Protein AF-A0A511KIH6-F1 (afdb_monomer)

Structure (mmCIF, N/CA/C/O backbone):
data_AF-A0A511KIH6-F1
#
_entry.id   AF-A0A511KIH6-F1
#
loop_
_atom_site.group_PDB
_atom_site.id
_atom_site.type_symbol
_atom_site.label_atom_id
_atom_site.label_alt_id
_atom_site.label_comp_id
_atom_site.label_asym_id
_atom_site.label_entity_id
_atom_site.label_seq_id
_atom_site.pdbx_PDB_ins_code
_atom_site.Cartn_x
_atom_site.Cartn_y
_atom_site.Cartn_z
_atom_site.occupancy
_atom_site.B_iso_or_equiv
_atom_site.auth_seq_id
_atom_site.auth_comp_id
_atom_site.auth_asym_id
_atom_site.auth_atom_id
_atom_site.pdbx_PDB_model_num
ATOM 1 N N . MET A 1 1 ? -6.161 -18.806 9.764 1.00 59.66 1 MET A N 1
ATOM 2 C CA . MET A 1 1 ? -6.441 -17.594 8.952 1.00 59.66 1 MET A CA 1
ATOM 3 C C . MET A 1 1 ? -6.937 -17.993 7.555 1.00 59.66 1 MET A C 1
ATOM 5 O O . MET A 1 1 ? -6.219 -18.725 6.877 1.00 59.66 1 MET A O 1
ATOM 9 N N . ARG A 1 2 ? -8.167 -17.608 7.161 1.00 80.62 2 ARG A N 1
ATOM 10 C CA . ARG A 1 2 ? -8.832 -18.012 5.890 1.00 80.62 2 ARG A CA 1
ATOM 11 C C . ARG A 1 2 ? -8.832 -16.934 4.793 1.00 80.62 2 ARG A C 1
ATOM 13 O O . ARG A 1 2 ? -9.201 -17.238 3.667 1.00 80.62 2 ARG A O 1
ATOM 20 N N . ASN A 1 3 ? -8.456 -15.697 5.120 1.00 89.25 3 ASN A N 1
ATOM 21 C CA . ASN A 1 3 ? -8.436 -14.594 4.161 1.00 89.25 3 ASN A CA 1
ATOM 22 C C . ASN A 1 3 ? -7.261 -14.780 3.170 1.00 89.25 3 ASN A C 1
ATOM 24 O O . ASN A 1 3 ? -6.114 -14.775 3.628 1.00 89.25 3 ASN A O 1
ATOM 28 N N . PRO A 1 4 ? -7.524 -14.970 1.860 1.00 90.50 4 PRO A N 1
ATOM 29 C CA . PRO A 1 4 ? -6.482 -15.208 0.864 1.00 90.50 4 PRO A CA 1
ATOM 30 C C . PRO A 1 4 ? -5.623 -13.968 0.606 1.00 90.50 4 PRO A C 1
ATOM 32 O O . PRO A 1 4 ? -4.408 -14.101 0.539 1.00 90.50 4 PRO A O 1
ATOM 35 N N . GLN A 1 5 ? -6.226 -12.773 0.571 1.00 91.50 5 GLN A N 1
ATOM 36 C CA . GLN A 1 5 ? -5.509 -11.513 0.362 1.00 91.50 5 GLN A CA 1
ATOM 37 C C . GLN A 1 5 ? -4.496 -11.272 1.482 1.00 91.50 5 GLN A C 1
ATOM 39 O O . GLN A 1 5 ? -3.323 -11.053 1.220 1.00 91.50 5 GLN A O 1
ATOM 44 N N . LEU A 1 6 ? -4.921 -11.422 2.741 1.00 90.69 6 LEU A N 1
ATOM 45 C CA . LEU A 1 6 ? -4.026 -11.235 3.886 1.00 90.69 6 LEU A CA 1
ATOM 46 C C . LEU A 1 6 ? -2.845 -12.218 3.862 1.00 90.69 6 LEU A C 1
ATOM 48 O O . LEU A 1 6 ? -1.726 -11.834 4.177 1.00 90.69 6 LEU A O 1
ATOM 52 N N . ARG A 1 7 ? -3.076 -13.486 3.491 1.00 91.31 7 ARG A N 1
ATOM 53 C CA . ARG A 1 7 ? -1.991 -14.475 3.369 1.00 91.31 7 ARG A CA 1
ATOM 54 C C . ARG A 1 7 ? -1.023 -14.135 2.242 1.00 91.31 7 ARG A C 1
ATOM 56 O O . ARG A 1 7 ? 0.179 -14.274 2.436 1.00 91.31 7 ARG A O 1
ATOM 63 N N . HIS A 1 8 ? -1.552 -13.695 1.109 1.00 91.19 8 HIS A N 1
ATOM 64 C CA . HIS A 1 8 ? -0.765 -13.258 -0.033 1.00 91.19 8 HIS A CA 1
ATOM 65 C C . HIS A 1 8 ? 0.076 -12.019 0.322 1.00 91.19 8 HIS A C 1
ATOM 67 O O . HIS A 1 8 ? 1.276 -11.989 0.082 1.00 91.19 8 HIS A O 1
ATOM 73 N N . ASP A 1 9 ? -0.492 -11.040 1.030 1.00 89.62 9 ASP A N 1
ATOM 74 C CA . ASP A 1 9 ? 0.225 -9.829 1.443 1.00 89.62 9 ASP A CA 1
ATOM 75 C C . ASP A 1 9 ? 1.350 -10.079 2.456 1.00 89.62 9 ASP A C 1
ATOM 77 O O . ASP A 1 9 ? 2.375 -9.397 2.413 1.00 89.62 9 ASP A O 1
ATOM 81 N N . VAL A 1 10 ? 1.202 -11.081 3.331 1.00 88.56 10 VAL A N 1
ATOM 82 C CA . VAL A 1 10 ? 2.242 -11.484 4.298 1.00 88.56 10 VAL A CA 1
ATOM 83 C C . VAL A 1 10 ? 3.542 -11.924 3.613 1.00 88.56 10 VAL A C 1
ATOM 85 O O . VAL A 1 10 ? 4.611 -11.785 4.205 1.00 88.56 10 VAL A O 1
ATOM 88 N N . VAL A 1 11 ? 3.469 -12.434 2.380 1.00 87.56 11 VAL A N 1
ATOM 89 C CA . VAL A 1 11 ? 4.638 -12.877 1.603 1.00 87.56 11 VAL A CA 1
ATOM 90 C C . VAL A 1 11 ? 5.531 -11.703 1.197 1.00 87.56 11 VAL A C 1
ATOM 92 O O . VAL A 1 11 ? 6.757 -11.816 1.200 1.00 87.56 11 VAL A O 1
ATOM 95 N N . PHE A 1 12 ? 4.926 -10.568 0.856 1.00 85.38 12 PHE A N 1
ATOM 96 C CA . PHE A 1 12 ? 5.624 -9.441 0.236 1.00 85.38 12 PHE A CA 1
ATOM 97 C C . PHE A 1 12 ? 5.907 -8.279 1.194 1.00 85.38 12 PHE A C 1
ATOM 99 O O . PHE A 1 12 ? 6.757 -7.438 0.886 1.00 85.38 12 PHE A O 1
ATOM 106 N N . ASP A 1 13 ? 5.204 -8.211 2.329 1.00 83.12 13 ASP A N 1
ATOM 107 C CA . ASP A 1 13 ? 5.375 -7.150 3.321 1.00 83.12 13 ASP A CA 1
ATOM 108 C C . ASP A 1 13 ? 5.843 -7.701 4.688 1.00 83.12 13 ASP A C 1
ATOM 110 O O . ASP A 1 13 ? 5.029 -8.179 5.492 1.00 83.12 13 ASP A O 1
ATOM 114 N N . PRO A 1 14 ? 7.151 -7.596 5.006 1.00 78.19 14 PRO A N 1
ATOM 115 C CA . PRO A 1 14 ? 7.689 -8.016 6.300 1.00 78.19 14 PRO A CA 1
ATOM 116 C C . PRO A 1 14 ? 7.154 -7.181 7.469 1.00 78.19 14 PRO A C 1
ATOM 118 O O . PRO A 1 14 ? 7.088 -7.656 8.607 1.00 78.19 14 PRO A O 1
ATOM 121 N N . ASN A 1 15 ? 6.732 -5.948 7.197 1.00 80.94 15 ASN A N 1
ATOM 122 C CA . ASN A 1 15 ? 6.262 -4.996 8.191 1.00 80.94 15 ASN A CA 1
ATOM 123 C C . ASN A 1 15 ? 4.735 -4.968 8.290 1.00 80.94 15 ASN A C 1
ATOM 125 O O . ASN A 1 15 ? 4.197 -4.130 9.019 1.00 80.94 15 ASN A O 1
ATOM 129 N N . LEU A 1 16 ? 4.044 -5.898 7.615 1.00 85.19 16 LEU A N 1
ATOM 130 C CA . LEU A 1 16 ? 2.592 -5.966 7.630 1.00 85.19 16 LEU A CA 1
ATOM 131 C C . LEU A 1 16 ? 2.086 -6.049 9.069 1.00 85.19 16 LEU A C 1
ATOM 133 O O . LEU A 1 16 ? 2.467 -6.936 9.840 1.00 85.19 16 LEU A O 1
ATOM 137 N N . MET A 1 17 ? 1.221 -5.108 9.414 1.00 86.44 17 MET A N 1
ATOM 138 C CA . MET A 1 17 ? 0.582 -5.013 10.713 1.00 86.44 17 MET A CA 1
ATOM 139 C C . MET A 1 17 ? -0.786 -4.370 10.548 1.00 86.44 17 MET A C 1
ATOM 141 O O . MET A 1 17 ? -0.974 -3.470 9.730 1.00 86.44 17 MET A O 1
ATOM 145 N N . PHE A 1 18 ? -1.739 -4.821 11.347 1.00 89.44 18 PHE A N 1
ATOM 146 C CA . PHE A 1 18 ? -3.010 -4.151 11.512 1.00 89.44 18 PHE A CA 1
ATOM 147 C C . PHE A 1 18 ? -2.776 -2.783 12.151 1.00 89.44 18 PHE A C 1
ATOM 149 O O . PHE A 1 18 ? -2.052 -2.655 13.143 1.00 89.44 18 PHE A O 1
ATOM 156 N N . ARG A 1 19 ? -3.403 -1.765 11.566 1.00 85.00 19 ARG A N 1
ATOM 157 C CA . ARG A 1 19 ? -3.385 -0.380 12.035 1.00 85.00 19 ARG A CA 1
ATOM 158 C C . ARG A 1 19 ? -4.817 0.133 12.170 1.00 85.00 19 ARG A C 1
ATOM 160 O O . ARG A 1 19 ? -5.712 -0.410 11.513 1.00 85.00 19 ARG A O 1
ATOM 167 N N . PRO A 1 20 ? -5.048 1.171 12.988 1.00 82.88 20 PRO A N 1
ATOM 168 C CA . PRO A 1 20 ? -6.346 1.821 13.034 1.00 82.88 20 PRO A CA 1
ATOM 169 C C . PRO A 1 20 ? -6.730 2.367 11.653 1.00 82.88 20 PRO A C 1
ATOM 171 O O . PRO A 1 20 ? -5.913 2.960 10.953 1.00 82.88 20 PRO A O 1
ATOM 174 N N . ASN A 1 21 ? -7.983 2.163 11.253 1.00 78.50 21 ASN A N 1
ATOM 175 C CA . ASN A 1 21 ? -8.466 2.540 9.924 1.00 78.50 21 ASN A CA 1
ATOM 176 C C . ASN A 1 21 ? -8.960 3.999 9.906 1.00 78.50 21 ASN A C 1
ATOM 178 O O . ASN A 1 21 ? -10.171 4.242 9.900 1.00 78.50 21 ASN A O 1
ATOM 182 N N . TYR A 1 22 ? -8.024 4.952 9.967 1.00 74.62 22 TYR A N 1
ATOM 183 C CA . TYR A 1 22 ? -8.305 6.399 9.941 1.00 74.62 22 TYR A CA 1
ATOM 184 C C . TYR A 1 22 ? -7.870 7.099 8.647 1.00 74.62 22 TYR A C 1
ATOM 186 O O . TYR A 1 22 ? -8.109 8.303 8.501 1.00 74.62 22 TYR A O 1
ATOM 194 N N . ASP A 1 23 ? -7.307 6.347 7.702 1.00 69.44 23 ASP A N 1
ATOM 195 C CA . ASP A 1 23 ? -6.769 6.881 6.455 1.00 69.44 23 ASP A CA 1
ATOM 196 C C . ASP A 1 23 ? -7.851 7.088 5.383 1.00 69.44 23 ASP A C 1
ATOM 198 O O . ASP A 1 23 ? -8.832 6.341 5.269 1.00 69.44 23 ASP A O 1
ATOM 202 N N . GLY A 1 24 ? -7.638 8.115 4.558 1.00 75.12 24 GLY A N 1
ATOM 203 C CA . GLY A 1 24 ? -8.476 8.445 3.408 1.00 75.12 24 GLY A CA 1
ATOM 204 C C . GLY A 1 24 ? -9.884 8.931 3.759 1.00 75.12 24 GLY A C 1
ATOM 205 O O . GLY A 1 24 ? -10.252 9.129 4.915 1.00 75.12 24 GLY A O 1
ATOM 206 N N . GLU A 1 25 ? -10.710 9.099 2.726 1.00 75.38 25 GLU A N 1
ATOM 207 C CA . GLU A 1 25 ? -12.059 9.664 2.856 1.00 75.38 25 GLU A CA 1
ATOM 208 C C . GLU A 1 25 ? -12.964 8.831 3.781 1.00 75.38 25 GLU A C 1
ATOM 210 O O . GLU A 1 25 ? -13.762 9.363 4.551 1.00 75.38 25 GLU A O 1
ATOM 215 N N . ARG A 1 26 ? -12.810 7.500 3.762 1.00 78.56 26 ARG A N 1
ATOM 216 C CA . ARG A 1 26 ? -13.533 6.606 4.676 1.00 78.56 26 ARG A CA 1
ATOM 217 C C . ARG A 1 26 ? -13.124 6.842 6.132 1.00 78.56 26 ARG A C 1
ATOM 219 O O . ARG A 1 26 ? -13.993 6.834 7.003 1.00 78.56 26 ARG A O 1
ATOM 226 N N . GLY A 1 27 ? -11.832 7.034 6.387 1.00 83.31 27 GLY A N 1
ATOM 227 C CA . GLY A 1 27 ? -11.301 7.348 7.707 1.00 83.31 27 GLY A CA 1
ATOM 228 C C . GLY A 1 27 ? -11.774 8.706 8.223 1.00 83.31 27 GLY A C 1
ATOM 229 O O . GLY A 1 27 ? -12.165 8.804 9.385 1.00 83.31 27 GLY A O 1
ATOM 230 N N . GLU A 1 28 ? -11.837 9.719 7.353 1.00 83.00 28 GLU A N 1
ATOM 231 C CA . GLU A 1 28 ? -12.414 11.034 7.678 1.00 83.00 28 GLU A CA 1
ATOM 232 C C . GLU A 1 28 ? -13.902 10.930 8.033 1.00 83.00 28 GLU A C 1
ATOM 234 O O . GLU A 1 28 ? -14.329 11.408 9.085 1.00 83.00 28 GLU A O 1
ATOM 239 N N . ARG A 1 29 ? -14.699 10.217 7.223 1.00 87.00 29 ARG A N 1
ATOM 240 C CA . ARG A 1 29 ? -16.118 9.970 7.535 1.00 87.00 29 ARG A CA 1
ATOM 241 C C . ARG A 1 29 ? -16.289 9.226 8.864 1.00 87.00 29 ARG A C 1
ATOM 243 O O . ARG A 1 29 ? -17.185 9.567 9.634 1.00 87.00 29 ARG A O 1
ATOM 250 N N . LYS A 1 30 ? -15.427 8.240 9.156 1.00 87.81 30 LYS A N 1
ATOM 251 C CA . LYS A 1 30 ? -15.421 7.526 10.445 1.00 87.81 30 LYS A CA 1
ATOM 252 C C . LYS A 1 30 ? -15.114 8.486 11.598 1.00 87.81 30 LYS A C 1
ATOM 254 O O . LYS A 1 30 ? -15.842 8.465 12.581 1.00 87.81 30 LYS A O 1
ATOM 259 N N . ARG A 1 31 ? -14.093 9.343 11.473 1.00 88.50 31 ARG A N 1
ATOM 260 C CA . ARG A 1 31 ? -13.737 10.345 12.495 1.00 88.50 31 ARG A CA 1
ATOM 261 C C . ARG A 1 31 ? -14.888 11.305 12.775 1.00 88.50 31 ARG A C 1
ATOM 263 O O . ARG A 1 31 ? -15.253 11.469 13.933 1.00 88.50 31 ARG A O 1
ATOM 270 N N . LEU A 1 32 ? -15.507 11.860 11.735 1.00 89.75 32 LEU A N 1
ATOM 271 C CA . LEU A 1 32 ? -16.661 12.752 11.883 1.00 89.75 32 LEU A CA 1
ATOM 272 C C . LEU A 1 32 ? -17.832 12.065 12.599 1.00 89.75 32 LEU A C 1
ATOM 274 O O . LEU A 1 32 ? -18.390 12.627 13.538 1.00 89.75 32 LEU A O 1
ATOM 278 N N . ALA A 1 33 ? -18.170 10.833 12.209 1.00 90.88 33 ALA A N 1
ATOM 279 C CA . ALA A 1 33 ? -19.217 10.063 12.878 1.00 90.88 33 ALA A CA 1
ATOM 280 C C . ALA A 1 33 ? -18.876 9.776 14.354 1.00 90.88 33 ALA A C 1
ATOM 282 O O . ALA A 1 33 ? -19.746 9.888 15.217 1.00 90.88 33 ALA A O 1
ATOM 283 N N . THR A 1 34 ? -17.613 9.456 14.655 1.00 91.81 34 THR A N 1
ATOM 284 C CA . THR A 1 34 ? -17.125 9.256 16.027 1.00 91.81 34 THR A CA 1
ATOM 285 C C . THR A 1 34 ? -17.240 10.534 16.863 1.00 91.81 34 THR A C 1
ATOM 287 O O . THR A 1 34 ? -17.722 10.467 17.992 1.00 91.81 34 THR A O 1
ATOM 290 N N . GLU A 1 35 ? -16.862 11.702 16.332 1.00 93.19 35 GLU A N 1
ATOM 291 C CA . GLU A 1 35 ? -17.005 12.979 17.052 1.00 93.19 35 GLU A CA 1
ATOM 292 C C . GLU A 1 35 ? -18.472 13.303 17.351 1.00 93.19 35 GLU A C 1
ATOM 294 O O . GLU A 1 35 ? -18.819 13.645 18.482 1.00 93.19 35 GLU A O 1
ATOM 299 N N . GLN A 1 36 ? -19.363 13.130 16.370 1.00 93.88 36 GLN A N 1
ATOM 300 C CA . GLN A 1 36 ? -20.801 13.325 16.575 1.00 93.88 36 GLN A CA 1
ATOM 301 C C . GLN A 1 36 ? -21.359 12.371 17.635 1.00 93.88 36 GLN A C 1
ATOM 303 O O . GLN A 1 36 ? -22.156 12.777 18.483 1.00 93.88 36 GLN A O 1
ATOM 308 N N . TYR A 1 37 ? -20.913 11.115 17.635 1.00 94.12 37 TYR A N 1
ATOM 309 C CA . TYR A 1 37 ? -21.310 10.149 18.651 1.00 94.12 37 TYR A CA 1
ATOM 310 C C . TYR A 1 37 ? -20.891 10.600 20.057 1.00 94.12 37 TYR A C 1
ATOM 312 O O . TYR A 1 37 ? -21.734 10.652 20.954 1.00 94.12 37 TYR A O 1
ATOM 320 N N . TRP A 1 38 ? -19.630 11.000 20.251 1.00 94.44 38 TRP A N 1
ATOM 321 C CA . TRP A 1 38 ? -19.148 11.464 21.555 1.00 94.44 38 TRP A CA 1
ATOM 322 C C . TRP A 1 38 ? -19.829 12.754 22.016 1.00 94.44 38 TRP A C 1
ATOM 324 O O . TRP A 1 38 ? -20.163 12.862 23.191 1.00 94.44 38 TRP A O 1
ATOM 334 N N . LEU A 1 39 ? -20.138 13.691 21.112 1.00 93.19 39 LEU A N 1
ATOM 335 C CA . LEU A 1 39 ? -20.935 14.880 21.443 1.00 93.19 39 LEU A CA 1
ATOM 336 C C . LEU A 1 39 ? -22.347 14.519 21.934 1.00 93.19 39 LEU A C 1
ATOM 338 O O . LEU A 1 39 ? -22.858 15.135 22.872 1.00 93.19 39 LEU A O 1
ATOM 342 N N . ALA A 1 40 ? -22.977 13.508 21.330 1.00 92.88 40 ALA A N 1
ATOM 343 C CA . ALA A 1 40 ? -24.274 13.010 21.779 1.00 92.88 40 ALA A CA 1
ATOM 344 C C . ALA A 1 40 ? -24.191 12.327 23.157 1.00 92.88 40 ALA A C 1
ATOM 346 O O . ALA A 1 40 ? -25.084 12.521 23.980 1.00 92.88 40 ALA A O 1
ATOM 347 N N . VAL A 1 41 ? -23.114 11.582 23.435 1.00 92.56 41 VAL A N 1
ATOM 348 C CA . VAL A 1 41 ? -22.849 10.994 24.762 1.00 92.56 41 VAL A CA 1
ATOM 349 C C . VAL A 1 41 ? -22.623 12.087 25.809 1.00 92.56 41 VAL A C 1
ATOM 351 O O . VAL A 1 41 ? -23.216 12.027 26.882 1.00 92.56 41 VAL A O 1
ATOM 354 N N . THR A 1 42 ? -21.848 13.128 25.489 1.00 91.12 42 THR A N 1
ATOM 355 C CA . THR A 1 42 ? -21.652 14.295 26.366 1.00 91.12 42 THR A CA 1
ATOM 356 C C . THR A 1 42 ? -22.973 14.949 26.738 1.00 91.12 42 THR A C 1
ATOM 358 O O . THR A 1 42 ? -23.201 15.255 27.906 1.00 91.12 42 THR A O 1
ATOM 361 N N . ARG A 1 43 ? -23.887 15.115 25.776 1.00 89.19 43 ARG A N 1
ATOM 362 C CA . ARG A 1 43 ? -25.235 15.613 26.064 1.00 89.19 43 ARG A CA 1
ATOM 363 C C . ARG A 1 43 ? -26.010 14.695 27.008 1.00 89.19 43 ARG A C 1
ATOM 365 O O . ARG A 1 43 ? -26.664 15.199 27.916 1.00 89.19 43 ARG A O 1
ATOM 372 N N . GLU A 1 44 ? -25.970 13.389 26.772 1.00 89.56 44 GLU A N 1
ATOM 373 C CA . GLU A 1 44 ? -26.690 12.413 27.593 1.00 89.56 44 GLU A CA 1
ATOM 374 C C . GLU A 1 44 ? -26.202 12.438 29.045 1.00 89.56 44 GLU A C 1
ATOM 376 O O . GLU A 1 44 ? -27.025 12.447 29.954 1.00 89.56 44 GLU A O 1
ATOM 381 N N . VAL A 1 45 ? -24.888 12.557 29.257 1.00 86.44 45 VAL A N 1
ATOM 382 C CA . VAL A 1 45 ? -24.284 12.667 30.593 1.00 86.44 45 VAL A CA 1
ATOM 383 C C . VAL A 1 45 ? -24.598 14.007 31.263 1.00 86.44 45 VAL A C 1
ATOM 385 O O . VAL A 1 45 ? -24.965 14.025 32.432 1.00 86.44 45 VAL A O 1
ATOM 388 N N . LEU A 1 46 ? -24.461 15.133 30.553 1.00 84.56 46 LEU A N 1
ATOM 389 C CA . LEU A 1 46 ? -24.595 16.464 31.162 1.00 84.56 46 LEU A CA 1
ATOM 390 C C . LEU A 1 46 ? -26.048 16.909 31.360 1.00 84.56 46 LEU A C 1
ATOM 392 O O . LEU A 1 46 ? -26.346 17.603 32.326 1.00 84.56 46 LEU A O 1
ATOM 396 N N . LEU A 1 47 ? -26.941 16.565 30.428 1.00 84.69 47 LEU A N 1
ATOM 397 C CA . LEU A 1 47 ? -28.336 17.023 30.439 1.00 84.69 47 LEU A CA 1
ATOM 398 C C . LEU A 1 47 ? -29.330 15.918 30.812 1.00 84.69 47 LEU A C 1
ATOM 400 O O . LEU A 1 47 ? -30.524 16.197 30.901 1.00 84.69 47 LEU A O 1
ATOM 404 N N . GLY A 1 48 ? -28.897 14.657 30.911 1.00 82.94 48 GLY A N 1
ATOM 405 C CA . GLY A 1 48 ? -29.808 13.514 31.036 1.00 82.94 48 GLY A CA 1
ATOM 406 C C . GLY A 1 48 ? -30.715 13.301 29.810 1.00 82.94 48 GLY A C 1
ATOM 407 O O . GLY A 1 48 ? -31.626 12.472 29.852 1.00 82.94 48 GLY A O 1
ATOM 408 N N . CYS A 1 49 ? -30.504 14.038 28.705 1.00 85.62 49 CYS A N 1
ATOM 409 C CA . CYS A 1 49 ? -31.293 13.891 27.478 1.00 85.62 49 CYS A CA 1
ATOM 410 C C . CYS A 1 49 ? -30.606 12.971 26.476 1.00 85.62 49 CYS A C 1
ATOM 412 O O . CYS A 1 49 ? -29.481 13.223 26.052 1.00 85.62 49 CYS A O 1
ATOM 414 N N . ARG A 1 50 ? -31.343 11.982 25.972 1.00 88.75 50 ARG A N 1
ATOM 415 C CA . ARG A 1 50 ? -30.871 11.072 24.914 1.00 88.75 50 ARG A CA 1
ATOM 416 C C . ARG A 1 50 ? -31.042 11.654 23.504 1.00 88.75 50 ARG A C 1
ATOM 418 O O . ARG A 1 50 ? -30.577 11.077 22.517 1.00 88.75 50 ARG A O 1
ATOM 425 N N . CYS A 1 51 ? -31.698 12.807 23.399 1.00 88.25 51 CYS A N 1
ATOM 426 C CA . CYS A 1 51 ? -31.984 13.517 22.161 1.00 88.25 51 CYS A CA 1
ATOM 427 C C . CYS A 1 51 ? -30.727 14.160 21.546 1.00 88.25 51 CYS A C 1
ATOM 429 O O . CYS A 1 51 ? -30.167 15.118 22.077 1.00 88.25 51 CYS A O 1
ATOM 431 N N . ALA A 1 52 ? -30.299 13.702 20.372 1.00 90.38 52 ALA A N 1
ATOM 432 C CA . ALA A 1 52 ? -29.197 14.327 19.643 1.00 90.38 52 ALA A CA 1
ATOM 433 C C . ALA A 1 52 ? -29.530 14.414 18.155 1.00 90.38 52 ALA A C 1
ATOM 435 O O . ALA A 1 52 ? -29.926 13.424 17.545 1.00 90.38 52 ALA A O 1
ATOM 436 N N . ALA A 1 53 ? -29.371 15.609 17.592 1.00 90.44 53 ALA A N 1
ATOM 437 C CA . ALA A 1 53 ? -29.554 15.890 16.177 1.00 90.44 53 ALA A CA 1
ATOM 438 C C . ALA A 1 53 ? -28.448 16.841 15.717 1.00 90.44 53 ALA A C 1
ATOM 440 O O . ALA A 1 53 ? -27.989 17.680 16.494 1.00 90.44 53 ALA A O 1
ATOM 441 N N . PHE A 1 54 ? -28.031 16.715 14.461 1.00 92.62 54 PHE A N 1
ATOM 442 C CA . PHE A 1 54 ? -26.908 17.463 13.904 1.00 92.62 54 PHE A CA 1
ATOM 443 C C . PHE A 1 54 ? -27.319 18.165 12.612 1.00 92.62 54 PHE A C 1
ATOM 445 O O . PHE A 1 54 ? -28.072 17.615 11.808 1.00 92.62 54 PHE A O 1
ATOM 452 N N . ARG A 1 55 ? -26.794 19.374 12.396 1.00 91.69 55 ARG A N 1
ATOM 453 C CA . ARG A 1 55 ? -26.800 20.050 11.092 1.00 91.69 55 ARG A CA 1
ATOM 454 C C . ARG A 1 55 ? -25.347 20.218 10.659 1.00 91.69 55 ARG A C 1
ATOM 456 O O . ARG A 1 55 ? -24.608 21.003 11.249 1.00 91.69 55 ARG A O 1
ATOM 463 N N . GLY A 1 56 ? -24.922 19.447 9.660 1.00 87.56 56 GLY A N 1
ATOM 464 C CA . GLY A 1 56 ? -23.496 19.299 9.359 1.00 87.56 56 GLY A CA 1
ATOM 465 C C . GLY A 1 56 ? -22.774 18.652 10.545 1.00 87.56 56 GLY A C 1
ATOM 466 O O . GLY A 1 56 ? -23.173 17.575 10.977 1.00 87.56 56 GLY A O 1
ATOM 467 N N . ASN A 1 57 ? -21.756 19.322 11.093 1.00 86.31 57 ASN A N 1
ATOM 468 C CA . ASN A 1 57 ? -21.037 18.866 12.291 1.00 86.31 57 ASN A CA 1
ATOM 469 C C . ASN A 1 57 ? -21.481 19.567 13.591 1.00 86.31 57 ASN A C 1
ATOM 471 O O . ASN A 1 57 ? -20.928 19.311 14.657 1.00 86.31 57 ASN A O 1
ATOM 475 N N . ALA A 1 58 ? -22.465 20.469 13.516 1.00 90.06 58 ALA A N 1
ATOM 476 C CA . ALA A 1 58 ? -22.944 21.214 14.673 1.00 90.06 58 ALA A CA 1
ATOM 477 C C . ALA A 1 58 ? -24.087 20.464 15.366 1.00 90.06 58 ALA A C 1
ATOM 479 O O . ALA A 1 58 ? -25.104 20.139 14.742 1.00 90.06 58 ALA A O 1
ATOM 480 N N . LEU A 1 59 ? -23.925 20.216 16.666 1.00 91.31 59 LEU A N 1
ATOM 481 C CA . LEU A 1 59 ? -24.955 19.630 17.515 1.00 91.31 59 LEU A CA 1
ATOM 482 C C . LEU A 1 59 ? -26.086 20.651 17.730 1.00 91.31 59 LEU A C 1
ATOM 484 O O . LEU A 1 59 ? -25.876 21.713 18.313 1.00 91.31 59 LEU A O 1
ATOM 488 N N . LEU A 1 60 ? -27.296 20.322 17.277 1.00 90.56 60 LEU A N 1
ATOM 489 C CA . LEU A 1 60 ? -28.480 21.167 17.451 1.00 90.56 60 LEU A CA 1
ATOM 490 C C . LEU A 1 60 ? -28.937 21.164 18.912 1.00 90.56 60 LEU A C 1
ATOM 492 O O . LEU A 1 60 ? -28.792 20.124 19.560 1.00 90.56 60 LEU A O 1
ATOM 496 N N . PRO A 1 61 ? -29.520 22.258 19.437 1.00 87.44 61 PRO A N 1
ATOM 497 C CA . PRO A 1 61 ? -30.020 22.326 20.810 1.00 87.44 61 PRO A CA 1
ATOM 498 C C . PRO A 1 61 ? -30.949 21.166 21.189 1.00 87.44 61 PRO A C 1
ATOM 500 O O . PRO A 1 61 ? -31.591 20.541 20.343 1.00 87.44 61 PRO A O 1
ATOM 503 N N . CYS A 1 62 ? -31.001 20.864 22.484 1.00 85.81 62 CYS A N 1
ATOM 504 C CA . CYS A 1 62 ? -31.922 19.873 23.027 1.00 85.81 62 CYS A CA 1
ATOM 505 C C . CYS A 1 62 ? -33.373 20.319 22.785 1.00 85.81 62 CYS A C 1
ATOM 507 O O . CYS A 1 62 ? -33.784 21.359 23.287 1.00 85.81 62 CYS A O 1
ATOM 509 N N . ILE A 1 63 ? -34.151 19.520 22.052 1.00 82.81 63 ILE A N 1
ATOM 510 C CA . ILE A 1 63 ? -35.579 19.791 21.806 1.00 82.81 63 ILE A CA 1
ATOM 511 C C . ILE A 1 63 ? -36.469 19.415 22.996 1.00 82.81 63 ILE A C 1
ATOM 513 O O . ILE A 1 63 ? -37.577 19.923 23.128 1.00 82.81 63 ILE A O 1
ATOM 517 N N . CYS A 1 64 ? -35.998 18.530 23.878 1.00 76.62 64 CYS A N 1
ATOM 518 C CA . CYS A 1 64 ? -36.797 18.046 25.002 1.00 76.62 64 CYS A CA 1
ATOM 519 C C . CYS A 1 64 ? -36.918 19.092 26.123 1.00 76.62 64 CYS A C 1
ATOM 521 O O . CYS A 1 64 ? -37.895 19.080 26.861 1.00 76.62 64 CYS A O 1
ATOM 523 N N . MET A 1 65 ? -35.967 20.028 26.221 1.00 65.94 65 MET A N 1
ATOM 524 C CA . MET A 1 65 ? -35.978 21.101 27.227 1.00 65.94 65 MET A CA 1
ATOM 525 C C . MET A 1 65 ? -36.823 22.321 26.828 1.00 65.94 65 MET A C 1
ATOM 527 O O . MET A 1 65 ? -36.961 23.240 27.623 1.00 65.94 65 MET A O 1
ATOM 531 N N . SER A 1 66 ? -37.399 22.339 25.622 1.00 61.03 66 SER A N 1
ATOM 532 C CA . SER A 1 66 ? -38.288 23.416 25.156 1.00 61.03 66 SER A CA 1
ATOM 533 C C . SER A 1 66 ? -39.737 23.268 25.635 1.00 61.03 66 SER A C 1
ATOM 535 O O . SER A 1 66 ? -40.559 24.135 25.358 1.00 61.03 66 SER A O 1
ATOM 537 N N . PHE A 1 67 ? -40.067 22.170 26.320 1.00 56.16 67 PHE A N 1
ATOM 538 C CA . PHE A 1 67 ? -41.380 21.958 26.918 1.00 56.16 67 PHE A CA 1
ATOM 539 C C . PHE A 1 67 ? -41.324 22.365 28.394 1.00 56.16 67 PHE A C 1
ATOM 541 O O . PHE A 1 67 ? -40.579 21.754 29.157 1.00 56.16 67 PHE A O 1
ATOM 548 N N . ASP A 1 68 ? -42.161 23.317 28.818 1.00 55.56 68 ASP A N 1
ATOM 549 C CA . ASP A 1 68 ? -42.280 23.812 30.209 1.00 55.56 68 ASP A CA 1
ATOM 550 C C . ASP A 1 68 ? -42.668 22.731 31.246 1.00 55.56 68 ASP A C 1
ATOM 552 O O . ASP A 1 68 ? -42.860 23.011 32.428 1.00 55.56 68 ASP A O 1
ATOM 556 N N . ASN A 1 69 ? -42.803 21.471 30.824 1.00 59.78 69 ASN A N 1
ATOM 557 C CA . ASN A 1 69 ? -43.273 20.365 31.639 1.00 59.78 69 ASN A CA 1
ATOM 558 C C . ASN A 1 69 ? -42.230 19.234 31.676 1.00 59.78 69 ASN A C 1
ATOM 560 O O . ASN A 1 69 ? -42.116 18.434 30.742 1.00 59.78 69 ASN A O 1
ATOM 564 N N . ALA A 1 70 ? -41.490 19.142 32.787 1.00 59.47 70 ALA A N 1
ATOM 565 C CA . ALA A 1 70 ? -40.402 18.180 33.001 1.00 59.47 70 ALA A CA 1
ATOM 566 C C . ALA A 1 70 ? -40.814 16.706 32.785 1.00 59.47 70 ALA A C 1
ATOM 568 O O . ALA A 1 70 ? -39.996 15.894 32.354 1.00 59.47 70 ALA A O 1
ATOM 569 N N . LYS A 1 71 ? -42.093 16.365 33.013 1.00 60.12 71 LYS A N 1
ATOM 570 C CA . LYS A 1 71 ? -42.636 15.014 32.773 1.00 60.12 71 LYS A CA 1
ATOM 571 C C . LYS A 1 71 ? -42.678 14.644 31.283 1.00 60.12 71 LYS A C 1
ATOM 573 O O . LYS A 1 71 ? -42.286 13.541 30.925 1.00 60.12 71 LYS A O 1
ATOM 578 N N . SER A 1 72 ? -43.060 15.581 30.410 1.00 59.59 72 SER A N 1
ATOM 579 C CA . SER A 1 72 ? -43.094 15.359 28.953 1.00 59.59 72 SER A CA 1
ATOM 580 C C . SER A 1 72 ? -41.682 15.159 28.382 1.00 59.59 72 SER A C 1
ATOM 582 O O . SER A 1 72 ? -41.440 14.262 27.577 1.00 59.59 72 SER A O 1
ATOM 584 N N . CYS A 1 73 ? -40.711 15.943 28.866 1.00 58.41 73 CYS A N 1
ATOM 585 C CA . CYS A 1 73 ? -39.298 15.830 28.490 1.00 58.41 73 CYS A CA 1
ATOM 586 C C . CYS A 1 73 ? -38.713 14.437 28.808 1.00 58.41 73 CYS A C 1
ATOM 588 O O . CYS A 1 73 ? -38.051 13.829 27.958 1.00 58.41 73 CYS A O 1
ATOM 590 N N . ALA A 1 74 ? -39.000 13.908 30.003 1.00 63.19 74 ALA A N 1
ATOM 591 C CA . ALA A 1 74 ? -38.569 12.575 30.419 1.00 63.19 74 ALA A CA 1
ATOM 592 C C . ALA A 1 74 ? -39.205 11.459 29.567 1.00 63.19 74 ALA A C 1
ATOM 594 O O . ALA A 1 74 ? -38.508 10.518 29.187 1.00 63.19 74 ALA A O 1
ATOM 595 N N . ASP A 1 75 ? -40.482 11.592 29.193 1.00 66.94 75 ASP A N 1
ATOM 596 C CA . ASP A 1 75 ? -41.205 10.613 28.367 1.00 66.94 75 ASP A CA 1
ATOM 597 C C . ASP A 1 75 ? -40.701 10.537 26.918 1.00 66.94 75 ASP A C 1
ATOM 599 O O . ASP A 1 75 ? -40.664 9.457 26.328 1.00 66.94 75 ASP A O 1
ATOM 603 N N . PHE A 1 76 ? -40.292 11.660 26.317 1.00 69.75 76 PHE A N 1
ATOM 604 C CA . PHE A 1 76 ? -39.684 11.649 24.980 1.00 69.75 76 PHE A CA 1
ATOM 605 C C . PHE A 1 76 ? -38.246 11.125 25.005 1.00 69.75 76 PHE A C 1
ATOM 607 O O . PHE A 1 76 ? -37.853 10.353 24.129 1.00 69.75 76 PHE A O 1
ATOM 614 N N . SER A 1 77 ? -37.462 11.526 26.009 1.00 73.19 77 SER A N 1
ATOM 615 C CA . SER A 1 77 ? -36.077 11.073 26.169 1.00 73.19 77 SER A CA 1
ATOM 616 C C . SER A 1 77 ? -36.006 9.570 26.460 1.00 73.19 77 SER A C 1
ATOM 618 O O . SER A 1 77 ? -35.172 8.879 25.882 1.00 73.19 77 SER A O 1
ATOM 620 N N . SER A 1 78 ? -36.904 9.031 27.291 1.00 73.00 78 SER A N 1
ATOM 621 C CA . SER A 1 78 ? -36.905 7.615 27.691 1.00 73.00 78 SER A CA 1
ATOM 622 C C . SER A 1 78 ? -37.199 6.642 26.543 1.00 73.00 78 SER A C 1
ATOM 624 O O . SER A 1 78 ? -36.698 5.518 26.568 1.00 73.00 78 SER A O 1
ATOM 626 N N . ARG A 1 79 ? -37.939 7.080 25.512 1.00 80.25 79 ARG A N 1
ATOM 627 C CA . ARG A 1 79 ? -38.217 6.300 24.289 1.00 80.25 79 ARG A CA 1
ATOM 628 C C . ARG A 1 79 ? -37.004 6.148 23.374 1.00 80.25 79 ARG A C 1
ATOM 630 O O . ARG A 1 79 ? -37.001 5.277 22.508 1.00 80.25 79 ARG A O 1
ATOM 637 N N . LEU A 1 80 ? -35.995 7.002 23.530 1.00 84.19 80 LEU A N 1
ATOM 638 C CA . LEU A 1 80 ? -34.745 6.897 22.788 1.00 84.19 80 LEU A CA 1
ATOM 639 C C . LEU A 1 80 ? -33.788 5.938 23.519 1.00 84.19 80 LEU A C 1
ATOM 641 O O . LEU A 1 80 ? -33.715 5.968 24.754 1.00 84.19 80 LEU A O 1
ATOM 645 N N . PRO A 1 81 ? -33.028 5.104 22.787 1.00 85.31 81 PRO A N 1
ATOM 646 C CA . PRO A 1 81 ? -32.052 4.205 23.393 1.00 85.31 81 PRO A CA 1
ATOM 647 C C . PRO A 1 81 ? -30.936 5.000 24.087 1.00 85.31 81 PRO A C 1
ATOM 649 O O . PRO A 1 81 ? -30.490 6.033 23.580 1.00 85.31 81 PRO A O 1
ATOM 652 N N . SER A 1 82 ? -30.489 4.524 25.252 1.00 87.56 82 SER A N 1
ATOM 653 C CA . SER A 1 82 ? -29.350 5.111 25.972 1.00 87.56 82 SER A CA 1
ATOM 654 C C . SER A 1 82 ? -28.038 4.711 25.308 1.00 87.56 82 SER A C 1
ATOM 656 O O . SER A 1 82 ? -27.790 3.529 25.069 1.00 87.56 82 SER A O 1
ATOM 658 N N . ARG A 1 83 ? -27.170 5.693 25.045 1.00 92.25 83 ARG A N 1
ATOM 659 C CA . ARG A 1 83 ? -25.813 5.432 24.543 1.00 92.25 83 ARG A CA 1
ATOM 660 C C . ARG A 1 83 ? -24.887 4.981 25.662 1.00 92.25 83 ARG A C 1
ATOM 662 O O . ARG A 1 83 ? -24.004 4.169 25.415 1.00 92.25 83 ARG A O 1
ATOM 669 N N . ILE A 1 84 ? -25.093 5.488 26.879 1.00 90.00 84 ILE A N 1
ATOM 670 C CA . ILE A 1 84 ? -24.287 5.129 28.054 1.00 90.00 84 ILE A CA 1
ATOM 671 C C . ILE A 1 84 ? -24.466 3.645 28.376 1.00 90.00 84 ILE A C 1
ATOM 673 O O . ILE A 1 84 ? -23.474 2.940 28.522 1.00 90.00 84 ILE A O 1
ATOM 677 N N . PHE A 1 85 ? -25.712 3.160 28.405 1.00 91.38 85 PHE A N 1
ATOM 678 C CA . PHE A 1 85 ? -25.995 1.742 28.633 1.00 91.38 85 PHE A CA 1
ATOM 679 C C . PHE A 1 85 ? -25.275 0.856 27.609 1.00 91.38 85 PHE A C 1
ATOM 681 O O . PHE A 1 85 ? -24.549 -0.060 27.989 1.00 91.38 85 PHE A O 1
ATOM 688 N N . GLN A 1 86 ? -25.390 1.181 26.314 1.00 92.69 86 GLN A N 1
ATOM 689 C CA . GLN A 1 86 ? -24.709 0.414 25.269 1.00 92.69 86 GLN A CA 1
ATOM 690 C C . GLN A 1 86 ? -23.185 0.474 25.415 1.00 92.69 86 GLN A C 1
ATOM 692 O O . GLN A 1 86 ? -22.522 -0.538 25.228 1.00 92.69 86 GLN A O 1
ATOM 697 N N . LEU A 1 87 ? -22.613 1.624 25.785 1.00 93.12 87 LEU A N 1
ATOM 698 C CA . LEU A 1 87 ? -21.173 1.731 26.028 1.00 93.12 87 LEU A CA 1
ATOM 699 C C . LEU A 1 87 ? -20.712 0.827 27.173 1.00 93.12 87 LEU A C 1
ATOM 701 O O . LEU A 1 87 ? -19.646 0.235 27.057 1.00 93.12 87 LEU A O 1
ATOM 705 N N . ILE A 1 88 ? -21.493 0.690 28.246 1.00 92.12 88 ILE A N 1
ATOM 706 C CA . ILE A 1 88 ? -21.147 -0.199 29.363 1.00 92.12 88 ILE A CA 1
ATOM 707 C C . ILE A 1 88 ? -21.213 -1.665 28.921 1.00 92.12 88 ILE A C 1
ATOM 709 O O . ILE A 1 88 ? -20.279 -2.419 29.195 1.00 92.12 88 ILE A O 1
ATOM 713 N N . VAL A 1 89 ? -22.261 -2.047 28.178 1.00 93.44 89 VAL A N 1
ATOM 714 C CA . VAL A 1 89 ? -22.388 -3.391 27.585 1.00 93.44 89 VAL A CA 1
ATOM 715 C C . VAL A 1 89 ? -21.168 -3.713 26.721 1.00 93.44 89 VAL A C 1
ATOM 717 O O . VAL A 1 89 ? -20.482 -4.704 26.964 1.00 93.44 89 VAL A O 1
ATOM 720 N N . GLU A 1 90 ? -20.845 -2.844 25.761 1.00 93.81 90 GLU A N 1
ATOM 721 C CA . GLU A 1 90 ? -19.706 -3.043 24.860 1.00 93.81 90 GLU A CA 1
ATOM 722 C C . GLU A 1 90 ? -18.374 -3.064 25.619 1.00 93.81 90 GLU A C 1
ATOM 724 O O . GLU A 1 90 ? -17.502 -3.879 25.321 1.00 93.81 90 GLU A O 1
ATOM 729 N N . LEU A 1 91 ? -18.199 -2.193 26.618 1.00 93.19 91 LEU A N 1
ATOM 7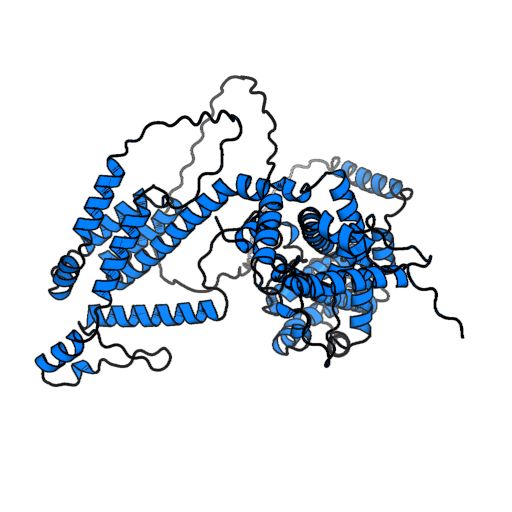30 C CA . LEU A 1 91 ? -16.987 -2.150 27.431 1.00 93.19 91 LEU A CA 1
ATOM 731 C C . LEU A 1 91 ? -16.778 -3.478 28.169 1.00 93.19 91 LEU A C 1
ATOM 733 O O . LEU A 1 91 ? -15.700 -4.071 28.070 1.00 93.19 91 LEU A O 1
ATOM 737 N N . ARG A 1 92 ? -17.820 -3.979 28.843 1.00 92.56 92 ARG A N 1
ATOM 738 C CA . ARG A 1 92 ? -17.798 -5.263 29.554 1.00 92.56 92 ARG A CA 1
ATOM 739 C C . ARG A 1 92 ? -17.484 -6.421 28.613 1.00 92.56 92 ARG A C 1
ATOM 741 O O . ARG A 1 92 ? -16.622 -7.249 28.924 1.00 92.56 92 ARG A O 1
ATOM 748 N N . ASP A 1 93 ? -18.156 -6.479 27.469 1.00 91.50 93 ASP A N 1
ATOM 749 C CA . ASP A 1 93 ? -18.025 -7.579 26.513 1.00 91.50 93 ASP A CA 1
ATOM 750 C C . ASP A 1 93 ? -16.627 -7.599 25.880 1.00 91.50 93 ASP A C 1
ATOM 752 O O . ASP A 1 93 ? -15.988 -8.655 25.772 1.00 91.50 93 ASP A O 1
ATOM 756 N N . ILE A 1 94 ? -16.103 -6.423 25.517 1.00 91.19 94 ILE A N 1
ATOM 757 C CA . ILE A 1 94 ? -14.752 -6.285 24.971 1.00 91.19 94 ILE A CA 1
ATOM 758 C C . ILE A 1 94 ? -13.713 -6.687 26.013 1.00 91.19 94 ILE A C 1
ATOM 760 O O . ILE A 1 94 ? -12.845 -7.501 25.698 1.00 91.19 94 ILE A O 1
ATOM 764 N N . MET A 1 95 ? -13.792 -6.158 27.236 1.00 89.88 95 MET A N 1
ATOM 765 C CA . MET A 1 95 ? -12.833 -6.498 28.286 1.00 89.88 95 MET A CA 1
ATOM 766 C C . MET A 1 95 ? -12.882 -7.994 28.607 1.00 89.88 95 MET A C 1
ATOM 768 O O . MET A 1 95 ? -11.849 -8.652 28.579 1.00 89.88 95 MET A O 1
ATOM 772 N N . SER A 1 96 ? -14.068 -8.580 28.764 1.00 88.56 96 SER A N 1
ATOM 773 C CA . SER A 1 96 ? -14.222 -10.024 29.004 1.00 88.56 96 SER A CA 1
ATOM 774 C C . SER A 1 96 ? -13.600 -10.885 27.897 1.00 88.56 96 SER A C 1
ATOM 776 O O . SER A 1 96 ? -12.992 -11.927 28.168 1.00 88.56 96 SER A O 1
ATOM 778 N N . THR A 1 97 ? -13.725 -10.442 26.642 1.00 88.00 97 THR A N 1
ATOM 779 C CA . THR A 1 97 ? -13.133 -11.120 25.481 1.00 88.00 97 THR A CA 1
ATOM 780 C C . THR A 1 97 ? -11.611 -10.999 25.473 1.00 88.00 97 THR A C 1
ATOM 782 O O . THR A 1 97 ? -10.925 -11.981 25.208 1.00 88.00 97 THR A O 1
ATOM 785 N N . LEU A 1 98 ? -11.072 -9.815 25.772 1.00 85.19 98 LEU A N 1
ATOM 786 C CA . LEU A 1 98 ? -9.628 -9.557 25.769 1.00 85.19 98 LEU A CA 1
ATOM 787 C C . LEU A 1 98 ? -8.893 -10.242 26.929 1.00 85.19 98 LEU A C 1
ATOM 789 O O . LEU A 1 98 ? -7.740 -10.632 26.769 1.00 85.19 98 LEU A O 1
ATOM 793 N N . LEU A 1 99 ? -9.562 -10.413 28.070 1.00 79.56 99 LEU A N 1
ATOM 794 C CA . LEU A 1 99 ? -9.015 -11.068 29.263 1.00 79.56 99 LEU A CA 1
ATOM 795 C C . LEU A 1 99 ? -9.005 -12.600 29.155 1.00 79.56 99 LEU A C 1
ATOM 797 O O . LEU A 1 99 ? -8.241 -13.275 29.844 1.00 79.56 99 LEU A O 1
ATOM 801 N N . SER A 1 100 ? -9.818 -13.165 28.261 1.00 66.69 100 SER A N 1
ATOM 802 C CA . SER A 1 100 ? -9.837 -14.601 27.993 1.00 66.69 100 SER A CA 1
ATOM 803 C C . SER A 1 100 ? -8.689 -14.955 27.043 1.00 66.69 100 SER A C 1
ATOM 805 O O . SER A 1 100 ? -8.836 -14.889 25.827 1.00 66.69 100 SER A O 1
ATOM 807 N N . GLY A 1 101 ? -7.534 -15.354 27.579 1.00 56.78 101 GLY A N 1
ATOM 808 C CA . GLY A 1 101 ? -6.335 -15.726 26.808 1.00 56.78 101 GLY A CA 1
ATOM 809 C C . GLY A 1 101 ? -6.457 -16.960 25.890 1.00 56.78 101 GLY A C 1
ATOM 810 O O . GLY A 1 101 ? -5.436 -17.504 25.475 1.00 56.78 101 GLY A O 1
ATOM 811 N N . ALA A 1 102 ? -7.664 -17.430 25.561 1.00 37.41 102 ALA A N 1
ATOM 812 C CA . ALA A 1 102 ? -7.882 -18.581 24.689 1.00 37.41 102 ALA A CA 1
ATOM 813 C C . ALA A 1 102 ? -8.326 -18.136 23.281 1.00 37.41 102 ALA A C 1
ATOM 815 O O . ALA A 1 102 ? -9.264 -17.347 23.149 1.00 37.41 102 ALA A O 1
ATOM 816 N N . PRO A 1 103 ? -7.707 -18.652 22.202 1.00 37.34 103 PRO A N 1
ATOM 817 C CA . PRO A 1 103 ? -8.191 -18.398 20.853 1.00 37.34 103 PRO A CA 1
ATOM 818 C C . PRO A 1 103 ? -9.592 -19.015 20.666 1.00 37.34 103 PRO A C 1
ATOM 820 O O . PRO A 1 103 ? -9.893 -20.049 21.268 1.00 37.34 103 PRO A O 1
ATOM 823 N N . PRO A 1 104 ? -10.455 -18.443 19.805 1.00 36.50 104 PRO A N 1
ATOM 824 C CA . PRO A 1 104 ? -11.740 -19.054 19.482 1.00 36.50 104 PRO A CA 1
ATOM 825 C C . PRO A 1 104 ? -11.520 -20.443 18.860 1.00 36.50 104 PRO A C 1
ATOM 827 O O . PRO A 1 104 ? -10.862 -20.564 17.825 1.00 36.50 104 PRO A O 1
ATOM 830 N N . GLN A 1 105 ? -12.097 -21.487 19.465 1.00 34.38 105 GLN A N 1
ATOM 831 C CA . GLN A 1 105 ? -11.934 -22.910 19.109 1.00 34.38 105 GLN A CA 1
ATOM 832 C C . GLN A 1 105 ? -12.524 -23.335 17.741 1.00 34.38 105 GLN A C 1
ATOM 834 O O . GLN A 1 105 ? -12.759 -24.512 17.500 1.00 34.38 105 GLN A O 1
ATOM 839 N N . ASN A 1 106 ? -12.722 -22.416 16.792 1.00 34.78 106 ASN A N 1
ATOM 840 C CA . ASN A 1 106 ? -13.317 -22.707 15.481 1.00 34.78 106 ASN A CA 1
ATOM 841 C C . ASN A 1 106 ? -12.312 -22.591 14.319 1.00 34.78 106 ASN A C 1
ATOM 843 O O . ASN A 1 106 ? -12.617 -22.036 13.258 1.00 34.78 106 ASN A O 1
ATOM 847 N N . SER A 1 107 ? -11.105 -23.139 14.483 1.00 30.36 107 SER A N 1
ATOM 848 C CA . SER A 1 107 ? -10.168 -23.355 13.374 1.00 30.36 107 SER A CA 1
ATOM 849 C C . SER A 1 107 ? -9.819 -24.838 13.238 1.00 30.36 107 SER A C 1
ATOM 851 O O . SER A 1 107 ? -9.411 -25.427 14.234 1.00 30.36 107 SER A O 1
ATOM 853 N N . PRO A 1 108 ? -9.933 -25.444 12.039 1.00 36.34 108 PRO A N 1
ATOM 854 C CA . PRO A 1 108 ? -9.533 -26.830 11.837 1.00 36.34 108 PRO A CA 1
ATOM 855 C C . PRO A 1 108 ? -8.032 -26.975 12.102 1.00 36.34 108 PRO A C 1
ATOM 857 O O . PRO A 1 108 ? -7.217 -26.247 11.527 1.00 36.34 108 PRO A O 1
ATOM 860 N N . THR A 1 109 ? -7.707 -27.899 12.998 1.00 32.72 109 THR A N 1
ATOM 861 C CA . THR A 1 109 ? -6.363 -28.343 13.362 1.00 32.72 109 THR A CA 1
ATOM 862 C C . THR A 1 109 ? -5.605 -28.778 12.100 1.00 32.72 109 THR A C 1
ATOM 864 O O . THR A 1 109 ? -6.146 -29.571 11.325 1.00 32.72 109 THR A O 1
ATOM 867 N N . PRO A 1 110 ? -4.385 -28.279 11.828 1.00 36.59 110 PRO A N 1
ATOM 868 C CA . PRO A 1 110 ? -3.545 -28.868 10.789 1.00 36.59 110 PRO A CA 1
ATOM 869 C C . PRO A 1 110 ? -3.088 -30.276 11.229 1.00 36.59 110 PRO A C 1
ATOM 871 O O . PRO A 1 110 ? -2.977 -30.521 12.433 1.00 36.59 110 PRO A O 1
ATOM 874 N N . PRO A 1 111 ? -2.841 -31.215 10.295 1.00 36.56 111 PRO A N 1
ATOM 875 C CA . PRO A 1 111 ? -2.349 -32.546 10.643 1.00 36.56 111 PRO A CA 1
ATOM 876 C C . PRO A 1 111 ? -0.924 -32.462 11.222 1.00 36.56 111 PRO A C 1
ATOM 878 O O . PRO A 1 111 ? -0.187 -31.527 10.890 1.00 36.56 111 PRO A O 1
ATOM 881 N N . PRO A 1 112 ? -0.515 -33.421 12.073 1.00 39.03 112 PRO A N 1
ATOM 882 C CA . PRO A 1 112 ? 0.789 -33.391 12.712 1.00 39.03 112 PRO A CA 1
ATOM 883 C C . PRO A 1 112 ? 1.854 -33.822 11.701 1.00 39.03 112 PRO A C 1
ATOM 885 O O . PRO A 1 112 ? 1.784 -34.917 11.146 1.00 39.03 112 PRO A O 1
ATOM 888 N N . VAL A 1 113 ? 2.858 -32.978 11.469 1.00 35.22 113 VAL A N 1
ATOM 889 C CA . VAL A 1 113 ? 4.090 -33.379 10.784 1.00 35.22 113 VAL A CA 1
ATOM 890 C C . VAL A 1 113 ? 5.268 -33.032 11.688 1.00 35.22 113 VAL A C 1
ATOM 892 O O . VAL A 1 113 ? 5.507 -31.864 11.972 1.00 35.22 113 VAL A O 1
ATOM 895 N N . ALA A 1 114 ? 5.926 -34.099 12.145 1.00 35.62 114 ALA A N 1
ATOM 896 C CA . ALA A 1 114 ? 7.292 -34.228 12.650 1.00 35.62 114 ALA A CA 1
ATOM 897 C C . ALA A 1 114 ? 7.862 -33.097 13.534 1.00 35.62 114 ALA A C 1
ATOM 899 O O . ALA A 1 114 ? 8.321 -32.060 13.063 1.00 35.62 114 ALA A O 1
ATOM 900 N N . THR A 1 115 ? 7.887 -33.403 14.832 1.00 38.62 115 THR A N 1
ATOM 901 C CA . THR A 1 115 ? 8.976 -33.182 15.796 1.00 38.62 115 THR A CA 1
ATOM 902 C C . THR A 1 115 ? 9.958 -32.047 15.480 1.00 38.62 115 THR A C 1
ATOM 904 O O . THR A 1 115 ? 11.004 -32.252 14.870 1.00 38.62 115 THR A O 1
ATOM 907 N N . PHE A 1 116 ? 9.659 -30.858 16.001 1.00 31.83 116 PHE A N 1
ATOM 908 C CA . PHE A 1 116 ? 10.683 -29.897 16.395 1.00 31.83 116 PHE A CA 1
ATOM 909 C C . PHE A 1 116 ? 10.582 -29.711 17.906 1.00 31.83 116 PHE A C 1
ATOM 911 O O . PHE A 1 116 ? 9.574 -29.207 18.401 1.00 31.83 116 PHE A O 1
ATOM 918 N N . ASP A 1 117 ? 11.625 -30.136 18.621 1.00 32.50 117 ASP A N 1
ATOM 919 C CA . ASP A 1 117 ? 11.828 -29.829 20.034 1.00 32.50 117 ASP A CA 1
ATOM 920 C C . ASP A 1 117 ? 11.937 -28.311 20.204 1.00 32.50 117 ASP A C 1
ATOM 922 O O . ASP A 1 117 ? 12.971 -27.691 19.947 1.00 32.50 117 ASP A O 1
ATOM 926 N N . ALA A 1 118 ? 10.833 -27.702 20.626 1.00 31.30 118 ALA A N 1
ATOM 927 C CA . ALA A 1 118 ? 10.812 -26.372 21.201 1.00 31.30 118 ALA A CA 1
ATOM 928 C C . ALA A 1 118 ? 10.700 -26.535 22.717 1.00 31.30 118 ALA A C 1
ATOM 930 O O . ALA A 1 118 ? 9.610 -26.541 23.285 1.00 31.30 118 ALA A O 1
ATOM 931 N N . THR A 1 119 ? 11.847 -26.667 23.380 1.00 30.19 119 THR A N 1
ATOM 932 C CA . THR A 1 119 ? 11.950 -26.424 24.819 1.00 30.19 119 THR A CA 1
ATOM 933 C C . THR A 1 119 ? 11.743 -24.930 25.052 1.00 30.19 119 THR A C 1
ATOM 935 O O . THR A 1 119 ? 12.693 -24.153 25.120 1.00 30.19 119 THR A O 1
ATOM 938 N N . CYS A 1 120 ? 10.487 -24.499 25.148 1.00 33.38 120 CYS A N 1
ATOM 939 C CA . CYS A 1 120 ? 10.146 -23.270 25.846 1.00 33.38 120 CYS A CA 1
ATOM 940 C C . CYS A 1 120 ? 10.036 -23.646 27.322 1.00 33.38 120 CYS A C 1
ATOM 942 O O . CYS A 1 120 ? 9.143 -24.397 27.710 1.00 33.38 120 CYS A O 1
ATOM 944 N N . ALA A 1 121 ? 10.946 -23.129 28.143 1.00 28.44 121 ALA A N 1
ATOM 945 C CA . ALA A 1 121 ? 10.780 -23.123 29.585 1.00 28.44 121 ALA A CA 1
ATOM 946 C C . ALA A 1 121 ? 9.508 -22.329 29.924 1.00 28.44 121 ALA A C 1
ATOM 948 O O . ALA A 1 121 ? 9.508 -21.102 29.989 1.00 28.44 121 ALA A O 1
ATOM 949 N N . SER A 1 122 ? 8.401 -23.045 30.081 1.00 33.16 122 SER A N 1
ATOM 950 C CA . SER A 1 122 ? 7.188 -22.565 30.717 1.00 33.16 122 SER A CA 1
ATOM 951 C C . SER A 1 122 ? 7.442 -22.508 32.217 1.00 33.16 122 SER A C 1
ATOM 953 O O . SER A 1 122 ? 7.269 -23.498 32.929 1.00 33.16 122 SER A O 1
ATOM 955 N N . THR A 1 123 ? 7.866 -21.344 32.699 1.00 29.98 123 THR A N 1
ATOM 956 C CA . THR A 1 123 ? 7.699 -20.996 34.105 1.00 29.98 123 THR A CA 1
ATOM 957 C C . THR A 1 123 ? 6.204 -20.790 34.331 1.00 29.98 123 THR A C 1
ATOM 959 O O . THR A 1 123 ? 5.587 -19.876 33.790 1.00 29.98 123 THR A O 1
ATOM 962 N N . THR A 1 124 ? 5.627 -21.719 35.076 1.00 37.28 124 THR A N 1
ATOM 963 C CA . THR A 1 124 ? 4.262 -21.750 35.596 1.00 37.28 124 THR A CA 1
ATOM 964 C C . THR A 1 124 ? 3.780 -20.394 36.121 1.00 37.28 124 THR A C 1
ATOM 966 O O . THR A 1 124 ? 4.314 -19.890 37.109 1.00 37.28 124 THR A O 1
ATOM 969 N N . SER A 1 125 ? 2.699 -19.870 35.542 1.00 34.00 125 SER A N 1
ATOM 970 C CA . SER A 1 125 ? 1.727 -19.045 36.260 1.00 34.00 125 SER A CA 1
ATOM 971 C C . SER A 1 125 ? 0.319 -19.597 36.011 1.00 34.00 125 SER A C 1
ATOM 973 O O . SER A 1 125 ? -0.043 -20.005 34.910 1.00 34.00 125 SER A O 1
ATOM 975 N N . SER A 1 126 ? -0.417 -19.733 37.106 1.00 31.75 126 SER A N 1
ATOM 976 C CA . SER A 1 126 ? -1.649 -20.501 37.267 1.00 31.75 126 SER A CA 1
ATOM 977 C C . SER A 1 126 ? -2.826 -19.995 36.409 1.00 31.75 126 SER A C 1
ATOM 979 O O . SER A 1 126 ? -2.982 -18.786 36.262 1.00 31.75 126 SER A O 1
ATOM 981 N N . PRO A 1 127 ? -3.742 -20.870 35.945 1.00 41.78 127 PRO A N 1
ATOM 982 C CA . PRO A 1 127 ? -4.967 -20.464 35.239 1.00 41.78 127 PRO A CA 1
ATOM 983 C C . PRO A 1 127 ? -6.004 -19.717 36.110 1.00 41.78 127 PRO A C 1
ATOM 985 O O . PRO A 1 127 ? -6.991 -19.225 35.573 1.00 41.78 127 PRO A O 1
ATOM 988 N N . ALA A 1 128 ? -5.790 -19.593 37.427 1.00 37.59 128 ALA A N 1
ATOM 989 C CA . ALA A 1 128 ? -6.737 -18.978 38.365 1.00 37.59 128 ALA A CA 1
ATOM 990 C C . ALA A 1 128 ? -6.850 -17.440 38.238 1.00 37.59 128 ALA A C 1
ATOM 992 O O . ALA A 1 128 ? -7.952 -16.909 38.245 1.00 37.59 128 ALA A O 1
ATOM 993 N N . SER A 1 129 ? -5.748 -16.712 38.013 1.00 55.94 129 SER A N 1
ATOM 994 C CA . SER A 1 129 ? -5.749 -15.236 38.092 1.00 55.94 129 SER A CA 1
ATOM 995 C C . SER A 1 129 ? -6.507 -14.520 36.965 1.00 55.94 129 SER A C 1
ATOM 997 O O . SER A 1 129 ? -6.889 -13.362 37.113 1.00 55.94 129 SER A O 1
ATOM 999 N N . THR A 1 130 ? -6.726 -15.186 35.828 1.00 56.28 130 THR A N 1
ATOM 1000 C CA . THR A 1 130 ? -7.449 -14.601 34.681 1.00 56.28 130 THR A CA 1
ATOM 1001 C C . THR A 1 130 ? -8.963 -14.783 34.776 1.00 56.28 130 THR A C 1
ATOM 1003 O O . THR A 1 130 ? -9.709 -13.931 34.293 1.00 56.28 130 THR A O 1
ATOM 1006 N N . ALA A 1 131 ? -9.421 -15.859 35.426 1.00 61.28 131 ALA A N 1
ATOM 1007 C CA . ALA A 1 131 ? -10.836 -16.088 35.703 1.00 61.28 131 ALA A CA 1
ATOM 1008 C C . ALA A 1 131 ? -11.351 -15.075 36.738 1.00 61.28 131 ALA A C 1
ATOM 1010 O O . ALA A 1 131 ? -12.360 -14.418 36.485 1.00 61.28 131 ALA A O 1
ATOM 1011 N N . ASP A 1 132 ? -10.579 -14.857 37.807 1.00 70.19 132 ASP A N 1
ATOM 1012 C CA . ASP A 1 132 ? -10.897 -13.895 38.868 1.00 70.19 132 ASP A CA 1
ATOM 1013 C C . ASP A 1 132 ? -10.996 -12.455 38.328 1.00 70.19 132 ASP A C 1
ATOM 1015 O O . ASP A 1 132 ? -11.911 -11.706 38.666 1.00 70.19 132 ASP A O 1
ATOM 1019 N N . ALA A 1 133 ? -10.095 -12.064 37.416 1.00 73.19 133 ALA A N 1
ATOM 1020 C CA . ALA A 1 133 ? -10.130 -10.743 36.785 1.00 73.19 133 ALA A CA 1
ATOM 1021 C C . ALA A 1 133 ? -11.363 -10.549 35.885 1.00 73.19 133 ALA A C 1
ATOM 1023 O O . ALA A 1 133 ? -11.926 -9.457 35.822 1.00 73.19 133 ALA A O 1
ATOM 1024 N N . ARG A 1 134 ? -11.802 -11.602 35.185 1.00 80.19 134 ARG A N 1
ATOM 1025 C CA . ARG A 1 134 ? -12.987 -11.548 34.320 1.00 80.19 134 ARG A CA 1
ATOM 1026 C C . ARG A 1 134 ? -14.270 -11.409 35.133 1.00 80.19 134 ARG A C 1
ATOM 1028 O O . ARG A 1 134 ? -15.144 -10.642 34.738 1.00 80.19 134 ARG A O 1
ATOM 1035 N N . GLU A 1 135 ? -14.377 -12.140 36.235 1.00 84.00 135 GLU A N 1
ATOM 1036 C CA . GLU A 1 135 ? -15.522 -12.053 37.142 1.00 84.00 135 GLU A CA 1
ATOM 1037 C C . GLU A 1 135 ? -15.596 -10.668 37.799 1.00 84.00 135 GLU A C 1
ATOM 1039 O O . GLU A 1 135 ? -16.637 -10.021 37.727 1.00 84.00 135 GLU A O 1
ATOM 1044 N N . ALA A 1 136 ? -14.462 -10.138 38.273 1.00 85.75 136 ALA A N 1
ATOM 1045 C CA . ALA A 1 136 ? -14.380 -8.782 38.818 1.00 85.75 136 ALA A CA 1
ATOM 1046 C C . ALA A 1 136 ? -14.783 -7.695 37.801 1.00 85.75 136 ALA A C 1
ATOM 1048 O O . ALA A 1 136 ? -15.455 -6.722 38.144 1.00 85.75 136 ALA A O 1
ATOM 1049 N N . VAL A 1 137 ? -14.397 -7.850 36.528 1.00 87.62 137 VAL A N 1
ATOM 1050 C CA . VAL A 1 137 ? -14.824 -6.939 35.452 1.00 87.62 137 VAL A CA 1
ATOM 1051 C C . VAL A 1 137 ? -16.320 -7.068 35.169 1.00 87.62 137 VAL A C 1
ATOM 1053 O O . VAL A 1 137 ? -16.978 -6.052 34.949 1.00 87.62 137 VAL A O 1
ATOM 1056 N N . ALA A 1 138 ? -16.864 -8.286 35.166 1.00 87.25 138 ALA A N 1
ATOM 1057 C CA . ALA A 1 138 ? -18.283 -8.524 34.919 1.00 87.25 138 ALA A CA 1
ATOM 1058 C C . ALA A 1 138 ? -19.173 -7.937 36.024 1.00 87.25 138 ALA A C 1
ATOM 1060 O O . ALA A 1 138 ? -20.207 -7.356 35.704 1.00 87.25 138 ALA A O 1
ATOM 1061 N N . GLU A 1 139 ? -18.752 -8.052 37.285 1.00 88.19 139 GLU A N 1
ATOM 1062 C CA . GLU A 1 139 ? -19.454 -7.493 38.443 1.00 88.19 139 GLU A CA 1
ATOM 1063 C C . GLU A 1 139 ? -19.407 -5.959 38.446 1.00 88.19 139 GLU A C 1
ATOM 1065 O O . GLU A 1 139 ? -20.425 -5.293 38.631 1.00 88.19 139 GLU A O 1
ATOM 1070 N N . MET A 1 140 ? -18.236 -5.370 38.185 1.00 87.44 140 MET A N 1
ATOM 1071 C CA . MET A 1 140 ? -18.083 -3.914 38.247 1.00 87.44 140 MET A CA 1
ATOM 1072 C C . MET A 1 140 ? -18.703 -3.176 37.057 1.00 87.44 140 MET A C 1
ATOM 1074 O O . MET A 1 140 ? -19.146 -2.037 37.198 1.00 87.44 140 MET A O 1
ATOM 1078 N N . LEU A 1 141 ? -18.726 -3.807 35.881 1.00 91.06 141 LEU A N 1
ATOM 1079 C CA . LEU A 1 141 ? -19.332 -3.263 34.665 1.00 91.06 141 LEU A CA 1
ATOM 1080 C C . LEU A 1 141 ? -20.728 -3.842 34.401 1.00 91.06 141 LEU A C 1
ATOM 1082 O O . LEU A 1 141 ? -21.090 -4.049 33.242 1.00 91.06 141 LEU A O 1
ATOM 1086 N N . ASP A 1 142 ? -21.518 -4.104 35.444 1.00 92.75 142 ASP A N 1
ATOM 1087 C CA . ASP A 1 142 ? -22.936 -4.436 35.289 1.00 92.75 142 ASP A CA 1
ATOM 1088 C C . ASP A 1 142 ? -23.690 -3.243 34.644 1.00 92.75 142 ASP A C 1
ATOM 1090 O O . ASP A 1 142 ? -23.760 -2.165 35.246 1.00 92.75 142 ASP A O 1
ATOM 1094 N N . PRO A 1 143 ? -24.243 -3.393 33.421 1.00 91.25 143 PRO A N 1
ATOM 1095 C CA . PRO A 1 143 ? -24.896 -2.312 32.690 1.00 91.25 143 PRO A CA 1
ATOM 1096 C C . PRO A 1 143 ? -26.109 -1.732 33.402 1.00 91.25 143 PRO A C 1
ATOM 1098 O O . PRO A 1 143 ? -26.302 -0.518 33.351 1.00 91.25 143 PRO A O 1
ATOM 1101 N N . ASP A 1 144 ? -26.916 -2.571 34.050 1.00 91.06 144 ASP A N 1
ATOM 1102 C CA . ASP A 1 144 ? -28.145 -2.140 34.708 1.00 91.06 144 ASP A CA 1
ATOM 1103 C C . ASP A 1 144 ? -27.798 -1.352 35.971 1.00 91.06 144 ASP A C 1
ATOM 1105 O O . ASP A 1 144 ? -28.249 -0.216 36.152 1.00 91.06 144 ASP A O 1
ATOM 1109 N N . HIS A 1 145 ? -26.911 -1.910 36.799 1.00 90.06 145 HIS A N 1
ATOM 1110 C CA . HIS A 1 145 ? -26.491 -1.272 38.042 1.00 90.06 145 HIS A CA 1
ATOM 1111 C C . HIS A 1 145 ? -25.715 0.027 37.784 1.00 90.06 145 HIS A C 1
ATOM 1113 O O . HIS A 1 145 ? -26.022 1.065 38.375 1.00 90.06 145 HIS A O 1
ATOM 1119 N N . LEU A 1 146 ? -24.753 0.020 36.858 1.00 88.75 146 LEU A N 1
ATOM 1120 C CA . LEU A 1 146 ? -23.928 1.194 36.582 1.00 88.75 146 LEU A CA 1
ATOM 1121 C C . LEU A 1 146 ? -24.724 2.301 35.871 1.00 88.75 146 LEU A C 1
ATOM 1123 O O . LEU A 1 146 ? -24.583 3.473 36.224 1.00 88.75 146 LEU A O 1
ATOM 1127 N N . ALA A 1 147 ? -25.613 1.966 34.926 1.00 86.00 147 ALA A N 1
ATOM 1128 C CA . ALA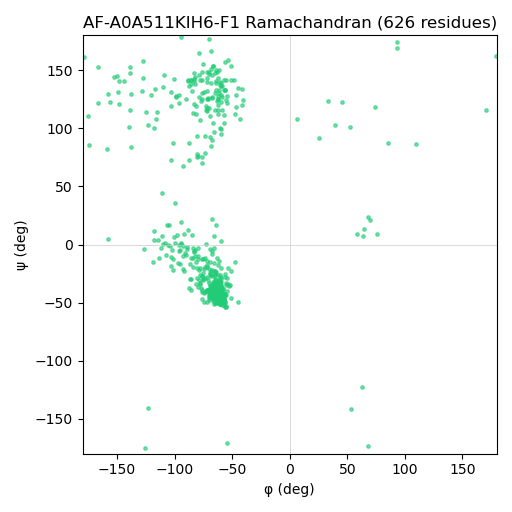 A 1 147 ? -26.490 2.964 34.308 1.00 86.00 147 ALA A CA 1
ATOM 1129 C C . ALA A 1 147 ? -27.453 3.585 35.332 1.00 86.00 147 ALA A C 1
ATOM 1131 O O . ALA A 1 147 ? -27.665 4.803 35.314 1.00 86.00 147 ALA A O 1
ATOM 1132 N N . GLN A 1 148 ? -27.988 2.781 36.258 1.00 86.75 148 GLN A N 1
ATOM 1133 C CA . GLN A 1 148 ? -28.826 3.272 37.349 1.00 86.75 148 GLN A CA 1
ATOM 1134 C C . GLN A 1 148 ? -28.047 4.236 38.253 1.00 86.75 148 GLN A C 1
ATOM 1136 O O . GLN A 1 148 ? -28.501 5.360 38.484 1.00 86.75 148 GLN A O 1
ATOM 1141 N N . GLN A 1 149 ? -26.856 3.847 38.712 1.00 88.81 149 GLN A N 1
ATOM 1142 C CA . GLN A 1 149 ? -26.014 4.694 39.558 1.00 88.81 149 GLN A CA 1
ATOM 1143 C C . GLN A 1 149 ? -25.639 6.019 38.880 1.00 88.81 149 GLN A C 1
ATOM 1145 O O . GLN A 1 149 ? -25.666 7.068 39.528 1.00 88.81 149 GLN A O 1
ATOM 1150 N N . ILE A 1 150 ? -25.336 5.993 37.577 1.00 84.38 150 ILE A N 1
ATOM 1151 C CA . ILE A 1 150 ? -25.055 7.201 36.788 1.00 84.38 150 ILE A CA 1
ATOM 1152 C C . ILE A 1 150 ? -26.299 8.094 36.720 1.00 84.38 150 ILE A C 1
ATOM 1154 O O . ILE A 1 150 ? -26.198 9.295 36.961 1.00 84.38 150 ILE A O 1
ATOM 1158 N N . SER A 1 151 ? -27.480 7.525 36.450 1.00 79.75 151 SER A N 1
ATOM 1159 C CA . SER A 1 151 ? -28.730 8.294 36.336 1.00 79.75 151 SER A CA 1
ATOM 1160 C C . SER A 1 151 ? -29.152 8.983 37.640 1.00 79.75 151 SER A C 1
ATOM 1162 O O . SER A 1 151 ? -29.751 10.056 37.605 1.00 79.75 151 SER A O 1
ATOM 1164 N N . HIS A 1 152 ? -28.805 8.392 38.787 1.00 83.62 152 HIS A N 1
ATOM 1165 C CA . HIS A 1 152 ? -29.071 8.949 40.113 1.00 83.62 152 HIS A CA 1
ATOM 1166 C C . HIS A 1 152 ? -27.913 9.792 40.669 1.00 83.62 152 HIS A C 1
ATOM 1168 O O . HIS A 1 152 ? -28.034 10.327 41.768 1.00 83.62 152 HIS A O 1
ATOM 1174 N N . GLY A 1 153 ? -26.800 9.923 39.937 1.00 81.44 153 GLY A N 1
ATOM 1175 C CA . GLY A 1 153 ? -25.641 10.718 40.354 1.00 81.44 153 GLY A CA 1
ATOM 1176 C C . GLY A 1 153 ? -24.857 10.138 41.537 1.00 81.44 153 GLY A C 1
ATOM 1177 O O . GLY A 1 153 ? -24.143 10.877 42.208 1.00 81.44 153 GLY A O 1
ATOM 1178 N N . VAL A 1 154 ? -24.989 8.835 41.806 1.00 88.50 154 VAL A N 1
ATOM 1179 C CA . VAL A 1 154 ? -24.348 8.138 42.941 1.00 88.50 154 VAL A CA 1
ATOM 1180 C C . VAL A 1 154 ? -23.172 7.246 42.527 1.00 88.50 154 VAL A C 1
ATOM 1182 O O . VAL A 1 154 ? -22.559 6.607 43.376 1.00 88.50 154 VAL A O 1
ATOM 1185 N N . ALA A 1 155 ? -22.852 7.176 41.232 1.00 85.56 155 ALA A N 1
ATOM 1186 C CA . ALA A 1 155 ? -21.758 6.349 40.725 1.00 85.56 155 ALA A CA 1
ATOM 1187 C C . ALA A 1 155 ? -20.378 6.860 41.186 1.00 85.56 155 ALA A C 1
ATOM 1189 O O . ALA A 1 155 ? -20.020 8.014 40.935 1.00 85.56 155 ALA A O 1
ATOM 1190 N N . ASP A 1 156 ? -19.565 5.983 41.783 1.00 89.06 156 ASP A N 1
ATOM 1191 C CA . ASP A 1 156 ? -18.167 6.275 42.137 1.00 89.06 156 ASP A CA 1
ATOM 1192 C C . ASP A 1 156 ? -17.251 6.132 40.909 1.00 89.06 156 ASP A C 1
ATOM 1194 O O . ASP A 1 156 ? -16.548 5.136 40.700 1.00 89.06 156 ASP A O 1
ATOM 1198 N N . ILE A 1 157 ? -17.292 7.161 40.061 1.00 89.44 157 ILE A N 1
ATOM 1199 C CA . ILE A 1 157 ? -16.516 7.237 38.821 1.00 89.44 157 ILE A CA 1
ATOM 1200 C C . ILE A 1 157 ? -14.996 7.152 39.063 1.00 89.44 157 ILE A C 1
ATOM 1202 O O . ILE A 1 157 ? -14.332 6.428 38.314 1.00 89.44 157 ILE A O 1
ATOM 1206 N N . PRO A 1 158 ? -14.405 7.810 40.084 1.00 91.12 158 PRO A N 1
ATOM 1207 C CA . PRO A 1 158 ? -12.980 7.667 40.370 1.00 91.12 158 PRO A CA 1
ATOM 1208 C C . PRO A 1 158 ? -12.545 6.234 40.697 1.00 91.12 158 PRO A C 1
ATOM 1210 O O . PRO A 1 158 ? -11.487 5.794 40.242 1.00 91.12 158 PRO A O 1
ATOM 1213 N N . THR A 1 159 ? -13.333 5.488 41.474 1.00 91.69 159 THR A N 1
ATOM 1214 C CA . THR A 1 159 ? -13.003 4.093 41.806 1.00 91.69 159 THR A CA 1
ATOM 1215 C C . THR A 1 159 ? -13.114 3.183 40.592 1.00 91.69 159 THR A C 1
ATOM 1217 O O . THR A 1 159 ? -12.179 2.421 40.332 1.00 91.69 159 THR A O 1
ATOM 1220 N N . LEU A 1 160 ? -14.163 3.350 39.780 1.00 90.81 160 LEU A N 1
ATOM 1221 C CA . LEU A 1 160 ? -14.292 2.653 38.501 1.00 90.81 160 LEU A CA 1
ATOM 1222 C C . LEU A 1 160 ? -13.091 2.933 37.581 1.00 90.81 160 LEU A C 1
ATOM 1224 O O . LEU A 1 160 ? -12.490 2.010 37.036 1.00 90.81 160 LEU A O 1
ATOM 1228 N N . ALA A 1 161 ? -12.687 4.199 37.444 1.00 92.56 161 ALA A N 1
ATOM 1229 C CA . ALA A 1 161 ? -11.563 4.588 36.597 1.00 92.56 161 ALA A CA 1
ATOM 1230 C C . ALA A 1 161 ? -10.239 3.960 37.054 1.00 92.56 161 ALA A C 1
ATOM 1232 O O . ALA A 1 161 ? -9.486 3.446 36.226 1.00 92.56 161 ALA A O 1
ATOM 1233 N N . ARG A 1 162 ? -9.958 3.961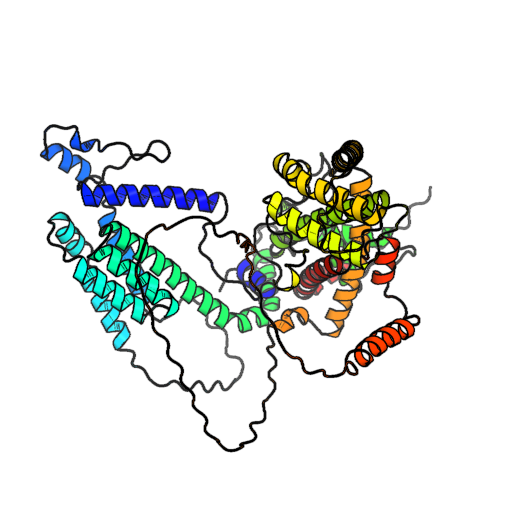 38.365 1.00 93.94 162 ARG A N 1
ATOM 1234 C CA . ARG A 1 162 ? -8.748 3.333 38.924 1.00 93.94 162 ARG A CA 1
ATOM 1235 C C . ARG A 1 162 ? -8.740 1.822 38.713 1.00 93.94 162 ARG A C 1
ATOM 1237 O O . ARG A 1 162 ? -7.695 1.282 38.357 1.00 93.94 162 ARG A O 1
ATOM 1244 N N . PHE A 1 163 ? -9.881 1.153 38.878 1.00 93.06 163 PHE A N 1
ATOM 1245 C CA . PHE A 1 163 ? -9.994 -0.276 38.593 1.00 93.06 163 PHE A CA 1
ATOM 1246 C C . PHE A 1 163 ? -9.751 -0.591 37.115 1.00 93.06 163 PHE A C 1
ATOM 1248 O O . PHE A 1 163 ? -8.948 -1.472 36.801 1.00 93.06 163 PHE A O 1
ATOM 1255 N N . LEU A 1 164 ? -10.402 0.144 36.206 1.00 92.94 164 LEU A N 1
ATOM 1256 C CA . LEU A 1 164 ? -10.200 -0.025 34.768 1.00 92.94 164 LEU A CA 1
ATOM 1257 C C . LEU A 1 164 ? -8.736 0.220 34.399 1.00 92.94 164 LEU A C 1
ATOM 1259 O O . LEU A 1 164 ? -8.153 -0.572 33.668 1.00 92.94 164 LEU A O 1
ATOM 1263 N N . GLY A 1 165 ? -8.113 1.263 34.952 1.00 93.44 165 GLY A N 1
ATOM 1264 C CA . GLY A 1 165 ? -6.698 1.556 34.738 1.00 93.44 165 GLY A CA 1
ATOM 1265 C C . GLY A 1 165 ? -5.769 0.440 35.222 1.00 93.44 165 GLY A C 1
ATOM 1266 O O . GLY A 1 165 ? -4.886 0.017 34.479 1.00 93.44 165 GLY A O 1
ATOM 1267 N N . ALA A 1 166 ? -5.990 -0.082 36.431 1.00 92.00 166 ALA A N 1
ATOM 1268 C CA . ALA A 1 166 ? -5.216 -1.201 36.966 1.00 92.00 166 ALA A CA 1
ATOM 1269 C C . ALA A 1 166 ? -5.383 -2.465 36.109 1.00 92.00 166 ALA A C 1
ATOM 1271 O O . ALA A 1 166 ? -4.394 -3.093 35.736 1.00 92.00 166 ALA A O 1
ATOM 1272 N N . THR A 1 167 ? -6.620 -2.788 35.727 1.00 90.94 167 THR A N 1
ATOM 1273 C CA . THR A 1 167 ? -6.927 -3.938 34.867 1.00 90.94 167 THR A CA 1
ATOM 1274 C C . THR A 1 167 ? -6.262 -3.789 33.499 1.00 90.94 167 THR A C 1
ATOM 1276 O O . THR A 1 167 ? -5.592 -4.705 33.034 1.00 90.94 167 THR A O 1
ATOM 1279 N N . LEU A 1 168 ? -6.363 -2.620 32.859 1.00 91.88 168 LEU A N 1
ATOM 1280 C CA . LEU A 1 168 ? -5.727 -2.371 31.564 1.00 91.88 168 LEU A CA 1
ATOM 1281 C C . LEU A 1 168 ? -4.203 -2.510 31.650 1.00 91.88 168 LEU A C 1
ATOM 1283 O O . LEU A 1 168 ? -3.630 -3.204 30.820 1.00 91.88 168 LEU A O 1
ATOM 1287 N N . LYS A 1 169 ? -3.538 -1.945 32.665 1.00 91.31 169 LYS A N 1
ATOM 1288 C CA . LYS A 1 169 ? -2.075 -2.070 32.834 1.00 91.31 169 LYS A CA 1
ATOM 1289 C C . LYS A 1 169 ? -1.596 -3.513 32.996 1.00 91.31 169 LYS A C 1
ATOM 1291 O O . LYS A 1 169 ? -0.520 -3.854 32.519 1.00 91.31 169 LYS A O 1
ATOM 1296 N N . MET A 1 170 ? -2.399 -4.375 33.619 1.00 88.50 170 MET A N 1
ATOM 1297 C CA . MET A 1 170 ? -2.061 -5.795 33.771 1.00 88.50 170 MET A CA 1
ATOM 1298 C C . MET A 1 170 ? -2.090 -6.577 32.450 1.00 88.50 170 MET A C 1
ATOM 1300 O O . MET A 1 170 ? -1.429 -7.609 32.342 1.00 88.50 170 MET A O 1
ATOM 1304 N N . HIS A 1 171 ? -2.848 -6.109 31.454 1.00 84.25 171 HIS A N 1
ATOM 1305 C CA . HIS A 1 171 ? -3.089 -6.841 30.204 1.00 84.25 171 HIS A CA 1
ATOM 1306 C C . HIS A 1 171 ? -2.584 -6.119 28.942 1.00 84.25 171 HIS A C 1
ATOM 1308 O O . HIS A 1 171 ? -2.469 -6.736 27.882 1.00 84.25 171 HIS A O 1
ATOM 1314 N N . CYS A 1 172 ? -2.274 -4.827 29.034 1.00 88.00 172 CYS A N 1
ATOM 1315 C CA . CYS A 1 172 ? -1.681 -4.023 27.971 1.00 88.00 172 CYS A CA 1
ATOM 1316 C C . CYS A 1 172 ? -0.170 -4.250 27.836 1.00 88.00 172 CYS A C 1
ATOM 1318 O O . CYS A 1 172 ? 0.509 -4.736 28.737 1.00 88.00 172 CYS A O 1
ATOM 1320 N N . ALA A 1 173 ? 0.387 -3.809 26.704 1.00 86.69 173 ALA A N 1
ATOM 1321 C CA . ALA A 1 173 ? 1.828 -3.621 26.590 1.00 86.69 173 ALA A CA 1
ATOM 1322 C C . ALA A 1 173 ? 2.286 -2.445 27.485 1.00 86.69 173 ALA A C 1
ATOM 1324 O O . ALA A 1 173 ? 1.647 -1.393 27.424 1.00 86.69 173 ALA A O 1
ATOM 1325 N N . PRO A 1 174 ? 3.429 -2.541 28.201 1.00 90.50 174 PRO A N 1
ATOM 1326 C CA . PRO A 1 174 ? 3.889 -1.499 29.136 1.00 90.50 174 PRO A CA 1
ATOM 1327 C C . PRO A 1 174 ? 4.040 -0.100 28.521 1.00 90.50 174 PRO A C 1
ATOM 1329 O O . PRO A 1 174 ? 3.871 0.918 29.180 1.00 90.50 174 PRO A O 1
ATOM 1332 N N . MET A 1 175 ? 4.312 -0.022 27.214 1.00 90.06 175 MET A N 1
ATOM 1333 C CA . MET A 1 175 ? 4.370 1.246 26.473 1.00 90.06 175 MET A CA 1
ATOM 1334 C C . MET A 1 175 ? 3.034 2.011 26.429 1.00 90.06 175 MET A C 1
ATOM 1336 O O . MET A 1 175 ? 2.998 3.152 25.977 1.00 90.06 175 MET A O 1
ATOM 1340 N N . ARG A 1 176 ? 1.923 1.381 26.828 1.00 93.50 176 ARG A N 1
ATOM 1341 C CA . ARG A 1 176 ? 0.589 1.989 26.893 1.00 93.50 176 ARG A CA 1
ATOM 1342 C C . ARG A 1 176 ? 0.241 2.496 28.292 1.00 93.50 176 ARG A C 1
ATOM 1344 O O . ARG A 1 176 ? -0.782 3.156 28.438 1.00 93.50 176 ARG A O 1
ATOM 1351 N N . ASP A 1 177 ? 1.075 2.255 29.297 1.00 94.62 177 ASP A N 1
ATOM 1352 C CA . ASP A 1 177 ? 0.770 2.641 30.677 1.00 94.62 177 ASP A CA 1
ATOM 1353 C C . ASP A 1 177 ? 0.568 4.155 30.820 1.00 94.62 177 ASP A C 1
ATOM 1355 O O . ASP A 1 177 ? -0.321 4.581 31.552 1.00 94.62 177 ASP A O 1
ATOM 1359 N N . GLU A 1 178 ? 1.304 4.963 30.048 1.00 95.94 178 GLU A N 1
ATOM 1360 C CA . GLU A 1 178 ? 1.168 6.425 30.037 1.00 95.94 178 GLU A CA 1
ATOM 1361 C C . GLU A 1 178 ? -0.221 6.887 29.559 1.00 95.94 178 GLU A C 1
ATOM 1363 O O . GLU A 1 178 ? -0.832 7.762 30.173 1.00 95.94 178 GLU A O 1
ATOM 1368 N N . ILE A 1 179 ? -0.765 6.277 28.497 1.00 94.38 179 ILE A N 1
ATOM 1369 C CA . ILE A 1 179 ? -2.111 6.622 28.009 1.00 94.38 179 ILE A CA 1
ATOM 1370 C C . ILE A 1 179 ? -3.205 6.087 28.942 1.00 94.38 179 ILE A C 1
ATOM 1372 O O . ILE A 1 179 ? -4.256 6.716 29.071 1.00 94.38 179 ILE A O 1
ATOM 1376 N N . VAL A 1 180 ? -2.952 4.975 29.641 1.00 95.94 180 VAL A N 1
ATOM 1377 C CA . VAL A 1 180 ? -3.846 4.467 30.691 1.00 95.94 180 VAL A CA 1
ATOM 1378 C C . VAL A 1 180 ? -3.858 5.421 31.889 1.00 95.94 180 VAL A C 1
ATOM 1380 O O . VAL A 1 180 ? -4.927 5.745 32.400 1.00 95.94 180 VAL A O 1
ATOM 1383 N N . ASP A 1 181 ? -2.706 5.946 32.303 1.00 95.25 181 ASP A N 1
ATOM 1384 C CA . ASP A 1 181 ? -2.633 6.964 33.357 1.00 95.25 181 ASP A CA 1
ATOM 1385 C C . ASP A 1 181 ? -3.334 8.262 32.949 1.00 95.25 181 ASP A C 1
ATOM 1387 O O . ASP A 1 181 ? -4.064 8.851 33.749 1.00 95.25 181 ASP A O 1
ATOM 1391 N N . ALA A 1 182 ? -3.187 8.680 31.688 1.00 94.12 182 ALA A N 1
ATOM 1392 C CA . ALA A 1 182 ? -3.919 9.819 31.145 1.00 94.12 182 ALA A CA 1
ATOM 1393 C C . ALA A 1 182 ? -5.442 9.593 31.170 1.00 94.12 182 ALA A C 1
ATOM 1395 O O . ALA A 1 182 ? -6.181 10.512 31.523 1.00 94.12 182 ALA A O 1
ATOM 1396 N N . MET A 1 183 ? -5.914 8.379 30.860 1.00 95.50 183 MET A N 1
ATOM 1397 C CA . MET A 1 183 ? -7.326 7.995 30.977 1.00 95.50 183 MET A CA 1
ATOM 1398 C C . MET A 1 183 ? -7.823 8.123 32.421 1.00 95.50 183 MET A C 1
ATOM 1400 O O . MET A 1 183 ? -8.839 8.780 32.660 1.00 95.50 183 MET A O 1
ATOM 1404 N N . VAL A 1 184 ? -7.109 7.541 33.392 1.00 95.06 184 VAL A N 1
ATOM 1405 C CA . VAL A 1 184 ? -7.488 7.620 34.815 1.00 95.06 184 VAL A CA 1
ATOM 1406 C C . VAL A 1 184 ? -7.515 9.076 35.277 1.00 95.06 184 VAL A C 1
ATOM 1408 O O . VAL A 1 184 ? -8.499 9.517 35.868 1.00 95.06 184 VAL A O 1
ATOM 1411 N N . LYS A 1 185 ? -6.482 9.854 34.942 1.00 93.56 185 LYS A N 1
ATOM 1412 C CA . LYS A 1 185 ? -6.392 11.272 35.301 1.00 93.56 185 LYS A CA 1
ATOM 1413 C C . LYS A 1 185 ? -7.519 12.103 34.686 1.00 93.56 185 LYS A C 1
ATOM 1415 O O . LYS A 1 185 ? -8.153 12.876 35.397 1.00 93.56 185 LYS A O 1
ATOM 1420 N N . ALA A 1 186 ? -7.801 11.939 33.392 1.00 90.75 186 ALA A N 1
ATOM 1421 C CA . ALA A 1 186 ? -8.875 12.665 32.711 1.00 90.75 186 ALA A CA 1
ATOM 1422 C C . ALA A 1 186 ? -10.252 12.370 33.326 1.00 90.75 186 ALA A C 1
ATOM 1424 O O . ALA A 1 186 ? -11.092 13.263 33.408 1.00 90.75 186 ALA A O 1
ATOM 1425 N N . THR A 1 187 ? -10.453 11.134 33.790 1.00 90.38 187 THR A N 1
ATOM 1426 C CA . THR A 1 187 ? -11.706 10.686 34.408 1.00 90.38 187 THR A CA 1
ATOM 1427 C C . THR A 1 187 ? -11.873 11.206 35.839 1.00 90.38 187 THR A C 1
ATOM 1429 O O . THR A 1 187 ? -12.973 11.600 36.216 1.00 90.38 187 THR A O 1
ATOM 1432 N N . CYS A 1 188 ? -10.796 11.211 36.633 1.00 87.44 188 CYS A N 1
ATOM 1433 C CA . CYS A 1 188 ? -10.827 11.565 38.057 1.00 87.44 188 CYS A CA 1
ATOM 1434 C C . CYS A 1 188 ? -10.663 13.067 38.334 1.00 87.44 188 CYS A C 1
ATOM 1436 O O . CYS A 1 188 ? -11.253 13.580 39.278 1.00 87.44 188 CYS A O 1
ATOM 1438 N N . GLU A 1 189 ? -9.824 13.755 37.557 1.00 78.25 189 GLU A N 1
ATOM 1439 C CA . GLU A 1 189 ? -9.342 15.118 37.847 1.00 78.25 189 GLU A CA 1
ATOM 1440 C C . GLU A 1 189 ? -9.579 16.101 36.683 1.00 78.25 189 GLU A C 1
ATOM 1442 O O . GLU A 1 189 ? -9.232 17.276 36.791 1.00 78.25 189 GLU A O 1
ATOM 1447 N N . GLY A 1 190 ? -10.100 15.623 35.546 1.00 65.00 190 GLY A N 1
ATOM 1448 C CA . GLY A 1 190 ? -10.097 16.346 34.270 1.00 65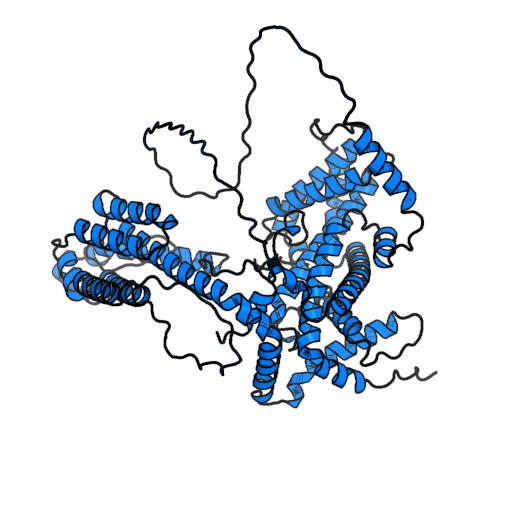.00 190 GLY A CA 1
ATOM 1449 C C . GLY A 1 190 ? -11.473 16.567 33.634 1.00 65.00 190 GLY A C 1
ATOM 1450 O O . GLY A 1 190 ? -12.454 16.870 34.304 1.00 65.00 190 GLY A O 1
ATOM 1451 N N . GLU A 1 191 ? -11.520 16.429 32.303 1.00 68.62 191 GLU A N 1
ATOM 1452 C CA . GLU A 1 191 ? -12.632 16.743 31.377 1.00 68.62 191 GLU A CA 1
ATOM 1453 C C . GLU A 1 191 ? -13.906 15.873 31.545 1.00 68.62 191 GLU A C 1
ATOM 1455 O O . GLU A 1 191 ? -14.833 15.957 30.737 1.00 68.62 191 GLU A O 1
ATOM 1460 N N . GLY A 1 192 ? -13.971 15.036 32.585 1.00 83.50 192 GLY A N 1
ATOM 1461 C CA . GLY A 1 192 ? -15.137 14.233 32.956 1.00 83.50 192 GLY A CA 1
ATOM 1462 C C . GLY A 1 192 ? -15.167 12.814 32.371 1.00 83.50 192 GLY A C 1
ATOM 1463 O O . GLY A 1 192 ? -14.341 12.416 31.545 1.00 83.50 192 GLY A O 1
ATOM 1464 N N . ILE A 1 193 ? -16.171 12.035 32.796 1.00 87.00 193 ILE A N 1
ATOM 1465 C CA . ILE A 1 193 ? -16.337 10.603 32.470 1.00 87.00 193 ILE A CA 1
ATOM 1466 C C . ILE A 1 193 ? -16.322 10.306 30.965 1.00 87.00 193 ILE A C 1
ATOM 1468 O O . ILE A 1 193 ? -15.805 9.276 30.543 1.00 87.00 193 ILE A O 1
ATOM 1472 N N . VAL A 1 194 ? -16.843 11.210 30.134 1.00 90.19 194 VAL A N 1
ATOM 1473 C CA . VAL A 1 194 ? -16.943 10.990 28.684 1.00 90.19 194 VAL A CA 1
ATOM 1474 C C . VAL A 1 194 ? -15.568 10.962 28.028 1.00 90.19 194 VAL A C 1
ATOM 1476 O O . VAL A 1 194 ? -15.303 10.094 27.198 1.00 90.19 194 VAL A O 1
ATOM 1479 N N . LYS A 1 195 ? -14.665 11.864 28.433 1.00 90.69 195 LYS A N 1
ATOM 1480 C CA . LYS A 1 195 ? -13.281 11.855 27.952 1.00 90.69 195 LYS A CA 1
ATOM 1481 C C . LYS A 1 195 ? -12.551 10.592 28.407 1.00 90.69 195 LYS A C 1
ATOM 1483 O O . LYS A 1 195 ? -11.837 9.985 27.612 1.00 90.69 195 LYS A O 1
ATOM 1488 N N . GLY A 1 196 ? -12.783 10.183 29.654 1.00 92.62 196 GLY A N 1
ATOM 1489 C CA . GLY A 1 196 ? -12.295 8.926 30.217 1.00 92.62 196 GLY A CA 1
ATOM 1490 C C . GLY A 1 196 ? -12.713 7.701 29.409 1.00 92.62 196 GLY A C 1
ATOM 1491 O O . GLY A 1 196 ? -11.868 6.936 28.955 1.00 92.62 196 GLY A O 1
ATOM 1492 N N . LEU A 1 197 ? -14.017 7.556 29.160 1.00 92.06 197 LEU A N 1
ATOM 1493 C CA . LEU A 1 197 ? -14.576 6.475 28.346 1.00 92.06 197 LEU A CA 1
ATOM 1494 C C . LEU A 1 197 ? -14.011 6.492 26.925 1.00 92.06 197 LEU A C 1
ATOM 1496 O O . LEU A 1 197 ? -13.637 5.443 26.407 1.00 92.06 197 LEU A O 1
ATOM 1500 N N . ARG A 1 198 ? -13.885 7.671 26.309 1.00 94.12 198 ARG A N 1
ATOM 1501 C CA . ARG A 1 198 ? -13.275 7.806 24.983 1.00 94.12 198 ARG A CA 1
ATOM 1502 C C . ARG A 1 198 ? -11.845 7.268 24.954 1.00 94.12 198 ARG A C 1
ATOM 1504 O O . ARG A 1 198 ? -11.544 6.429 24.109 1.00 94.12 198 ARG A O 1
ATOM 1511 N N . LEU A 1 199 ? -11.002 7.686 25.899 1.00 94.00 199 LEU A N 1
ATOM 1512 C CA . LEU A 1 199 ? -9.634 7.174 26.025 1.00 94.00 199 LEU A CA 1
ATOM 1513 C C . LEU A 1 199 ? -9.615 5.664 26.310 1.00 94.00 199 LEU A C 1
ATOM 1515 O O . LEU A 1 199 ? -8.794 4.949 25.746 1.00 94.00 199 LEU A O 1
ATOM 1519 N N . CYS A 1 200 ? -10.547 5.160 27.122 1.00 94.50 200 CYS A N 1
ATOM 1520 C CA . CYS A 1 200 ? -10.676 3.731 27.406 1.00 94.50 200 CYS A CA 1
ATOM 1521 C C . CYS A 1 200 ? -10.938 2.917 26.128 1.0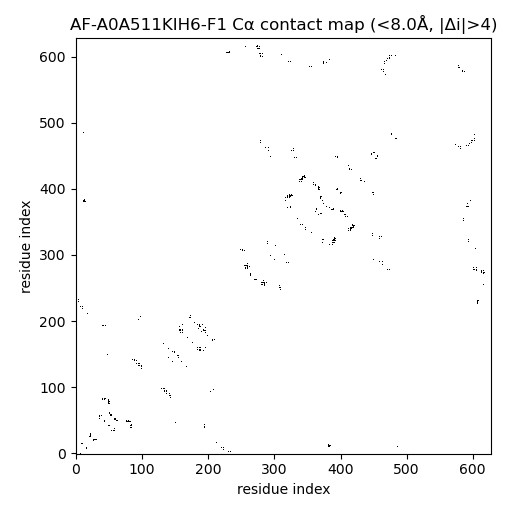0 94.50 200 CYS A C 1
ATOM 1523 O O . CYS A 1 200 ? -10.219 1.960 25.846 1.00 94.50 200 CYS A O 1
ATOM 1525 N N . PHE A 1 201 ? -11.905 3.327 25.299 1.00 94.12 201 PHE A N 1
ATOM 1526 C CA . PHE A 1 201 ? -12.182 2.663 24.020 1.00 94.12 201 PHE A CA 1
ATOM 1527 C C . PHE A 1 201 ? -11.023 2.783 23.020 1.00 94.12 201 PHE A C 1
ATOM 1529 O O . PHE A 1 201 ? -10.757 1.825 22.293 1.00 94.12 201 PHE A O 1
ATOM 1536 N N . GLU A 1 202 ? -10.305 3.911 23.004 1.00 92.69 202 GLU A N 1
ATOM 1537 C CA . GLU A 1 202 ? -9.082 4.073 22.206 1.00 92.69 202 GLU A CA 1
ATOM 1538 C C . GLU A 1 202 ? -7.994 3.074 22.654 1.00 92.69 202 GLU A C 1
ATOM 1540 O O . GLU A 1 202 ? -7.407 2.386 21.817 1.00 92.69 202 GLU A O 1
ATOM 1545 N N . ILE A 1 203 ? -7.780 2.906 23.965 1.00 94.25 203 ILE A N 1
ATOM 1546 C CA . ILE A 1 203 ? -6.848 1.909 24.518 1.00 94.25 203 ILE A CA 1
ATOM 1547 C C . ILE A 1 203 ? -7.281 0.486 24.140 1.00 94.25 203 ILE A C 1
ATOM 1549 O O . ILE A 1 203 ? -6.451 -0.302 23.691 1.00 94.25 203 ILE A O 1
ATOM 1553 N N . LEU A 1 204 ? -8.569 0.150 24.248 1.00 93.25 204 LEU A N 1
ATOM 1554 C CA . LEU A 1 204 ? -9.085 -1.178 23.887 1.00 93.25 204 LEU A CA 1
ATOM 1555 C C . LEU A 1 204 ? -8.946 -1.484 22.386 1.00 93.25 204 LEU A C 1
ATOM 1557 O O . LEU A 1 204 ? -8.678 -2.630 22.014 1.00 93.25 204 LEU A O 1
ATOM 1561 N N . GLU A 1 205 ? -9.099 -0.485 21.509 1.00 91.62 205 GLU A N 1
ATOM 1562 C CA . GLU A 1 205 ? -8.804 -0.630 20.075 1.00 91.62 205 GLU A CA 1
ATOM 1563 C C . GLU A 1 205 ? -7.313 -0.935 19.860 1.00 91.62 205 GLU A C 1
ATOM 1565 O O . GLU A 1 205 ? -6.977 -1.863 19.117 1.00 91.62 205 GLU A O 1
ATOM 1570 N N . LEU A 1 206 ? -6.420 -0.224 20.557 1.00 91.69 206 LEU A N 1
ATOM 1571 C CA . LEU A 1 206 ? -4.978 -0.476 20.503 1.00 91.69 206 LEU A CA 1
ATOM 1572 C C . LEU A 1 206 ? -4.620 -1.878 21.018 1.00 91.69 206 LEU A C 1
ATOM 1574 O O . LEU A 1 206 ? -3.882 -2.588 20.340 1.00 91.69 206 LEU A O 1
ATOM 1578 N N . MET A 1 207 ? -5.203 -2.329 22.132 1.00 91.75 207 MET A N 1
ATOM 1579 C CA . MET A 1 207 ? -4.996 -3.686 22.660 1.00 91.75 207 MET A CA 1
ATOM 1580 C C . MET A 1 207 ? -5.416 -4.770 21.663 1.00 91.75 207 MET A C 1
ATOM 1582 O O . MET A 1 207 ? -4.687 -5.740 21.448 1.00 91.75 207 MET A O 1
ATOM 1586 N N . LYS A 1 208 ? -6.579 -4.609 21.011 1.00 91.06 208 LYS A N 1
ATOM 1587 C CA . LYS A 1 208 ? -7.039 -5.534 19.960 1.00 91.06 208 LYS A CA 1
ATOM 1588 C C . LYS A 1 208 ? -6.027 -5.626 18.821 1.00 91.06 208 LYS A C 1
ATOM 1590 O O . LYS A 1 208 ? -5.742 -6.724 18.336 1.00 91.06 208 LYS A O 1
ATOM 1595 N N . LEU A 1 209 ? -5.481 -4.486 18.398 1.00 90.94 209 LEU A N 1
ATOM 1596 C CA . LEU A 1 209 ? -4.454 -4.432 17.361 1.00 90.94 209 LEU A CA 1
ATOM 1597 C C . LEU A 1 209 ? -3.141 -5.066 17.827 1.00 90.94 209 LEU A C 1
ATOM 1599 O O . LEU A 1 209 ? -2.524 -5.790 17.049 1.00 90.94 209 LEU A O 1
ATOM 1603 N N . ASP A 1 210 ? -2.732 -4.852 19.076 1.00 90.88 210 ASP A N 1
ATOM 1604 C CA . ASP A 1 210 ? -1.518 -5.436 19.649 1.00 90.88 210 ASP A CA 1
ATOM 1605 C C . ASP A 1 210 ? -1.595 -6.971 19.655 1.00 90.88 210 ASP A C 1
ATOM 1607 O O . ASP A 1 210 ? -0.676 -7.633 19.161 1.00 90.88 210 ASP A O 1
ATOM 1611 N N . ILE A 1 211 ? -2.724 -7.542 20.091 1.00 89.56 211 ILE A N 1
ATOM 1612 C CA . ILE A 1 211 ? -2.971 -8.993 20.063 1.00 89.56 211 ILE A CA 1
ATOM 1613 C C . ILE A 1 211 ? -2.970 -9.517 18.625 1.00 89.56 211 ILE A C 1
ATOM 1615 O O . ILE A 1 211 ? -2.276 -10.490 18.324 1.00 89.56 211 ILE A O 1
ATOM 1619 N N . ALA A 1 212 ? -3.705 -8.872 17.713 1.00 90.56 212 ALA A N 1
ATOM 1620 C CA . ALA A 1 212 ? -3.771 -9.298 16.316 1.00 90.56 212 ALA A CA 1
ATOM 1621 C C . ALA A 1 212 ? -2.393 -9.240 15.630 1.00 90.56 212 ALA A C 1
ATOM 1623 O O . ALA A 1 212 ? -2.030 -10.141 14.872 1.00 90.56 212 ALA A O 1
ATOM 1624 N N . ASN A 1 213 ? -1.596 -8.211 15.924 1.00 91.25 213 ASN A N 1
ATOM 1625 C CA . ASN A 1 213 ? -0.243 -8.047 15.401 1.00 91.25 213 ASN A CA 1
ATOM 1626 C C . ASN A 1 213 ? 0.740 -9.046 16.004 1.00 91.25 213 ASN A C 1
ATOM 1628 O O . ASN A 1 213 ? 1.594 -9.566 15.287 1.00 91.25 213 ASN A O 1
ATOM 1632 N N . HIS A 1 214 ? 0.627 -9.346 17.298 1.00 89.88 214 HIS A N 1
ATOM 1633 C CA . HIS A 1 214 ? 1.389 -10.421 17.920 1.00 89.88 214 HIS A CA 1
ATOM 1634 C C . HIS A 1 214 ? 1.055 -11.771 17.269 1.00 89.88 214 HIS A C 1
ATOM 1636 O O . HIS A 1 214 ? 1.961 -12.461 16.811 1.00 89.88 214 HIS A O 1
ATOM 1642 N N . GLN A 1 215 ? -0.232 -12.102 17.112 1.00 90.62 215 GLN A N 1
ATOM 1643 C CA . GLN A 1 215 ? -0.673 -13.322 16.425 1.00 90.62 215 GLN A CA 1
ATOM 1644 C C . GLN A 1 215 ? -0.160 -13.394 14.983 1.00 90.62 215 GLN A C 1
ATOM 1646 O O . GLN A 1 215 ? 0.312 -14.445 14.551 1.00 90.62 215 GLN A O 1
ATOM 1651 N N . LEU A 1 216 ? -0.218 -12.287 14.234 1.00 90.88 216 LEU A N 1
ATOM 1652 C CA . LEU A 1 216 ? 0.303 -12.228 12.871 1.00 90.88 216 LEU A CA 1
ATOM 1653 C C . LEU A 1 216 ? 1.811 -12.501 12.836 1.00 90.88 216 LEU A C 1
ATOM 1655 O O . LEU A 1 216 ? 2.249 -13.302 12.017 1.00 90.88 216 LEU A O 1
ATOM 1659 N N . ARG A 1 217 ? 2.595 -11.883 13.732 1.00 89.25 217 ARG A N 1
ATOM 1660 C CA . ARG A 1 217 ? 4.047 -12.111 13.838 1.00 89.25 217 ARG A CA 1
ATOM 1661 C C . ARG A 1 217 ? 4.367 -13.561 14.199 1.00 89.25 217 ARG A C 1
ATOM 1663 O O . ARG A 1 217 ? 5.206 -14.162 13.538 1.00 89.25 217 ARG A O 1
ATOM 1670 N N . SER A 1 218 ? 3.664 -14.134 15.175 1.00 90.31 218 SER A N 1
ATOM 1671 C CA . SER A 1 218 ? 3.861 -15.520 15.617 1.00 90.31 218 SER A CA 1
ATOM 1672 C C . SER A 1 218 ? 3.490 -16.540 14.534 1.00 90.31 218 SER A C 1
ATOM 1674 O O . SER A 1 218 ? 4.174 -17.545 14.370 1.00 90.31 218 SER A O 1
ATOM 1676 N N . LEU A 1 219 ? 2.436 -16.280 13.751 1.00 91.06 219 LEU A N 1
ATOM 1677 C CA . LEU A 1 219 ? 1.997 -17.167 12.666 1.00 91.06 219 LEU A CA 1
ATOM 1678 C C . LEU A 1 219 ? 2.759 -16.958 11.352 1.00 91.06 219 LEU A C 1
ATOM 1680 O O . LEU A 1 219 ? 2.726 -17.838 10.491 1.00 91.06 219 LEU A O 1
ATOM 1684 N N . ARG A 1 220 ? 3.428 -15.815 11.165 1.00 90.00 220 ARG A N 1
ATOM 1685 C CA . ARG A 1 220 ? 4.083 -15.439 9.904 1.00 90.00 220 ARG A CA 1
ATOM 1686 C C . ARG A 1 220 ? 5.009 -16.521 9.333 1.00 90.00 220 ARG A C 1
ATOM 1688 O O . ARG A 1 220 ? 4.840 -16.801 8.148 1.00 90.00 220 ARG A O 1
ATOM 1695 N N . PRO A 1 221 ? 5.904 -17.179 10.103 1.00 89.94 221 PRO A N 1
ATOM 1696 C CA . PRO A 1 221 ? 6.777 -18.219 9.551 1.00 89.94 221 PRO A CA 1
ATOM 1697 C C . PRO A 1 221 ? 5.994 -19.352 8.878 1.00 89.94 221 PRO A C 1
ATOM 1699 O O . PRO A 1 221 ? 6.327 -19.768 7.772 1.00 89.94 221 PRO A O 1
ATOM 1702 N N . TYR A 1 222 ? 4.901 -19.791 9.508 1.00 90.50 222 TYR A N 1
ATOM 1703 C CA . TYR A 1 222 ? 4.015 -20.820 8.965 1.00 90.50 222 TYR A CA 1
ATOM 1704 C C . TYR A 1 222 ? 3.199 -20.322 7.762 1.00 90.50 222 TYR A C 1
ATOM 1706 O O . TYR A 1 222 ? 2.993 -21.052 6.793 1.00 90.50 222 TYR A O 1
ATOM 1714 N N . LEU A 1 223 ? 2.713 -19.076 7.803 1.00 91.31 223 LEU A N 1
ATOM 1715 C CA . LEU A 1 223 ? 1.943 -18.495 6.698 1.00 91.31 223 LEU A CA 1
ATOM 1716 C C . LEU A 1 223 ? 2.790 -18.352 5.429 1.00 91.31 223 LEU A C 1
ATOM 1718 O O . LEU A 1 223 ? 2.296 -18.658 4.348 1.00 91.31 223 LEU A O 1
ATOM 1722 N N . VAL A 1 224 ? 4.049 -17.932 5.573 1.00 88.75 224 VAL A N 1
ATOM 1723 C CA . VAL A 1 224 ? 5.003 -17.789 4.466 1.00 88.75 224 VAL A CA 1
ATOM 1724 C C . VAL A 1 224 ? 5.415 -19.157 3.919 1.00 88.75 224 VAL A C 1
ATOM 1726 O O . VAL A 1 224 ? 5.334 -19.370 2.712 1.00 88.75 224 VAL A O 1
ATOM 1729 N N . SER A 1 225 ? 5.785 -20.113 4.782 1.00 88.06 225 SER A N 1
ATOM 1730 C CA . SER A 1 225 ? 6.235 -21.441 4.331 1.00 88.06 225 SER A CA 1
ATOM 1731 C C . SER A 1 225 ? 5.144 -22.243 3.616 1.00 88.06 225 SER A C 1
ATOM 1733 O O . SER A 1 225 ? 5.442 -23.072 2.761 1.00 88.06 225 SER A O 1
ATOM 1735 N N . THR A 1 226 ? 3.871 -21.976 3.925 1.00 91.31 226 THR A N 1
ATOM 1736 C CA . THR A 1 226 ? 2.714 -22.638 3.299 1.00 91.31 226 THR A CA 1
ATOM 1737 C C . THR A 1 226 ? 2.038 -21.807 2.204 1.00 91.31 226 THR A C 1
ATOM 1739 O O . THR A 1 226 ? 0.989 -22.213 1.700 1.00 91.31 226 THR A O 1
ATOM 1742 N N . ALA A 1 227 ? 2.604 -20.656 1.818 1.00 91.19 227 ALA A N 1
ATOM 1743 C CA . ALA A 1 227 ? 1.947 -19.694 0.931 1.00 91.19 227 ALA A CA 1
ATOM 1744 C C . ALA A 1 227 ? 1.617 -20.273 -0.456 1.00 91.19 227 ALA A C 1
ATOM 1746 O O . ALA A 1 227 ? 0.468 -20.181 -0.890 1.00 91.19 227 ALA A O 1
ATOM 1747 N N . LEU A 1 228 ? 2.585 -20.927 -1.111 1.00 91.25 228 LEU A N 1
ATOM 1748 C CA . LEU A 1 228 ? 2.404 -21.495 -2.456 1.00 91.25 228 LEU A CA 1
ATOM 1749 C C . LEU A 1 228 ? 1.296 -22.554 -2.490 1.00 91.25 228 LEU A C 1
ATOM 1751 O O . LEU A 1 228 ? 0.407 -22.516 -3.341 1.00 91.25 228 LEU A O 1
ATOM 1755 N N . GLU A 1 229 ? 1.332 -23.484 -1.534 1.00 91.75 229 GLU A N 1
ATOM 1756 C CA . GLU A 1 229 ? 0.356 -24.571 -1.438 1.00 91.75 229 GLU A CA 1
ATOM 1757 C C . GLU A 1 229 ? -1.041 -24.034 -1.111 1.00 91.75 229 GLU A C 1
ATOM 1759 O O . GLU A 1 229 ? -2.041 -24.470 -1.687 1.00 91.75 229 GLU A O 1
ATOM 1764 N N . PHE A 1 230 ? -1.122 -23.057 -0.204 1.00 93.44 230 PHE A N 1
ATOM 1765 C CA . PHE A 1 230 ? -2.382 -22.413 0.134 1.00 93.44 230 PHE A CA 1
ATOM 1766 C C . PHE A 1 230 ? -3.000 -21.719 -1.082 1.00 93.44 230 PHE A C 1
ATOM 1768 O O . PHE A 1 230 ? -4.185 -21.926 -1.351 1.00 93.44 230 PHE A O 1
ATOM 1775 N N . GLU A 1 231 ? -2.226 -20.913 -1.813 1.00 93.12 231 GLU A N 1
ATOM 1776 C CA . GLU A 1 231 ? -2.746 -20.152 -2.948 1.00 93.12 231 GLU A CA 1
ATOM 1777 C C . GLU A 1 231 ? -3.190 -21.072 -4.087 1.00 93.12 231 GLU A C 1
ATOM 1779 O O . GLU A 1 231 ? -4.298 -20.918 -4.605 1.00 93.12 231 GLU A O 1
ATOM 1784 N N . ARG A 1 232 ? -2.411 -22.119 -4.386 1.00 91.81 232 ARG A N 1
ATOM 1785 C CA . ARG A 1 232 ? -2.782 -23.143 -5.370 1.00 91.81 232 ARG A CA 1
ATOM 1786 C C . ARG A 1 232 ? -4.102 -23.831 -5.012 1.00 91.81 232 ARG A C 1
ATOM 1788 O O . ARG A 1 232 ? -5.008 -23.896 -5.845 1.00 91.81 232 ARG A O 1
ATOM 1795 N N . ARG A 1 233 ? -4.257 -24.298 -3.765 1.00 91.69 233 ARG A N 1
ATOM 1796 C CA . ARG A 1 233 ? -5.510 -24.921 -3.291 1.00 91.69 233 ARG A CA 1
ATOM 1797 C C . ARG A 1 233 ? -6.678 -23.944 -3.304 1.00 91.69 233 ARG A C 1
ATOM 1799 O O . ARG A 1 233 ? -7.801 -24.327 -3.642 1.00 91.69 233 ARG A O 1
ATOM 1806 N N . PHE A 1 234 ? -6.435 -22.690 -2.928 1.00 91.00 234 PHE A N 1
ATOM 1807 C CA . PHE A 1 234 ? -7.449 -21.644 -2.948 1.00 91.00 234 PHE A CA 1
ATOM 1808 C C . PHE A 1 234 ? -7.931 -21.369 -4.376 1.00 91.00 234 PHE A C 1
ATOM 1810 O O . PHE A 1 234 ? -9.142 -21.308 -4.602 1.00 91.00 234 PHE A O 1
ATOM 1817 N N . PHE A 1 235 ? -7.013 -21.268 -5.338 1.00 89.25 235 PHE A N 1
ATOM 1818 C CA . PHE A 1 235 ? -7.327 -21.077 -6.750 1.00 89.25 235 PHE A CA 1
ATOM 1819 C C . PHE A 1 235 ? -8.123 -22.262 -7.317 1.00 89.25 235 PHE A C 1
ATOM 1821 O O . PHE A 1 235 ? -9.189 -22.064 -7.903 1.00 89.25 235 PHE A O 1
ATOM 1828 N N . GLN A 1 236 ? -7.694 -23.500 -7.055 1.00 88.19 236 GLN A N 1
ATOM 1829 C CA . GLN A 1 236 ? -8.413 -24.720 -7.457 1.00 88.19 236 GLN A CA 1
ATOM 1830 C C . GLN A 1 236 ? -9.823 -24.797 -6.848 1.00 88.19 236 GLN A C 1
ATOM 1832 O O . GLN A 1 236 ? -10.808 -25.051 -7.537 1.00 88.19 236 GLN A O 1
ATOM 1837 N N . SER A 1 237 ? -9.956 -24.499 -5.555 1.00 88.19 237 SER A N 1
ATOM 1838 C CA . SER A 1 237 ? -11.260 -24.494 -4.876 1.00 88.19 237 SER A CA 1
ATOM 1839 C C . SER A 1 237 ? -12.174 -23.378 -5.389 1.00 88.19 237 SER A C 1
ATOM 1841 O O . SER A 1 237 ? -13.399 -23.501 -5.389 1.00 88.19 237 SER A O 1
ATOM 1843 N N . SER A 1 238 ? -11.602 -22.241 -5.781 1.00 83.69 238 SER A N 1
ATOM 1844 C CA . SER A 1 238 ? -12.355 -21.095 -6.297 1.00 83.69 238 SER A CA 1
ATOM 1845 C C . SER A 1 238 ? -12.804 -21.312 -7.737 1.00 83.69 238 SER A C 1
ATOM 1847 O O . SER A 1 238 ? -13.935 -20.964 -8.065 1.00 83.69 238 SER A O 1
ATOM 1849 N N . THR A 1 239 ? -11.979 -21.947 -8.570 1.00 80.38 239 THR A N 1
ATOM 1850 C CA . THR A 1 239 ? -12.343 -22.346 -9.938 1.00 80.38 239 THR A CA 1
ATOM 1851 C C . THR A 1 239 ? -13.410 -23.443 -9.939 1.00 80.38 239 THR A C 1
ATOM 1853 O O . THR A 1 239 ? -14.407 -23.295 -10.641 1.00 80.38 239 THR A O 1
ATOM 1856 N N . ALA A 1 240 ? -13.298 -24.461 -9.076 1.00 81.81 240 ALA A N 1
ATOM 1857 C CA . ALA A 1 240 ? -14.300 -25.528 -8.947 1.00 81.81 240 ALA A CA 1
ATOM 1858 C C . ALA A 1 240 ? -15.693 -25.024 -8.516 1.00 81.81 240 ALA A C 1
ATOM 1860 O O . ALA A 1 240 ? -16.713 -25.585 -8.908 1.00 81.81 240 ALA A O 1
ATOM 1861 N N . ARG A 1 241 ? -15.757 -23.945 -7.723 1.00 80.75 241 ARG A N 1
ATOM 1862 C CA . ARG A 1 241 ? -17.024 -23.338 -7.271 1.00 80.75 241 ARG A CA 1
ATOM 1863 C C . ARG A 1 241 ? -17.690 -22.433 -8.312 1.00 80.75 241 ARG A C 1
ATOM 1865 O O . ARG A 1 241 ? -18.843 -22.043 -8.118 1.00 80.75 241 ARG A O 1
ATOM 1872 N N . ARG A 1 242 ? -17.006 -22.053 -9.398 1.00 74.62 242 ARG A N 1
ATOM 1873 C CA . ARG A 1 242 ? -17.594 -21.182 -10.429 1.00 74.62 242 ARG A CA 1
ATOM 1874 C C . ARG A 1 242 ? -18.600 -21.966 -11.275 1.00 74.62 242 ARG A C 1
ATOM 1876 O O . ARG A 1 242 ? -18.284 -23.011 -11.827 1.00 74.62 242 ARG A O 1
ATOM 1883 N N . ARG A 1 243 ? -19.799 -21.395 -11.466 1.00 59.94 243 ARG A N 1
ATOM 1884 C CA . ARG A 1 243 ? -20.896 -21.986 -12.267 1.00 59.94 243 ARG A CA 1
ATOM 1885 C C . ARG A 1 243 ? -20.554 -22.215 -13.753 1.00 59.94 243 ARG A C 1
ATOM 1887 O O . ARG A 1 243 ? -21.308 -22.894 -14.438 1.00 59.94 243 ARG A O 1
ATOM 1894 N N . ARG A 1 244 ? -19.466 -21.625 -14.269 1.00 63.19 244 ARG A N 1
ATOM 1895 C CA . ARG A 1 244 ? 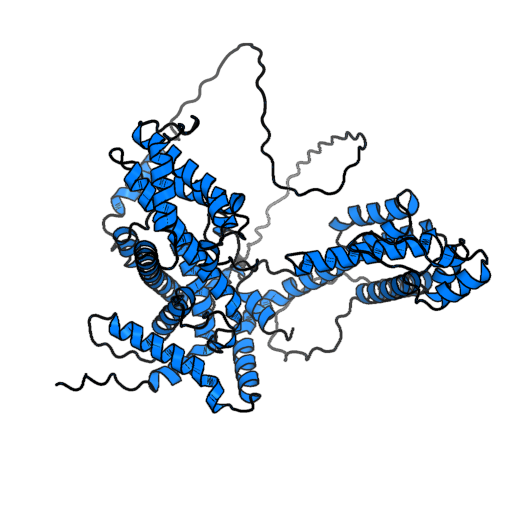-19.002 -21.751 -15.666 1.00 63.19 244 ARG A CA 1
ATOM 1896 C C . ARG A 1 244 ? -17.473 -21.928 -15.717 1.00 63.19 244 ARG A C 1
ATOM 1898 O O . ARG A 1 244 ? -16.772 -20.935 -15.898 1.00 63.19 244 ARG A O 1
ATOM 1905 N N . PRO A 1 245 ? -16.945 -23.153 -15.555 1.00 58.91 245 PRO A N 1
ATOM 1906 C CA . PRO A 1 245 ? -15.499 -23.400 -15.514 1.00 58.91 245 PRO A CA 1
ATOM 1907 C C . PRO A 1 245 ? -14.787 -23.090 -16.842 1.00 58.91 245 PRO A C 1
ATOM 1909 O O . PRO A 1 245 ? -13.650 -22.637 -16.820 1.00 58.91 245 PRO A O 1
ATOM 1912 N N . LEU A 1 246 ? -15.465 -23.236 -17.988 1.00 53.94 246 LEU A N 1
ATOM 1913 C CA . LEU A 1 246 ? -14.889 -22.958 -19.315 1.00 53.94 246 LEU A CA 1
ATOM 1914 C C . LEU A 1 246 ? -14.523 -21.478 -19.524 1.00 53.94 246 LEU A C 1
ATOM 1916 O O . LEU A 1 246 ? -13.519 -21.187 -20.158 1.00 53.94 246 LEU A O 1
ATOM 1920 N N . LYS A 1 247 ? -15.286 -20.549 -18.929 1.00 61.94 247 LYS A N 1
ATOM 1921 C CA . LYS A 1 247 ? -14.992 -19.106 -18.991 1.00 61.94 247 LYS A CA 1
ATOM 1922 C C . LYS A 1 247 ? -13.959 -18.644 -17.965 1.00 61.94 247 LYS A C 1
ATOM 1924 O O . LYS A 1 247 ? -13.535 -17.498 -17.991 1.00 61.94 247 LYS A O 1
ATOM 1929 N N . ALA A 1 248 ? -13.589 -19.507 -17.017 1.00 62.62 248 ALA A N 1
ATOM 1930 C CA . ALA A 1 248 ? -12.721 -19.132 -15.903 1.00 62.62 248 ALA A CA 1
ATOM 1931 C C . ALA A 1 248 ? -11.251 -18.943 -16.309 1.00 62.62 248 ALA A C 1
ATOM 1933 O O . ALA A 1 248 ? -10.478 -18.439 -15.503 1.00 62.62 248 ALA A O 1
ATOM 1934 N N . PHE A 1 249 ? -10.881 -19.363 -17.523 1.00 75.12 249 PHE A N 1
ATOM 1935 C CA . PHE A 1 249 ? -9.528 -19.249 -18.064 1.00 75.12 249 PHE A CA 1
ATOM 1936 C C . PHE A 1 249 ? -9.461 -18.363 -19.315 1.00 75.12 249 PHE A C 1
ATOM 1938 O O . PHE A 1 249 ? -8.385 -18.254 -19.895 1.00 75.12 249 PHE A O 1
ATOM 1945 N N . GLU A 1 250 ? -10.569 -17.739 -19.739 1.00 82.38 250 GLU A N 1
ATOM 1946 C CA . GLU A 1 250 ? -10.598 -16.884 -20.939 1.00 82.38 250 GLU A CA 1
ATOM 1947 C C . GLU A 1 250 ? -9.619 -15.709 -20.788 1.00 82.38 250 GLU A C 1
ATOM 1949 O O . GLU A 1 250 ? -8.790 -15.495 -21.668 1.00 82.38 250 GLU A O 1
ATOM 1954 N N . HIS A 1 251 ? -9.632 -15.009 -19.646 1.00 85.06 251 HIS A N 1
ATOM 1955 C CA . HIS A 1 251 ? -8.731 -13.873 -19.421 1.00 85.06 251 HIS A CA 1
ATOM 1956 C C . HIS A 1 251 ? -7.268 -14.297 -19.275 1.00 85.06 251 HIS A C 1
ATOM 1958 O O . HIS A 1 251 ? -6.398 -13.643 -19.840 1.00 85.06 251 HIS A O 1
ATOM 1964 N N . ILE A 1 252 ? -6.983 -15.390 -18.554 1.00 89.19 252 ILE A N 1
ATOM 1965 C CA . ILE A 1 252 ? -5.611 -15.913 -18.424 1.00 89.19 252 ILE A CA 1
ATOM 1966 C C . ILE A 1 252 ? -5.061 -16.341 -19.788 1.00 89.19 252 ILE A C 1
ATOM 1968 O O . ILE A 1 252 ? -3.923 -16.010 -20.106 1.00 89.19 252 ILE A O 1
ATOM 1972 N N . SER A 1 253 ? -5.859 -17.060 -20.584 1.00 88.50 253 SER A N 1
ATOM 1973 C CA . SER A 1 253 ? -5.423 -17.558 -21.895 1.00 88.50 253 SER A CA 1
ATOM 1974 C C . SER A 1 253 ? -5.193 -16.399 -22.857 1.00 88.50 253 SER A C 1
ATOM 1976 O O . SER A 1 253 ? -4.109 -16.299 -23.414 1.00 88.50 253 SER A O 1
ATOM 1978 N N . ALA A 1 254 ? -6.143 -15.460 -22.954 1.00 88.88 254 ALA A N 1
ATOM 1979 C CA . ALA A 1 254 ? -6.007 -14.277 -23.804 1.00 88.88 254 ALA A CA 1
ATOM 1980 C C . ALA A 1 254 ? -4.811 -13.397 -23.405 1.00 88.88 254 ALA A C 1
ATOM 1982 O O . ALA A 1 254 ? -4.103 -12.881 -24.267 1.00 88.88 254 ALA A O 1
ATOM 1983 N N . TRP A 1 255 ? -4.565 -13.236 -22.100 1.00 91.25 255 TRP A N 1
ATOM 1984 C CA . TRP A 1 255 ? -3.409 -12.494 -21.602 1.00 91.25 255 TRP A CA 1
ATOM 1985 C C . TRP A 1 255 ? -2.091 -13.182 -21.974 1.00 91.25 255 TRP A C 1
ATOM 1987 O O . TRP A 1 255 ? -1.237 -12.539 -22.575 1.00 91.25 255 TRP A O 1
ATOM 1997 N N . LEU A 1 256 ? -1.944 -14.485 -21.706 1.00 90.94 256 LEU A N 1
ATOM 1998 C CA . LEU A 1 256 ? -0.728 -15.231 -22.058 1.00 90.94 256 LEU A CA 1
ATOM 1999 C C . LEU A 1 256 ? -0.497 -15.309 -23.569 1.00 90.94 256 LEU A C 1
ATOM 2001 O O . LEU A 1 256 ? 0.640 -15.174 -24.009 1.00 90.94 256 LEU A O 1
ATOM 2005 N N . GLU A 1 257 ? -1.556 -15.499 -24.357 1.00 89.50 257 GLU A N 1
ATOM 2006 C CA . GLU A 1 257 ? -1.512 -15.464 -25.822 1.00 89.50 257 GLU A CA 1
ATOM 2007 C C . GLU A 1 257 ? -1.008 -14.109 -26.324 1.00 89.50 257 GLU A C 1
ATOM 2009 O O . GLU A 1 257 ? -0.082 -14.052 -27.134 1.00 89.50 257 GLU A O 1
ATOM 2014 N N . SER A 1 258 ? -1.569 -13.011 -25.808 1.00 89.56 258 SER A N 1
ATOM 2015 C CA . SER A 1 258 ? -1.135 -11.656 -26.156 1.00 89.56 258 SER A CA 1
ATOM 2016 C C . SER A 1 258 ? 0.334 -11.425 -25.802 1.00 89.56 258 SER A C 1
ATOM 2018 O O . SER A 1 258 ? 1.080 -10.890 -26.620 1.00 89.56 258 SER A O 1
ATOM 2020 N N . SER A 1 259 ? 0.766 -11.850 -24.614 1.00 91.25 259 SER A N 1
ATOM 2021 C CA . SER A 1 259 ? 2.149 -11.675 -24.161 1.00 91.25 259 SER A CA 1
ATOM 2022 C C . SER A 1 259 ? 3.140 -12.535 -24.949 1.00 91.25 259 SER A C 1
ATOM 2024 O O . SER A 1 259 ? 4.215 -12.062 -25.307 1.00 91.25 259 SER A O 1
ATOM 2026 N N . ALA A 1 260 ? 2.775 -13.775 -25.285 1.00 89.75 260 ALA A N 1
ATOM 2027 C CA . ALA A 1 260 ? 3.593 -14.646 -26.126 1.00 89.75 260 ALA A CA 1
ATOM 2028 C C . ALA A 1 260 ? 3.741 -14.087 -27.550 1.00 89.75 260 ALA A C 1
ATOM 2030 O O . ALA A 1 260 ? 4.841 -14.089 -28.102 1.00 89.75 260 ALA A O 1
ATOM 2031 N N . ASN A 1 261 ? 2.658 -13.563 -28.131 1.00 87.81 261 ASN A N 1
ATOM 2032 C CA . ASN A 1 261 ? 2.695 -12.926 -29.446 1.00 87.81 261 ASN A CA 1
ATOM 2033 C C . ASN A 1 261 ? 3.540 -11.641 -29.438 1.00 87.81 261 ASN A C 1
ATOM 2035 O O . ASN A 1 261 ? 4.293 -11.409 -30.381 1.00 87.81 261 ASN A O 1
ATOM 2039 N N . GLY A 1 262 ? 3.460 -10.835 -28.371 1.00 84.88 262 GLY A N 1
ATOM 2040 C CA . GLY A 1 262 ? 4.285 -9.633 -28.196 1.00 84.88 262 GLY A CA 1
ATOM 2041 C C . GLY A 1 262 ? 5.784 -9.937 -28.253 1.00 84.88 262 GLY A C 1
ATOM 2042 O O . GLY A 1 262 ? 6.514 -9.316 -29.026 1.00 84.88 262 GLY A O 1
ATOM 2043 N N . LEU A 1 263 ? 6.221 -10.978 -27.539 1.00 84.00 263 LEU A N 1
ATOM 2044 C CA . LEU A 1 263 ? 7.618 -11.424 -27.545 1.00 84.00 263 LEU A CA 1
ATOM 2045 C C . LEU A 1 263 ? 8.094 -11.919 -28.919 1.00 84.00 263 LEU A C 1
ATOM 2047 O O . LEU A 1 263 ? 9.245 -11.691 -29.292 1.00 84.00 263 LEU A O 1
ATOM 2051 N N . GLN A 1 264 ? 7.223 -12.571 -29.696 1.00 81.44 264 GLN A N 1
ATOM 2052 C CA . GLN A 1 264 ? 7.571 -13.019 -31.049 1.00 81.44 264 GLN A CA 1
ATOM 2053 C C . GLN A 1 264 ? 7.816 -11.841 -31.999 1.00 81.44 264 GLN A C 1
ATOM 2055 O O . GLN A 1 264 ? 8.738 -11.900 -32.810 1.00 81.44 264 GLN A O 1
ATOM 2060 N N . VAL A 1 265 ? 7.027 -10.767 -31.884 1.00 77.19 265 VAL A N 1
ATOM 2061 C CA . VAL A 1 265 ? 7.157 -9.565 -32.728 1.00 77.19 265 VAL A CA 1
ATOM 2062 C C . VAL A 1 265 ? 8.441 -8.787 -32.423 1.00 77.19 265 VAL A C 1
ATOM 2064 O O . VAL A 1 265 ? 9.040 -8.218 -33.334 1.00 77.19 265 VAL A O 1
ATOM 2067 N N . GLU A 1 266 ? 8.882 -8.760 -31.165 1.00 68.06 266 GLU A N 1
ATOM 2068 C CA . GLU A 1 266 ? 10.109 -8.058 -30.762 1.00 68.06 266 GLU A CA 1
ATOM 2069 C C . GLU A 1 266 ? 11.390 -8.859 -31.057 1.00 68.06 266 GLU A C 1
ATOM 2071 O O . GLU A 1 266 ? 12.475 -8.282 -31.180 1.00 68.06 266 GLU A O 1
ATOM 2076 N N . SER A 1 267 ? 11.282 -10.180 -31.223 1.00 64.81 267 SER A N 1
ATOM 2077 C CA . SER A 1 267 ? 12.419 -11.039 -31.554 1.00 64.81 267 SER A CA 1
ATOM 2078 C C . SER A 1 267 ? 12.836 -10.917 -33.029 1.00 64.81 267 SER A C 1
ATOM 2080 O O . SER A 1 267 ? 12.050 -11.139 -33.946 1.00 64.81 267 SER A O 1
ATOM 2082 N N . ALA A 1 268 ? 14.112 -10.599 -33.279 1.00 58.78 268 ALA A N 1
ATOM 2083 C CA . ALA A 1 268 ? 14.670 -10.492 -34.636 1.00 58.78 268 ALA A CA 1
ATOM 2084 C C . ALA A 1 268 ? 14.781 -11.847 -35.370 1.00 58.78 268 ALA A C 1
ATOM 2086 O O . ALA A 1 268 ? 14.980 -11.882 -36.584 1.00 58.78 268 ALA A O 1
ATOM 2087 N N . THR A 1 269 ? 14.671 -12.961 -34.642 1.00 57.81 269 THR A N 1
ATOM 2088 C CA . THR A 1 269 ? 14.639 -14.323 -35.182 1.00 57.81 269 THR A CA 1
ATOM 2089 C C . THR A 1 269 ? 13.295 -14.968 -34.847 1.00 57.81 269 THR A C 1
ATOM 2091 O O . THR A 1 269 ? 12.874 -14.883 -33.697 1.00 57.81 269 THR A O 1
ATOM 2094 N N . PRO A 1 270 ? 12.618 -15.642 -35.799 1.00 59.66 270 PRO A N 1
ATOM 2095 C CA . PRO A 1 270 ? 11.355 -16.320 -35.527 1.00 59.66 270 PRO A CA 1
ATOM 2096 C C . PRO A 1 270 ? 11.599 -17.513 -34.594 1.00 59.66 270 PRO A C 1
ATOM 2098 O O . PRO A 1 270 ? 11.886 -18.628 -35.031 1.00 59.66 270 PRO A O 1
ATOM 2101 N N . ARG A 1 271 ? 11.526 -17.265 -33.286 1.00 68.44 271 ARG A N 1
ATOM 2102 C CA . ARG A 1 271 ? 11.574 -18.285 -32.241 1.00 68.44 271 ARG A CA 1
ATOM 2103 C C . ARG A 1 271 ? 10.148 -18.586 -31.799 1.00 68.44 271 ARG A C 1
ATOM 2105 O O . ARG A 1 271 ? 9.396 -17.682 -31.449 1.00 68.44 271 ARG A O 1
ATOM 2112 N N . GLN A 1 272 ? 9.773 -19.864 -31.806 1.00 73.38 272 GLN A N 1
ATOM 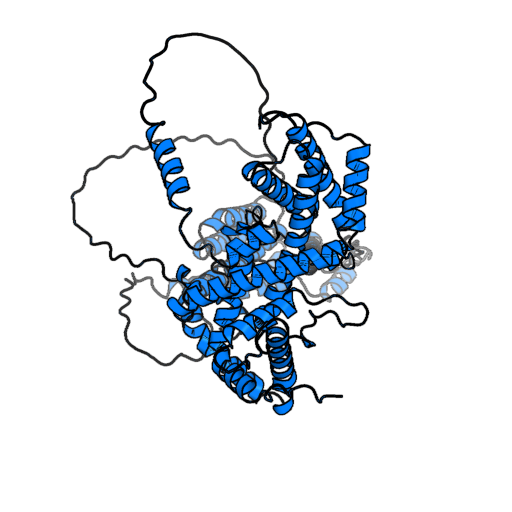2113 C CA . GLN A 1 272 ? 8.506 -20.286 -31.216 1.00 73.38 272 GLN A CA 1
ATOM 2114 C C . GLN A 1 272 ? 8.600 -20.184 -29.694 1.00 73.38 272 GLN A C 1
ATOM 2116 O O . GLN A 1 272 ? 9.510 -20.753 -29.090 1.00 73.38 272 GLN A O 1
ATOM 2121 N N . VAL A 1 273 ? 7.660 -19.448 -29.102 1.00 83.31 273 VAL A N 1
ATOM 2122 C CA . VAL A 1 273 ? 7.488 -19.363 -27.648 1.00 83.31 273 VAL A CA 1
ATOM 2123 C C . VAL A 1 273 ? 6.915 -20.687 -27.161 1.00 83.31 273 VAL A C 1
ATOM 2125 O O . VAL A 1 273 ? 5.889 -21.143 -27.664 1.00 83.31 273 VAL A O 1
ATOM 2128 N N . GLY A 1 274 ? 7.590 -21.313 -26.202 1.00 83.19 274 GLY A N 1
ATOM 2129 C CA . GLY A 1 274 ? 7.220 -22.617 -25.667 1.00 83.19 274 GLY A CA 1
ATOM 2130 C C . GLY A 1 274 ? 7.055 -22.629 -24.146 1.00 83.19 274 GLY A C 1
ATOM 2131 O O . GLY A 1 274 ? 7.196 -21.604 -23.479 1.00 83.19 274 GLY A O 1
ATOM 2132 N N . PRO A 1 275 ? 6.812 -23.811 -23.550 1.00 82.50 275 PRO A N 1
ATOM 2133 C CA . PRO A 1 275 ? 6.682 -23.965 -22.097 1.00 82.50 275 PRO A CA 1
ATOM 2134 C C . PRO A 1 275 ? 7.962 -23.603 -21.324 1.00 82.50 275 PRO A C 1
ATOM 2136 O O . PRO A 1 275 ? 7.904 -23.360 -20.124 1.00 82.50 275 PRO A O 1
ATOM 2139 N N . GLY A 1 276 ? 9.118 -23.548 -21.993 1.00 85.25 276 GLY A N 1
ATOM 2140 C CA . GLY A 1 276 ? 10.376 -23.096 -21.393 1.00 85.25 276 GLY A CA 1
ATOM 2141 C C . GLY A 1 276 ? 10.489 -21.579 -21.218 1.00 85.25 276 GLY A C 1
ATOM 2142 O O . GLY A 1 276 ? 11.390 -21.138 -20.511 1.00 85.25 276 GLY A O 1
ATOM 2143 N N . ASP A 1 277 ? 9.589 -20.802 -21.831 1.00 90.19 277 ASP A N 1
ATOM 2144 C CA . ASP A 1 277 ? 9.648 -19.336 -21.869 1.00 90.19 277 ASP A CA 1
ATOM 2145 C C . ASP A 1 277 ? 8.617 -18.676 -20.917 1.00 90.19 277 ASP A C 1
ATOM 2147 O O . ASP A 1 277 ? 8.291 -17.497 -21.050 1.00 90.19 277 ASP A O 1
ATOM 2151 N N . VAL A 1 278 ? 8.070 -19.431 -19.949 1.00 92.62 278 VAL A N 1
ATOM 2152 C CA . VAL A 1 278 ? 7.046 -18.946 -18.994 1.00 92.62 278 VAL A CA 1
ATOM 2153 C C . VAL A 1 278 ? 7.517 -17.699 -18.251 1.00 92.62 278 VAL A C 1
ATOM 2155 O O . VAL A 1 278 ? 6.748 -16.756 -18.082 1.00 92.62 278 VAL A O 1
ATOM 2158 N N . GLU A 1 279 ? 8.773 -17.691 -17.808 1.00 91.88 279 GLU A N 1
ATOM 2159 C CA . GLU A 1 279 ? 9.387 -16.564 -17.117 1.00 91.88 279 GLU A CA 1
ATOM 2160 C C . GLU A 1 279 ? 9.319 -15.273 -17.950 1.00 91.88 279 GLU A C 1
ATOM 2162 O O . GLU A 1 279 ? 8.855 -14.251 -17.440 1.00 91.88 279 GLU A O 1
ATOM 2167 N N . GLN A 1 280 ? 9.711 -15.329 -19.228 1.00 92.25 280 GLN A N 1
ATOM 2168 C CA . GLN A 1 280 ? 9.686 -14.185 -20.141 1.00 92.25 280 GLN A CA 1
ATOM 2169 C C . GLN A 1 280 ? 8.253 -13.754 -20.463 1.00 92.25 280 GLN A C 1
ATOM 2171 O O . GLN A 1 280 ? 7.933 -12.572 -20.367 1.00 92.25 280 GLN A O 1
ATOM 2176 N N . VAL A 1 281 ? 7.364 -14.704 -20.783 1.00 93.75 281 VAL A N 1
ATOM 2177 C CA . VAL A 1 281 ? 5.962 -14.408 -21.130 1.00 93.75 281 VAL A CA 1
ATOM 2178 C C . VAL A 1 281 ? 5.245 -13.717 -19.972 1.00 93.75 281 VAL A C 1
ATOM 2180 O O . VAL A 1 281 ? 4.558 -12.718 -20.177 1.00 93.75 281 VAL A O 1
ATOM 2183 N N . VAL A 1 282 ? 5.417 -14.215 -18.743 1.00 94.31 282 VAL A N 1
ATOM 2184 C CA . VAL A 1 282 ? 4.793 -13.613 -17.558 1.00 94.31 282 VAL A CA 1
ATOM 2185 C C . VAL A 1 282 ? 5.406 -12.249 -17.248 1.00 94.31 282 VAL A C 1
ATOM 2187 O O . VAL A 1 282 ? 4.663 -11.322 -16.930 1.00 94.31 282 VAL A O 1
ATOM 2190 N N . ALA A 1 283 ? 6.729 -12.089 -17.355 1.00 94.38 283 ALA A N 1
ATOM 2191 C CA . ALA A 1 283 ? 7.380 -10.795 -17.148 1.00 94.38 283 ALA A CA 1
ATOM 2192 C C . ALA A 1 283 ? 6.871 -9.736 -18.142 1.00 94.38 283 ALA A C 1
ATOM 2194 O O . ALA A 1 283 ? 6.445 -8.658 -17.718 1.00 94.38 283 ALA A O 1
ATOM 2195 N N . HIS A 1 284 ? 6.828 -10.073 -19.434 1.00 93.38 284 HIS A N 1
ATOM 2196 C CA . HIS A 1 284 ? 6.298 -9.214 -20.493 1.00 93.38 284 HIS A CA 1
ATOM 2197 C C . HIS A 1 284 ? 4.821 -8.878 -20.256 1.00 93.38 284 HIS A C 1
ATOM 2199 O O . HIS A 1 284 ? 4.427 -7.713 -20.267 1.00 93.38 284 HIS A O 1
ATOM 2205 N N . GLY A 1 285 ? 4.004 -9.884 -19.931 1.00 92.88 285 GLY A N 1
ATOM 2206 C CA . GLY A 1 285 ? 2.582 -9.695 -19.663 1.00 92.88 285 GLY A CA 1
ATOM 2207 C C . GLY A 1 285 ? 2.286 -8.848 -18.429 1.00 92.88 285 GLY A C 1
ATOM 2208 O O . GLY A 1 285 ? 1.316 -8.091 -18.427 1.00 92.88 285 GLY A O 1
ATOM 2209 N N . LEU A 1 286 ? 3.108 -8.928 -17.379 1.00 94.12 286 LEU A N 1
ATOM 2210 C CA . LEU A 1 286 ? 2.994 -8.035 -16.224 1.00 94.12 286 LEU A CA 1
ATOM 2211 C C . LEU A 1 286 ? 3.382 -6.601 -16.596 1.00 94.12 286 LEU A C 1
ATOM 2213 O O . LEU A 1 286 ? 2.716 -5.665 -16.155 1.00 94.12 286 LEU A O 1
ATOM 2217 N N . LEU A 1 287 ? 4.414 -6.415 -17.425 1.00 93.94 287 LEU A N 1
ATOM 2218 C CA . LEU A 1 287 ? 4.776 -5.096 -17.942 1.00 93.94 287 LEU A CA 1
ATOM 2219 C C . LEU A 1 287 ? 3.663 -4.500 -18.805 1.00 93.94 287 LEU A C 1
ATOM 2221 O O . LEU A 1 287 ? 3.377 -3.317 -18.655 1.00 93.94 287 LEU A O 1
ATOM 2225 N N . ASP A 1 288 ? 2.973 -5.292 -19.623 1.00 91.56 288 ASP A N 1
ATOM 2226 C CA . ASP A 1 288 ? 1.811 -4.815 -20.381 1.00 91.56 288 ASP A CA 1
ATOM 2227 C C . ASP A 1 288 ? 0.703 -4.310 -19.461 1.00 91.56 288 ASP A C 1
ATOM 2229 O O . ASP A 1 288 ? 0.151 -3.236 -19.692 1.00 91.56 288 ASP A O 1
ATOM 2233 N N . LEU A 1 289 ? 0.421 -5.018 -18.364 1.00 90.62 289 LEU A N 1
ATOM 2234 C CA . LEU A 1 289 ? -0.547 -4.565 -17.360 1.00 90.62 289 LEU A CA 1
ATOM 2235 C C . LEU A 1 289 ? -0.088 -3.282 -16.637 1.00 90.62 289 LEU A C 1
ATOM 2237 O O . LEU A 1 289 ? -0.919 -2.444 -16.294 1.00 90.62 289 LEU A O 1
ATOM 2241 N N . ILE A 1 290 ? 1.220 -3.106 -16.417 1.00 90.81 290 ILE A N 1
ATOM 2242 C CA . ILE A 1 290 ? 1.808 -1.932 -15.741 1.00 90.81 290 ILE A CA 1
ATOM 2243 C C . ILE A 1 290 ? 1.918 -0.715 -16.668 1.00 90.81 290 ILE A C 1
ATOM 2245 O O . ILE A 1 290 ? 1.861 0.414 -16.189 1.00 90.81 290 ILE A O 1
ATOM 2249 N N . PHE A 1 291 ? 2.105 -0.918 -17.971 1.00 89.44 291 PHE A N 1
ATOM 2250 C CA . PHE A 1 291 ? 2.345 0.132 -18.968 1.00 89.44 291 PHE A CA 1
ATOM 2251 C C . PHE A 1 291 ? 1.177 0.327 -19.946 1.00 89.44 291 PHE A C 1
ATOM 2253 O O . PHE A 1 291 ? 1.308 1.090 -20.903 1.00 89.44 291 PHE A O 1
ATOM 2260 N N . SER A 1 292 ? 0.043 -0.342 -19.708 1.00 75.31 292 SER A N 1
ATOM 2261 C CA . SER A 1 292 ? -1.126 -0.354 -20.593 1.00 75.31 292 SER A CA 1
ATOM 2262 C C . SER A 1 292 ? -1.511 1.051 -21.087 1.00 75.31 292 SER A C 1
ATOM 2264 O O . SER A 1 292 ? -1.699 1.964 -20.273 1.00 75.31 292 SER A O 1
ATOM 2266 N N . PRO A 1 293 ? -1.674 1.249 -22.409 1.00 58.00 293 PRO A N 1
ATOM 2267 C CA . PRO A 1 293 ? -1.978 2.556 -22.970 1.00 58.00 293 PRO A CA 1
ATOM 2268 C C . PRO A 1 293 ? -3.381 3.012 -22.559 1.00 58.00 293 PRO A C 1
ATOM 2270 O O . PRO A 1 293 ? -4.382 2.331 -22.792 1.00 58.00 293 PRO A O 1
ATOM 2273 N N . SER A 1 294 ? -3.464 4.207 -21.974 1.00 50.50 294 SER A N 1
ATOM 2274 C CA . SER A 1 294 ? -4.728 4.884 -21.665 1.00 50.50 294 SER A CA 1
ATOM 2275 C C . SER A 1 294 ? -5.327 5.485 -22.946 1.00 50.50 294 SER A C 1
ATOM 2277 O O . SER A 1 294 ? -5.215 6.681 -23.193 1.00 50.50 294 SER A O 1
ATOM 2279 N N . GLY A 1 295 ? -5.903 4.651 -23.814 1.00 48.19 295 GLY A N 1
ATOM 2280 C CA . GLY A 1 295 ? -6.661 5.119 -24.979 1.00 48.19 295 GLY A CA 1
ATOM 2281 C C . GLY A 1 295 ? -8.082 5.566 -24.591 1.00 48.19 295 GLY A C 1
ATOM 2282 O O . GLY A 1 295 ? -8.683 4.939 -23.721 1.00 48.19 295 GLY A O 1
ATOM 2283 N N . PRO A 1 296 ? -8.670 6.590 -25.241 1.00 43.53 296 PRO A N 1
ATOM 2284 C CA . PRO A 1 296 ? -10.030 7.068 -24.946 1.00 43.53 296 PRO A CA 1
ATOM 2285 C C . PRO A 1 296 ? -11.143 6.049 -25.269 1.00 43.53 296 PRO A C 1
ATOM 2287 O O . PRO A 1 296 ? -12.265 6.202 -24.797 1.00 43.53 296 PRO A O 1
ATOM 2290 N N . SER A 1 297 ? -10.845 5.005 -26.050 1.00 41.75 297 SER A N 1
ATOM 2291 C CA . SER A 1 297 ? -11.766 3.913 -26.409 1.00 41.75 297 SER A CA 1
ATOM 2292 C C . SER A 1 297 ? -11.501 2.602 -25.659 1.00 41.75 297 SER A C 1
ATOM 2294 O O . SER A 1 297 ? -12.209 1.620 -25.876 1.00 41.75 297 SER A O 1
ATOM 2296 N N . SER A 1 298 ? -10.481 2.563 -24.803 1.00 41.75 298 SER A N 1
ATOM 2297 C CA . SER A 1 298 ? -10.123 1.381 -24.025 1.00 41.75 298 SER A CA 1
ATOM 2298 C C . SER A 1 298 ? -10.703 1.548 -22.620 1.00 41.75 298 SER A C 1
ATOM 2300 O O . SER A 1 298 ? -10.441 2.579 -21.995 1.00 41.75 298 SER A O 1
ATOM 2302 N N . PRO A 1 299 ? -11.487 0.593 -22.078 1.00 42.25 299 PRO A N 1
ATOM 2303 C CA . PRO A 1 299 ? -11.873 0.669 -20.674 1.00 42.25 299 PRO A CA 1
ATOM 2304 C C . PRO A 1 299 ? -10.594 0.779 -19.829 1.00 42.25 299 PRO A C 1
ATOM 2306 O O . PRO A 1 299 ? -9.601 0.133 -20.172 1.00 42.25 299 PRO A O 1
ATOM 2309 N N . PRO A 1 300 ? -10.572 1.581 -18.749 1.00 49.00 300 PRO A N 1
ATOM 2310 C CA . PRO A 1 300 ? -9.382 1.712 -17.920 1.00 49.00 300 PRO A CA 1
ATOM 2311 C C . PRO A 1 300 ? -8.982 0.321 -17.418 1.00 49.00 300 PRO A C 1
ATOM 2313 O O . PRO A 1 300 ? -9.708 -0.295 -16.628 1.00 49.00 300 PRO A O 1
ATOM 2316 N N . ILE A 1 301 ? -7.845 -0.193 -17.902 1.00 53.03 301 ILE A N 1
ATOM 2317 C CA . ILE A 1 301 ? -7.305 -1.514 -17.547 1.00 53.03 301 ILE A CA 1
ATOM 2318 C C . ILE A 1 301 ? -6.686 -1.407 -16.153 1.00 53.03 301 ILE A C 1
ATOM 2320 O O . ILE A 1 301 ? -5.486 -1.344 -15.946 1.00 53.03 301 ILE A O 1
ATOM 2324 N N . THR A 1 302 ? -7.572 -1.257 -15.185 1.00 51.94 302 THR A N 1
ATOM 2325 C CA . THR A 1 302 ? -7.384 -1.345 -13.732 1.00 51.94 302 THR A CA 1
ATOM 2326 C C . THR A 1 302 ? -8.719 -1.653 -13.039 1.00 51.94 302 THR A C 1
ATOM 2328 O O . THR A 1 302 ? -8.787 -1.704 -11.802 1.00 51.94 302 THR A O 1
ATOM 2331 N N . SER A 1 303 ? -9.787 -1.886 -13.817 1.00 61.78 303 SER A N 1
ATOM 2332 C CA . SER A 1 303 ? -10.969 -2.591 -13.340 1.00 61.78 303 SER A CA 1
ATOM 2333 C C . SER A 1 303 ? -10.569 -4.025 -13.010 1.00 61.78 303 SER A C 1
ATOM 2335 O O . SER A 1 303 ? -9.958 -4.712 -13.823 1.00 61.78 303 SER A O 1
ATOM 2337 N N . LEU A 1 304 ? -10.944 -4.502 -11.823 1.00 63.91 304 LEU A N 1
ATOM 2338 C CA . LEU A 1 304 ? -10.731 -5.899 -11.422 1.00 63.91 304 LEU A CA 1
ATOM 2339 C C . LEU A 1 304 ? -11.309 -6.900 -12.439 1.00 63.91 304 LEU A C 1
ATOM 2341 O O . LEU A 1 304 ? -10.897 -8.051 -12.453 1.00 63.91 304 LEU A O 1
ATOM 2345 N N . ALA A 1 305 ? -12.250 -6.463 -13.282 1.00 65.06 305 ALA A N 1
ATOM 2346 C CA . ALA A 1 305 ? -12.877 -7.282 -14.310 1.00 65.06 305 ALA A CA 1
ATOM 2347 C C . ALA A 1 305 ? -11.977 -7.588 -15.522 1.00 65.06 305 ALA A C 1
ATOM 2349 O O . ALA A 1 305 ? -12.285 -8.528 -16.243 1.00 65.06 305 ALA A O 1
ATOM 2350 N N . SER A 1 306 ? -10.907 -6.818 -15.764 1.00 73.06 306 SER A N 1
ATOM 2351 C CA . SER A 1 306 ? -10.009 -7.011 -16.917 1.00 73.06 306 SER A CA 1
ATOM 2352 C C . SER A 1 306 ? -8.689 -7.697 -16.562 1.00 73.06 306 SER A C 1
ATOM 2354 O O . SER A 1 306 ? -7.877 -7.942 -17.448 1.00 73.06 306 SER A O 1
ATOM 2356 N N . LEU A 1 307 ? -8.433 -7.951 -15.275 1.00 84.81 307 LEU A N 1
ATOM 2357 C CA . LEU A 1 307 ? -7.200 -8.592 -14.825 1.00 84.81 307 LEU A CA 1
ATOM 2358 C C . LEU A 1 307 ? -7.305 -10.120 -14.947 1.00 84.81 307 LEU A C 1
ATOM 2360 O O . LEU A 1 307 ? -8.351 -10.676 -14.595 1.00 84.81 307 LEU A O 1
ATOM 2364 N N . PRO A 1 308 ? -6.224 -10.808 -15.361 1.00 89.12 308 PRO A N 1
ATOM 2365 C CA . PRO A 1 308 ? -6.167 -12.265 -15.325 1.00 89.12 308 PRO A CA 1
ATOM 2366 C C . PRO A 1 308 ? -6.414 -12.785 -13.909 1.00 89.12 308 PRO A C 1
ATOM 2368 O O . PRO A 1 308 ? -5.927 -12.209 -12.930 1.00 89.12 308 PRO A O 1
ATOM 2371 N N . GLU A 1 309 ? -7.133 -13.902 -13.779 1.00 88.81 309 GLU A N 1
ATOM 2372 C CA . GLU A 1 309 ? -7.526 -14.427 -12.470 1.00 88.81 309 GLU A CA 1
ATOM 2373 C C . GLU A 1 309 ? -6.326 -14.756 -11.568 1.00 88.81 309 GLU A C 1
ATOM 2375 O O . GLU A 1 309 ? -6.433 -14.636 -10.347 1.00 88.81 309 GLU A O 1
ATOM 2380 N N . THR A 1 310 ? -5.183 -15.126 -12.154 1.00 92.00 310 THR A N 1
ATOM 2381 C CA . THR A 1 310 ? -3.934 -15.425 -11.437 1.00 92.00 310 THR A CA 1
ATOM 2382 C C . THR A 1 310 ? -3.245 -14.192 -10.855 1.00 92.00 310 THR A C 1
ATOM 2384 O O . THR A 1 310 ? -2.368 -14.351 -10.016 1.00 92.00 310 THR A O 1
ATOM 2387 N N . VAL A 1 311 ? -3.628 -12.974 -11.255 1.00 92.00 311 VAL A N 1
ATOM 2388 C CA . VAL A 1 311 ? -2.983 -11.713 -10.832 1.00 92.00 311 VAL A CA 1
ATOM 2389 C C . VAL A 1 311 ? -3.926 -10.846 -9.978 1.00 92.00 311 VAL A C 1
ATOM 2391 O O . VAL A 1 311 ? -3.590 -9.741 -9.559 1.00 92.00 311 VAL A 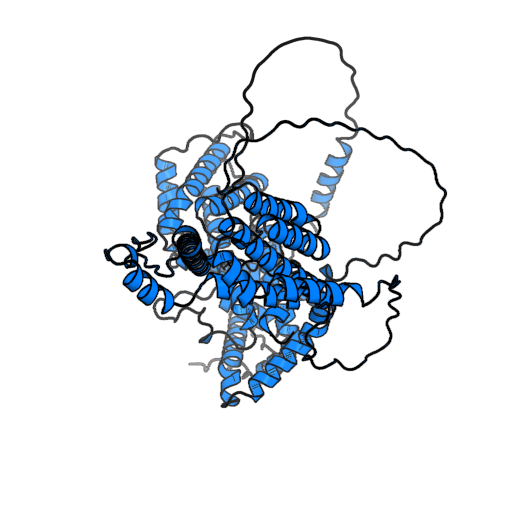O 1
ATOM 2394 N N . LEU A 1 312 ? -5.131 -11.336 -9.661 1.00 89.69 312 LEU A N 1
ATOM 2395 C CA . LEU A 1 312 ? -6.140 -10.568 -8.916 1.00 89.69 312 LEU A CA 1
ATOM 2396 C C . LEU A 1 312 ? -5.675 -10.138 -7.516 1.00 89.69 312 LEU A C 1
ATOM 2398 O O . LEU A 1 312 ? -5.961 -9.010 -7.101 1.00 89.69 312 LEU A O 1
ATOM 2402 N N . LEU A 1 313 ? -4.950 -11.009 -6.806 1.00 90.75 313 LEU A N 1
ATOM 2403 C CA . LEU A 1 313 ? -4.413 -10.715 -5.468 1.00 90.75 313 LEU A CA 1
ATOM 2404 C C . LEU A 1 313 ? -3.311 -9.638 -5.505 1.00 90.75 313 LEU A C 1
ATOM 2406 O O . LEU A 1 313 ? -3.123 -8.913 -4.527 1.00 90.75 313 LEU A O 1
ATOM 2410 N N . ASP A 1 314 ? -2.673 -9.468 -6.666 1.00 90.94 314 ASP A N 1
ATOM 2411 C CA . ASP A 1 314 ? -1.634 -8.477 -6.951 1.00 90.94 314 ASP A CA 1
ATOM 2412 C C . ASP A 1 314 ? -2.177 -7.186 -7.586 1.00 90.94 314 ASP A C 1
ATOM 2414 O O . ASP A 1 314 ? -1.412 -6.263 -7.871 1.00 90.94 314 ASP A O 1
ATOM 2418 N N . SER A 1 315 ? -3.494 -7.064 -7.789 1.00 87.81 315 SER A N 1
ATOM 2419 C CA . SER A 1 315 ? -4.120 -5.897 -8.443 1.00 87.81 315 SER A CA 1
ATOM 2420 C C . SER A 1 315 ? -3.708 -4.557 -7.822 1.00 87.81 315 SER A C 1
ATOM 2422 O O . SER A 1 315 ? -3.538 -3.552 -8.515 1.00 87.81 315 SER A O 1
ATOM 2424 N N . TYR A 1 316 ? -3.515 -4.549 -6.507 1.00 84.44 316 TYR A N 1
ATOM 2425 C CA . TYR A 1 316 ? -2.995 -3.415 -5.765 1.00 84.44 316 TYR A CA 1
ATOM 2426 C C . TYR A 1 316 ? -1.540 -3.085 -6.130 1.00 84.44 316 TYR A C 1
ATOM 2428 O O . TYR A 1 316 ? -1.209 -1.928 -6.397 1.00 84.44 316 TYR A O 1
ATOM 2436 N N . ARG A 1 317 ? -0.673 -4.104 -6.174 1.00 87.50 317 ARG A N 1
ATOM 2437 C CA . ARG A 1 317 ? 0.753 -3.956 -6.494 1.00 87.50 317 ARG A CA 1
ATOM 2438 C C . ARG A 1 317 ? 0.950 -3.482 -7.919 1.00 87.50 317 ARG A C 1
ATOM 2440 O O . ARG A 1 317 ? 1.753 -2.589 -8.138 1.00 87.50 317 ARG A O 1
ATOM 2447 N N . LEU A 1 318 ? 0.166 -4.000 -8.863 1.00 88.88 318 LEU A N 1
ATOM 2448 C CA . LEU A 1 318 ? 0.188 -3.536 -10.250 1.00 88.88 318 LEU A CA 1
ATOM 2449 C C . LEU A 1 318 ? -0.151 -2.047 -10.364 1.00 88.88 318 LEU A C 1
ATOM 2451 O O . LEU A 1 318 ? 0.543 -1.311 -11.059 1.00 88.88 318 LEU A O 1
ATOM 2455 N N . LYS A 1 319 ? -1.171 -1.577 -9.633 1.00 84.00 319 LYS A N 1
ATOM 2456 C CA . LYS A 1 319 ? -1.510 -0.145 -9.575 1.00 84.00 319 LYS A CA 1
ATOM 2457 C C . LYS A 1 319 ? -0.367 0.685 -9.000 1.00 84.00 319 LYS A C 1
ATOM 2459 O O . LYS A 1 319 ? -0.078 1.761 -9.516 1.00 84.00 319 LYS A O 1
ATOM 2464 N N . ALA A 1 320 ? 0.287 0.179 -7.958 1.00 83.75 320 ALA A N 1
ATOM 2465 C CA . ALA A 1 320 ? 1.449 0.825 -7.364 1.00 83.75 320 ALA A CA 1
ATOM 2466 C C . ALA A 1 320 ? 2.636 0.877 -8.345 1.00 83.75 320 ALA A C 1
ATOM 2468 O O . ALA A 1 320 ? 3.203 1.945 -8.544 1.00 83.75 320 ALA A O 1
ATOM 2469 N N . PHE A 1 321 ? 2.941 -0.218 -9.048 1.00 89.56 321 PHE A N 1
ATOM 2470 C CA . PHE A 1 321 ? 3.992 -0.261 -10.069 1.00 89.56 321 PHE A CA 1
ATOM 2471 C C . PHE A 1 321 ? 3.700 0.657 -11.259 1.00 89.56 321 PHE A C 1
ATOM 2473 O O . PHE A 1 321 ? 4.617 1.290 -11.771 1.00 89.56 321 PHE A O 1
ATOM 2480 N N . HIS A 1 322 ? 2.437 0.784 -11.673 1.00 89.19 322 HIS A N 1
ATOM 2481 C CA . HIS A 1 322 ? 2.020 1.755 -12.688 1.00 89.19 322 HIS A CA 1
ATOM 2482 C C . HIS A 1 322 ? 2.198 3.203 -12.195 1.00 89.19 322 HIS A C 1
ATOM 2484 O O . HIS A 1 322 ? 2.610 4.090 -12.947 1.00 89.19 322 HIS A O 1
ATOM 2490 N N . ALA A 1 323 ? 1.916 3.473 -10.918 1.00 85.62 323 ALA A N 1
ATOM 2491 C CA . ALA A 1 323 ? 2.180 4.783 -10.332 1.00 85.62 323 ALA A CA 1
ATOM 2492 C C . ALA A 1 323 ? 3.678 5.109 -10.295 1.00 85.62 323 ALA A C 1
ATOM 2494 O O . ALA A 1 323 ? 4.074 6.193 -10.728 1.00 85.62 323 ALA A O 1
ATOM 2495 N N . ASP A 1 324 ? 4.486 4.147 -9.859 1.00 87.38 324 ASP A N 1
ATOM 2496 C CA . ASP A 1 324 ? 5.939 4.240 -9.797 1.00 87.38 324 ASP A CA 1
ATOM 2497 C C . ASP A 1 324 ? 6.569 4.405 -11.190 1.00 87.38 324 ASP A C 1
ATOM 2499 O O . ASP A 1 324 ? 7.456 5.238 -11.374 1.00 87.38 324 ASP A O 1
ATOM 2503 N N . SER A 1 325 ? 6.092 3.670 -12.202 1.00 91.12 325 SER A N 1
ATOM 2504 C CA . SER A 1 325 ? 6.568 3.809 -13.585 1.00 91.12 325 SER A CA 1
ATOM 2505 C C . SER A 1 325 ? 6.215 5.176 -14.177 1.00 91.12 325 SER A C 1
ATOM 2507 O O . SER A 1 325 ? 7.025 5.777 -14.889 1.00 91.12 325 SER A O 1
ATOM 2509 N N . THR A 1 326 ? 5.040 5.714 -13.830 1.00 90.62 326 THR A N 1
ATOM 2510 C CA . THR A 1 326 ? 4.643 7.082 -14.188 1.00 90.62 326 THR A CA 1
ATOM 2511 C C . THR A 1 326 ? 5.585 8.103 -13.546 1.00 90.62 326 THR A C 1
ATOM 2513 O O . THR A 1 326 ? 6.082 8.987 -14.242 1.00 90.62 326 THR A O 1
ATOM 2516 N N . ASP A 1 327 ? 5.871 7.981 -12.244 1.00 89.50 327 ASP A N 1
ATOM 2517 C CA . ASP A 1 327 ? 6.809 8.876 -11.550 1.00 89.50 327 ASP A CA 1
ATOM 2518 C C . ASP A 1 327 ? 8.219 8.808 -12.134 1.00 89.50 327 ASP A C 1
ATOM 2520 O O . ASP A 1 327 ? 8.833 9.843 -12.395 1.00 89.50 327 ASP A O 1
ATOM 2524 N N . LEU A 1 328 ? 8.712 7.603 -12.423 1.00 91.69 328 LEU A N 1
ATOM 2525 C CA . LEU A 1 328 ? 10.006 7.423 -13.073 1.00 91.69 328 LEU A CA 1
ATOM 2526 C C . LEU A 1 328 ? 10.059 8.070 -14.453 1.00 91.69 328 LEU A C 1
ATOM 2528 O O . LEU A 1 328 ? 11.080 8.650 -14.810 1.00 91.69 328 LEU A O 1
ATOM 2532 N N . THR A 1 329 ? 8.970 8.006 -15.219 1.00 93.56 329 THR A N 1
ATOM 2533 C CA . THR A 1 329 ? 8.897 8.648 -16.539 1.00 93.56 329 THR A CA 1
ATOM 2534 C C . THR A 1 329 ? 8.956 10.172 -16.407 1.00 93.56 329 THR A C 1
ATOM 2536 O O . THR A 1 329 ? 9.673 10.825 -17.167 1.00 93.56 329 THR A O 1
ATOM 2539 N N . VAL A 1 330 ? 8.288 10.747 -15.398 1.00 92.81 330 VAL A N 1
ATOM 2540 C CA . VAL A 1 330 ? 8.394 12.183 -15.079 1.00 92.81 330 VAL A CA 1
ATOM 2541 C C . VAL A 1 330 ? 9.827 12.546 -14.679 1.00 92.81 330 VAL A C 1
ATOM 2543 O O . VAL A 1 330 ? 10.385 13.505 -15.211 1.00 92.81 330 VAL A O 1
ATOM 2546 N N . MET A 1 331 ? 10.461 11.763 -13.803 1.00 92.06 331 MET A N 1
ATOM 2547 C CA . MET A 1 331 ? 11.855 11.982 -13.398 1.00 92.06 331 MET A CA 1
ATOM 2548 C C . MET A 1 331 ? 12.833 11.862 -14.559 1.00 92.06 331 MET A C 1
ATOM 2550 O O . MET A 1 331 ? 13.770 12.655 -14.662 1.00 92.06 331 MET A O 1
ATOM 2554 N N . TYR A 1 332 ? 12.606 10.912 -15.460 1.00 94.31 332 TYR A N 1
ATOM 2555 C CA . TYR A 1 332 ? 13.415 10.729 -16.654 1.00 94.31 332 TYR A CA 1
ATOM 2556 C C . TYR A 1 332 ? 13.315 11.948 -17.582 1.00 94.31 332 TYR A C 1
ATOM 2558 O O . TYR A 1 332 ? 14.337 12.481 -18.016 1.00 94.31 332 TYR A O 1
ATOM 2566 N N . LEU A 1 333 ? 12.102 12.455 -17.805 1.00 95.06 333 LEU A N 1
ATOM 2567 C CA . LEU A 1 333 ? 11.850 13.655 -18.600 1.00 95.06 333 LEU A CA 1
ATOM 2568 C C . LEU A 1 333 ? 12.512 14.902 -17.992 1.00 95.06 333 LEU A C 1
ATOM 2570 O O . LEU A 1 333 ? 13.206 15.634 -18.698 1.00 95.06 333 LEU A O 1
ATOM 2574 N N . LEU A 1 334 ? 12.366 15.118 -16.682 1.00 93.88 334 LEU A N 1
ATOM 2575 C CA . LEU A 1 334 ? 13.007 16.241 -15.988 1.00 93.88 334 LEU A CA 1
ATOM 2576 C C . LEU A 1 334 ? 14.537 16.121 -16.004 1.00 93.88 334 LEU A C 1
ATOM 2578 O O . LEU A 1 334 ? 15.235 17.099 -16.256 1.00 93.88 334 LEU A O 1
ATOM 2582 N N . SER A 1 335 ? 15.073 14.914 -15.834 1.00 92.38 335 SER A N 1
ATOM 2583 C CA . SER A 1 335 ? 16.515 14.662 -15.928 1.00 92.38 335 SER A CA 1
ATOM 2584 C C . SER A 1 335 ? 17.070 14.973 -17.320 1.00 92.38 335 SER A C 1
ATOM 2586 O O . SER A 1 335 ? 18.189 15.475 -17.437 1.00 92.38 335 SER A O 1
ATOM 2588 N N . MET A 1 336 ? 16.306 14.697 -18.384 1.00 92.44 336 MET A N 1
ATOM 2589 C CA . MET A 1 336 ? 16.693 15.080 -19.744 1.00 92.44 336 MET A CA 1
ATOM 2590 C C . MET A 1 336 ? 16.675 16.597 -19.933 1.00 92.44 336 MET A C 1
ATOM 2592 O O . MET A 1 336 ? 17.649 17.143 -20.449 1.00 92.44 336 MET A O 1
ATOM 2596 N N . LEU A 1 337 ? 15.622 17.277 -19.470 1.00 93.94 337 LEU A N 1
ATOM 2597 C CA . LEU A 1 337 ? 15.530 18.736 -19.537 1.00 93.94 337 LEU A CA 1
ATOM 2598 C C . LEU A 1 337 ? 16.697 19.404 -18.801 1.00 93.94 337 LEU A C 1
ATOM 2600 O O . LEU A 1 337 ? 17.335 20.305 -19.333 1.00 93.94 337 LEU A O 1
ATOM 2604 N N . PHE A 1 338 ? 17.029 18.929 -17.603 1.00 92.81 338 PHE A N 1
ATOM 2605 C CA . PHE A 1 338 ? 18.152 19.455 -16.835 1.00 92.81 338 PHE A CA 1
ATOM 2606 C C . PHE A 1 338 ? 19.484 19.354 -17.588 1.00 92.81 338 PHE A C 1
ATOM 2608 O O . PHE A 1 338 ? 20.234 20.326 -17.648 1.00 92.81 338 PHE A O 1
ATOM 2615 N N . LYS A 1 339 ? 19.760 18.204 -18.219 1.00 90.69 339 LYS A N 1
ATOM 2616 C CA . LYS A 1 339 ? 20.963 18.030 -19.048 1.00 90.69 339 LYS A CA 1
ATOM 2617 C C . LYS A 1 339 ? 21.005 19.014 -20.216 1.00 90.69 339 LYS A C 1
ATOM 2619 O O . LYS A 1 339 ? 22.089 19.464 -20.564 1.00 90.69 339 LYS A O 1
ATOM 2624 N N . GLN A 1 340 ? 19.853 19.335 -20.806 1.00 91.19 340 GLN A N 1
ATOM 2625 C CA . GLN A 1 340 ? 19.748 20.309 -21.896 1.00 91.19 340 GLN A CA 1
ATOM 2626 C C . GLN A 1 340 ? 19.992 21.742 -21.407 1.00 91.19 340 GLN A C 1
ATOM 2628 O O . GLN A 1 340 ? 20.688 22.497 -22.077 1.00 91.19 340 GLN A O 1
ATOM 2633 N N . LEU A 1 341 ? 19.470 22.104 -20.233 1.00 90.94 341 LEU A N 1
ATOM 2634 C CA . LEU A 1 341 ? 19.643 23.439 -19.646 1.00 90.94 341 LEU A CA 1
ATOM 2635 C C . LEU A 1 341 ? 21.065 23.697 -19.133 1.00 90.94 341 LEU A C 1
ATOM 2637 O O . LEU A 1 341 ? 21.500 24.839 -19.095 1.00 90.94 341 LEU A O 1
ATOM 2641 N N . ALA A 1 342 ? 21.782 22.651 -18.724 1.00 88.12 342 ALA A N 1
ATOM 2642 C CA . ALA A 1 342 ? 23.137 22.754 -18.185 1.00 88.12 342 ALA A CA 1
ATOM 2643 C C . ALA A 1 342 ? 24.241 22.769 -19.268 1.00 88.12 342 ALA A C 1
ATOM 2645 O O . ALA A 1 342 ? 25.425 22.667 -18.944 1.00 88.12 342 ALA A O 1
ATOM 2646 N N . VAL A 1 343 ? 23.891 22.859 -20.556 1.00 87.12 343 VAL A N 1
ATOM 2647 C CA . VAL A 1 343 ? 24.864 23.029 -21.650 1.00 87.12 343 VAL A CA 1
ATOM 2648 C C . VAL A 1 343 ? 25.427 24.459 -21.608 1.00 87.12 343 VAL A C 1
ATOM 2650 O O . VAL A 1 343 ? 24.633 25.394 -21.523 1.00 87.12 343 VAL A O 1
ATOM 2653 N N . PRO A 1 344 ? 26.763 24.665 -21.689 1.00 82.81 344 PRO A N 1
ATOM 2654 C CA . PRO A 1 344 ? 27.816 23.711 -22.079 1.00 82.81 344 PRO A CA 1
ATOM 2655 C C . PRO A 1 344 ? 28.539 22.998 -20.922 1.00 82.81 344 PRO A C 1
ATOM 2657 O O . PRO A 1 344 ? 29.433 22.198 -21.175 1.00 82.81 344 PRO A O 1
ATOM 2660 N N . ALA A 1 345 ? 28.189 23.275 -19.666 1.00 82.06 345 ALA A N 1
ATOM 2661 C CA . ALA A 1 345 ? 28.925 22.784 -18.498 1.00 82.06 345 ALA A CA 1
ATOM 2662 C C . ALA A 1 345 ? 28.875 21.254 -18.313 1.00 82.06 345 ALA A C 1
ATOM 2664 O O . ALA A 1 345 ? 29.784 20.706 -17.702 1.00 82.06 345 ALA A O 1
ATOM 2665 N N . HIS A 1 346 ? 27.858 20.579 -18.869 1.00 84.50 346 HIS A N 1
ATOM 2666 C CA . HIS A 1 346 ? 27.629 19.126 -18.811 1.00 84.50 346 HIS A CA 1
ATOM 2667 C C . HIS A 1 346 ? 27.651 18.547 -17.376 1.00 84.50 346 HIS A C 1
ATOM 2669 O O . HIS A 1 346 ? 28.715 18.281 -16.822 1.00 84.50 346 HIS A O 1
ATOM 2675 N N . PRO A 1 347 ? 26.485 18.272 -16.763 1.00 86.25 347 PRO A N 1
ATOM 2676 C CA . PRO A 1 347 ? 26.429 17.841 -15.369 1.00 86.25 347 PRO A CA 1
ATOM 2677 C C . PRO A 1 347 ? 27.111 16.483 -15.167 1.00 86.25 347 PRO A C 1
ATOM 2679 O O . PRO A 1 347 ? 26.918 15.554 -15.960 1.00 86.25 347 PRO A O 1
ATOM 2682 N N . SER A 1 348 ? 27.867 16.349 -14.073 1.00 87.62 348 SER A N 1
ATOM 2683 C CA . SER A 1 348 ? 28.489 15.077 -13.701 1.00 87.62 348 SER A CA 1
ATOM 2684 C C . SER A 1 348 ? 27.437 14.043 -13.277 1.00 87.62 348 SER A C 1
ATOM 2686 O O . SER A 1 348 ? 26.279 14.365 -12.991 1.00 87.62 348 SER A O 1
ATOM 2688 N N . THR A 1 349 ? 27.829 12.770 -13.187 1.00 85.38 349 THR A N 1
ATOM 2689 C CA . THR A 1 349 ? 26.947 11.713 -12.663 1.00 85.38 349 THR A CA 1
ATOM 2690 C C . THR A 1 349 ? 26.503 11.994 -11.228 1.00 85.38 349 THR A C 1
ATOM 2692 O O . THR A 1 349 ? 25.359 11.717 -10.879 1.00 85.38 349 THR A O 1
ATOM 2695 N N . GLU A 1 350 ? 27.377 12.584 -10.409 1.00 85.12 350 GLU A N 1
ATOM 2696 C CA . GLU A 1 350 ? 27.066 12.956 -9.026 1.00 85.12 350 GLU A CA 1
ATOM 2697 C C . GLU A 1 350 ? 26.048 14.096 -8.955 1.00 85.12 350 GLU A C 1
ATOM 2699 O O . GLU A 1 350 ? 25.151 14.070 -8.110 1.00 85.12 350 GLU A O 1
ATOM 2704 N N . ASP A 1 351 ? 26.140 15.067 -9.866 1.00 87.25 351 ASP A N 1
ATOM 2705 C CA . ASP A 1 351 ? 25.181 16.169 -9.948 1.00 87.25 351 ASP A CA 1
ATOM 2706 C C . ASP A 1 351 ? 23.798 15.672 -10.353 1.00 87.25 351 ASP A C 1
ATOM 2708 O O . ASP A 1 351 ? 22.797 16.074 -9.759 1.00 87.25 351 ASP A O 1
ATOM 2712 N N . MET A 1 352 ? 23.745 14.735 -11.303 1.00 88.50 352 MET A N 1
ATOM 2713 C CA . MET A 1 352 ? 22.501 14.079 -11.695 1.00 88.50 352 MET A CA 1
ATOM 2714 C C . MET A 1 352 ? 21.889 13.282 -10.539 1.00 88.50 352 MET A C 1
ATOM 2716 O O . MET A 1 352 ? 20.690 13.405 -10.293 1.00 88.50 352 MET A O 1
ATOM 2720 N N . GLU A 1 353 ? 22.682 12.494 -9.803 1.00 85.56 353 GLU A N 1
ATOM 2721 C CA . GLU A 1 353 ? 22.186 11.758 -8.632 1.00 85.56 353 GLU A CA 1
ATOM 2722 C C . GLU A 1 353 ? 21.677 12.701 -7.533 1.00 85.56 353 GLU A C 1
ATOM 2724 O O . GLU A 1 353 ? 20.651 12.429 -6.904 1.00 85.56 353 GLU A O 1
ATOM 2729 N N . ARG A 1 354 ? 22.390 13.805 -7.277 1.00 86.69 354 ARG A N 1
ATOM 2730 C CA . ARG A 1 354 ? 21.998 14.811 -6.282 1.00 86.69 354 ARG A CA 1
ATOM 2731 C C . ARG A 1 354 ? 20.688 15.483 -6.677 1.00 86.69 354 ARG A C 1
ATOM 2733 O O . ARG A 1 354 ? 19.784 15.558 -5.848 1.00 86.69 354 ARG A O 1
ATOM 2740 N N . LEU A 1 355 ? 20.563 15.896 -7.938 1.00 89.19 355 LEU A N 1
ATOM 2741 C CA . LEU A 1 355 ? 19.335 16.471 -8.474 1.00 89.19 355 LEU A CA 1
ATOM 2742 C C . LEU A 1 355 ? 18.169 15.490 -8.344 1.00 89.19 355 LEU A C 1
ATOM 2744 O O . LEU A 1 355 ? 17.144 15.858 -7.784 1.00 89.19 355 LEU A O 1
ATOM 2748 N N . CYS A 1 356 ? 18.318 14.246 -8.810 1.00 87.69 356 CYS A N 1
ATOM 2749 C CA . CYS A 1 356 ? 17.237 13.258 -8.749 1.00 87.69 356 CYS A CA 1
ATOM 2750 C C . CYS A 1 356 ? 16.740 13.068 -7.309 1.00 87.69 356 CYS A C 1
ATOM 2752 O O . CYS A 1 356 ? 15.534 13.061 -7.078 1.00 87.69 356 CYS A O 1
ATOM 2754 N N . LYS A 1 357 ? 17.649 12.999 -6.325 1.00 85.38 357 LYS A N 1
ATOM 2755 C CA . LYS A 1 357 ? 17.285 12.928 -4.899 1.00 85.38 357 LYS A CA 1
ATOM 2756 C C . LYS A 1 357 ? 16.503 14.158 -4.430 1.00 85.38 357 LYS A C 1
ATOM 2758 O O . LYS A 1 357 ? 15.503 13.997 -3.737 1.00 85.38 357 LYS A O 1
ATOM 2763 N N . GLU A 1 358 ? 16.936 15.367 -4.793 1.00 87.44 358 GLU A N 1
ATOM 2764 C CA . GLU A 1 358 ? 16.234 16.610 -4.440 1.00 87.44 358 GLU A CA 1
ATOM 2765 C C . GLU A 1 358 ? 14.836 16.672 -5.066 1.00 87.44 358 GLU A C 1
ATOM 2767 O O . GLU A 1 358 ? 13.862 16.923 -4.356 1.00 87.44 358 GLU A O 1
ATOM 2772 N N . LEU A 1 359 ? 14.722 16.392 -6.368 1.00 88.88 359 LEU A N 1
ATOM 2773 C CA . LEU A 1 359 ? 13.443 16.422 -7.079 1.00 88.88 359 LEU A CA 1
ATOM 2774 C C . LEU A 1 359 ? 12.470 15.385 -6.515 1.00 88.88 359 LEU A C 1
ATOM 2776 O O . LEU A 1 359 ? 11.303 15.711 -6.317 1.00 88.88 359 LEU A O 1
ATOM 2780 N N . TRP A 1 360 ? 12.945 14.181 -6.183 1.00 84.94 360 TRP A N 1
ATOM 2781 C CA . TRP A 1 360 ? 12.131 13.164 -5.518 1.00 84.94 360 TRP A CA 1
ATOM 2782 C C . TRP A 1 360 ? 11.552 13.659 -4.194 1.00 84.94 360 TRP A C 1
ATOM 2784 O O . TRP A 1 360 ? 10.358 13.494 -3.949 1.00 84.94 360 TRP A O 1
ATOM 2794 N N . ILE A 1 361 ? 12.379 14.288 -3.354 1.00 81.94 361 ILE A N 1
ATOM 2795 C CA . ILE A 1 361 ? 11.934 14.825 -2.064 1.00 81.94 361 ILE A CA 1
ATOM 2796 C C . ILE A 1 361 ? 10.847 15.881 -2.289 1.00 81.94 361 ILE A C 1
ATOM 2798 O O . ILE A 1 361 ? 9.763 15.756 -1.721 1.00 81.94 361 ILE A O 1
ATOM 2802 N N . ILE A 1 362 ? 11.092 16.859 -3.166 1.00 83.19 362 ILE A N 1
ATOM 2803 C CA . ILE A 1 362 ? 10.140 17.949 -3.437 1.00 83.19 362 ILE A CA 1
ATOM 2804 C C . ILE A 1 362 ? 8.837 17.402 -4.031 1.00 83.19 362 ILE A C 1
ATOM 2806 O O . ILE A 1 362 ? 7.752 17.775 -3.589 1.00 83.19 362 ILE A O 1
ATOM 2810 N N . MET A 1 363 ? 8.920 16.462 -4.977 1.00 81.50 363 MET A N 1
ATOM 2811 C CA . MET A 1 363 ? 7.740 15.807 -5.543 1.00 81.50 363 MET A CA 1
ATOM 2812 C C . MET A 1 363 ? 6.898 15.124 -4.468 1.00 81.50 363 MET A C 1
ATOM 2814 O O . MET A 1 363 ? 5.676 15.256 -4.485 1.00 81.50 363 MET A O 1
ATOM 2818 N N . THR A 1 364 ? 7.521 14.431 -3.512 1.00 74.62 364 THR A N 1
ATOM 2819 C CA . THR A 1 364 ? 6.781 13.775 -2.425 1.00 74.62 364 THR A CA 1
ATOM 2820 C C . THR A 1 364 ? 6.171 14.756 -1.422 1.00 74.62 364 THR A C 1
ATOM 2822 O O . THR A 1 364 ? 5.095 14.481 -0.901 1.00 74.62 364 THR A O 1
ATOM 2825 N N . THR A 1 365 ? 6.804 15.904 -1.159 1.00 72.25 365 THR A N 1
ATOM 2826 C CA . THR A 1 365 ? 6.315 16.871 -0.162 1.00 72.25 365 THR A CA 1
ATOM 2827 C C . THR A 1 365 ? 5.283 17.848 -0.715 1.00 72.25 365 THR A C 1
ATOM 2829 O O . THR A 1 365 ? 4.322 18.166 -0.021 1.00 72.25 365 THR A O 1
ATOM 2832 N N . CYS A 1 366 ? 5.462 18.328 -1.949 1.00 65.12 366 CYS A N 1
ATOM 2833 C CA . CYS A 1 366 ? 4.676 19.439 -2.497 1.00 65.12 366 CYS A CA 1
ATOM 2834 C C . CYS A 1 366 ? 3.430 18.989 -3.267 1.00 65.12 366 CYS A C 1
ATOM 2836 O O . CYS A 1 366 ? 2.498 19.769 -3.434 1.00 65.12 366 CYS A O 1
ATOM 2838 N N . THR A 1 367 ? 3.377 17.737 -3.735 1.00 59.44 367 THR A N 1
ATOM 2839 C CA . THR A 1 367 ? 2.258 17.277 -4.578 1.00 59.44 367 THR A CA 1
ATOM 2840 C C . THR A 1 367 ? 1.138 16.574 -3.810 1.00 59.44 367 THR A C 1
ATOM 2842 O O . THR A 1 367 ? 0.133 16.203 -4.415 1.00 59.44 367 THR A O 1
ATOM 2845 N N . GLY A 1 368 ? 1.301 16.343 -2.499 1.00 55.78 368 GLY A N 1
ATOM 2846 C CA . GLY A 1 368 ? 0.339 15.590 -1.679 1.00 55.78 368 GLY A CA 1
ATOM 2847 C C . GLY A 1 368 ? 0.086 14.153 -2.163 1.00 55.78 368 GLY A C 1
ATOM 2848 O O . GLY A 1 368 ? -0.834 13.490 -1.684 1.00 55.78 368 GLY A O 1
ATOM 2849 N N . SER A 1 369 ? 0.871 13.667 -3.132 1.00 53.69 369 SER A N 1
ATOM 2850 C CA . SER A 1 369 ? 0.764 12.312 -3.662 1.00 53.69 369 SER A CA 1
ATOM 2851 C C . SER A 1 369 ? 1.274 11.322 -2.611 1.00 53.69 369 SER A C 1
ATOM 2853 O O . SER A 1 369 ? 2.292 11.604 -1.971 1.00 53.69 369 SER A O 1
ATOM 2855 N N . PRO A 1 370 ? 0.625 10.154 -2.427 1.00 53.25 370 PRO A N 1
ATOM 2856 C CA . PRO A 1 370 ? 1.189 9.093 -1.598 1.00 53.25 370 PRO A CA 1
ATOM 2857 C C . PRO A 1 370 ? 2.629 8.802 -2.044 1.00 53.25 370 PRO A C 1
ATOM 2859 O O . PRO A 1 370 ? 2.931 8.883 -3.239 1.00 53.25 370 PRO A O 1
ATOM 2862 N N . LEU A 1 371 ? 3.508 8.531 -1.070 1.00 53.56 371 LEU A N 1
ATOM 2863 C CA . LEU A 1 371 ? 4.943 8.325 -1.284 1.00 53.56 371 LEU A CA 1
ATOM 2864 C C . LEU A 1 371 ? 5.176 7.376 -2.464 1.00 53.56 371 LEU A C 1
ATOM 2866 O O . LEU A 1 371 ? 4.777 6.214 -2.409 1.00 53.56 371 LEU A O 1
ATOM 2870 N N . SER A 1 372 ? 5.839 7.875 -3.508 1.00 52.69 372 SER A N 1
ATOM 2871 C CA . SER A 1 372 ? 6.312 7.028 -4.599 1.00 52.69 372 SER A CA 1
ATOM 2872 C C . SER A 1 372 ? 7.305 6.016 -4.045 1.00 52.69 372 SER A C 1
ATOM 2874 O O . SER A 1 372 ? 8.210 6.350 -3.272 1.00 52.69 372 SER A O 1
ATOM 2876 N N . LEU A 1 373 ? 7.128 4.757 -4.426 1.00 54.59 373 LEU A N 1
ATOM 2877 C CA . LEU A 1 373 ? 7.815 3.637 -3.806 1.00 54.59 373 LEU A CA 1
ATOM 2878 C C . LEU A 1 373 ? 9.156 3.369 -4.491 1.00 54.59 373 LEU A C 1
ATOM 2880 O O . LEU A 1 373 ? 9.757 2.322 -4.271 1.00 54.59 373 LEU A O 1
ATOM 2884 N N . VAL A 1 374 ? 9.628 4.286 -5.325 1.00 51.56 374 VAL A N 1
ATOM 2885 C CA . VAL A 1 374 ? 10.893 4.154 -6.040 1.00 51.56 374 VAL A CA 1
ATOM 2886 C C . VAL A 1 374 ? 11.931 5.187 -5.581 1.00 51.56 374 VAL A C 1
ATOM 2888 O O . VAL A 1 374 ? 13.112 5.013 -5.850 1.00 51.56 374 VAL A O 1
ATOM 2891 N N . GLY A 1 375 ? 11.543 6.200 -4.798 1.00 52.62 375 GLY A N 1
ATOM 2892 C CA . GLY A 1 375 ? 12.467 7.218 -4.287 1.00 52.62 375 GLY A CA 1
ATOM 2893 C C . GLY A 1 375 ? 13.460 6.723 -3.211 1.00 52.62 375 GLY A C 1
ATOM 2894 O O . GLY A 1 375 ? 13.368 5.592 -2.729 1.00 52.62 375 GLY A O 1
ATOM 2895 N N . PRO A 1 376 ? 14.385 7.588 -2.745 1.00 43.56 376 PRO A N 1
ATOM 2896 C CA . PRO A 1 376 ? 15.453 7.230 -1.797 1.00 43.56 376 PRO A CA 1
ATOM 2897 C C . PRO A 1 376 ? 14.981 6.605 -0.472 1.00 43.56 376 PRO A C 1
ATOM 2899 O O . PRO A 1 376 ? 15.727 5.861 0.159 1.00 43.56 376 PRO A O 1
ATOM 2902 N N . ALA A 1 377 ? 13.743 6.888 -0.052 1.00 44.34 377 ALA A N 1
ATOM 2903 C CA . ALA A 1 377 ? 13.126 6.335 1.156 1.00 44.34 377 ALA A CA 1
ATOM 2904 C C . ALA A 1 377 ? 12.582 4.901 0.977 1.00 44.34 377 ALA A C 1
ATOM 2906 O O . ALA A 1 377 ? 12.194 4.256 1.951 1.00 44.34 377 ALA A O 1
ATOM 2907 N N . ALA A 1 378 ? 12.539 4.388 -0.253 1.00 54.00 378 ALA A N 1
ATOM 2908 C CA . ALA A 1 378 ? 11.861 3.142 -0.576 1.00 54.00 378 ALA A CA 1
ATOM 2909 C C . ALA A 1 378 ? 12.732 1.880 -0.466 1.00 54.00 378 ALA A C 1
ATOM 2911 O O . ALA A 1 378 ? 12.203 0.770 -0.523 1.00 54.00 378 ALA A O 1
ATOM 2912 N N . SER A 1 379 ? 14.045 2.029 -0.270 1.00 45.88 379 SER A N 1
ATOM 2913 C CA . SER A 1 379 ? 14.986 0.914 -0.079 1.00 45.88 379 SER A CA 1
ATOM 2914 C C . SER A 1 379 ? 14.843 0.211 1.279 1.00 45.88 379 SER A C 1
ATOM 2916 O O . SER A 1 379 ? 15.295 -0.920 1.428 1.00 45.88 379 SER A O 1
ATOM 2918 N N . VAL A 1 380 ? 14.196 0.857 2.258 1.00 43.31 380 VAL A N 1
ATOM 2919 C CA . VAL A 1 380 ? 14.038 0.360 3.642 1.00 43.31 380 VAL A CA 1
ATOM 2920 C C . VAL A 1 380 ? 12.687 -0.334 3.864 1.00 43.31 380 VAL A C 1
ATOM 2922 O O . VAL A 1 380 ? 12.495 -1.060 4.837 1.00 43.31 380 VAL A O 1
ATOM 2925 N N . ILE A 1 381 ? 11.732 -0.136 2.957 1.00 49.78 381 ILE A N 1
ATOM 2926 C CA . ILE A 1 381 ? 10.355 -0.606 3.103 1.00 49.78 381 ILE A CA 1
ATOM 2927 C C . ILE A 1 381 ? 10.153 -1.741 2.089 1.00 49.78 381 ILE A C 1
ATOM 2929 O O . ILE A 1 381 ? 10.583 -1.624 0.939 1.00 49.78 381 ILE A O 1
ATOM 2933 N N . GLY A 1 382 ? 9.518 -2.849 2.502 1.00 53.34 382 GLY A N 1
ATOM 2934 C CA . GLY A 1 382 ? 9.007 -3.875 1.575 1.00 53.34 382 GLY A CA 1
ATOM 2935 C C . GLY A 1 382 ? 8.069 -3.265 0.523 1.00 53.34 382 GLY A C 1
ATOM 2936 O O . GLY A 1 382 ? 7.968 -2.050 0.430 1.00 53.34 382 GLY A O 1
ATOM 2937 N N . ILE A 1 383 ? 7.359 -4.051 -0.290 1.00 54.88 383 ILE A N 1
ATOM 2938 C CA . ILE A 1 383 ? 6.428 -3.454 -1.272 1.00 54.88 383 ILE A CA 1
ATOM 2939 C C . ILE A 1 383 ? 5.276 -2.779 -0.491 1.00 54.88 383 ILE A C 1
ATOM 2941 O O . ILE A 1 383 ? 4.434 -3.511 0.042 1.00 54.88 383 ILE A O 1
ATOM 2945 N N . PRO A 1 384 ? 5.226 -1.435 -0.359 1.00 50.88 384 PRO A N 1
ATOM 2946 C CA . PRO A 1 384 ? 4.379 -0.803 0.646 1.00 50.88 384 PRO A CA 1
ATOM 2947 C C . PRO A 1 384 ? 2.899 -0.916 0.284 1.00 50.88 384 PRO A C 1
ATOM 2949 O O . PRO A 1 384 ? 2.510 -0.810 -0.876 1.00 50.88 384 PRO A O 1
ATOM 2952 N N . GLN A 1 385 ? 2.074 -1.099 1.312 1.00 51.44 385 GLN A N 1
ATOM 2953 C CA . GLN A 1 385 ? 0.620 -1.280 1.229 1.00 51.44 385 GLN A CA 1
ATOM 2954 C C . GLN A 1 385 ? -0.166 0.039 1.419 1.00 51.44 385 GLN A C 1
ATOM 2956 O O . GLN A 1 385 ? -1.339 0.013 1.782 1.00 51.44 385 GLN A O 1
ATOM 2961 N N . GLY A 1 386 ? 0.480 1.203 1.243 1.00 52.28 386 GLY A N 1
ATOM 2962 C CA . GLY A 1 386 ? -0.159 2.531 1.321 1.00 52.28 386 GLY A CA 1
ATOM 2963 C C . GLY A 1 386 ? -0.710 2.966 -0.040 1.00 52.28 386 GLY A C 1
ATOM 2964 O O . GLY A 1 386 ? -0.056 2.635 -1.032 1.00 52.28 386 GLY A O 1
ATOM 2965 N N . PRO A 1 387 ? -1.895 3.616 -0.102 1.00 53.66 387 PRO A N 1
ATOM 2966 C CA . PRO A 1 387 ? -2.774 3.664 -1.278 1.00 53.66 387 PRO A CA 1
ATOM 2967 C C . PRO A 1 387 ? -1.998 3.941 -2.568 1.00 53.66 387 PRO A C 1
ATOM 2969 O O . PRO A 1 387 ? -1.141 4.829 -2.564 1.00 53.66 387 PRO A O 1
ATOM 2972 N N . PRO A 1 388 ? -2.272 3.201 -3.662 1.00 58.91 388 PRO A N 1
ATOM 2973 C CA . PRO A 1 388 ? -1.479 3.317 -4.869 1.00 58.91 388 PRO A CA 1
ATOM 2974 C C . PRO A 1 388 ? -1.587 4.751 -5.374 1.00 58.91 388 PRO A C 1
ATOM 2976 O O . PRO A 1 388 ? -2.661 5.359 -5.333 1.00 58.91 388 PRO A O 1
ATOM 2979 N N . GLY A 1 389 ? -0.466 5.294 -5.843 1.00 63.31 389 GLY A N 1
ATOM 2980 C CA . GLY A 1 389 ? -0.474 6.601 -6.475 1.00 63.31 389 GLY A CA 1
ATOM 2981 C C . GLY A 1 389 ? -1.455 6.642 -7.645 1.00 63.31 389 GLY A C 1
ATOM 2982 O O . GLY A 1 389 ? -1.795 5.635 -8.262 1.00 63.31 389 GLY A O 1
ATOM 2983 N N . HIS A 1 390 ? -1.887 7.847 -7.985 1.00 70.38 390 HIS A N 1
ATOM 2984 C CA . HIS A 1 390 ? -2.881 8.095 -9.028 1.00 70.38 390 HIS A CA 1
ATOM 2985 C C . HIS A 1 390 ? -2.398 7.729 -10.458 1.00 70.38 390 HIS A C 1
ATOM 2987 O O . HIS A 1 390 ? -3.166 7.834 -11.415 1.00 70.38 390 HIS A O 1
ATOM 2993 N N . GLY A 1 391 ? -1.142 7.289 -10.634 1.00 80.88 391 GLY A N 1
ATOM 2994 C CA . GLY A 1 391 ? -0.572 6.927 -11.938 1.00 80.88 391 GLY A CA 1
ATOM 2995 C C . GLY A 1 391 ? -0.728 8.030 -12.978 1.00 80.88 391 GLY A C 1
ATOM 2996 O O . GLY A 1 391 ? -0.634 9.207 -12.643 1.00 80.88 391 GLY A O 1
ATOM 2997 N N . ILE A 1 392 ? -1.002 7.654 -14.225 1.00 83.44 392 ILE A N 1
ATOM 2998 C CA . ILE A 1 392 ? -1.224 8.574 -15.348 1.00 83.44 392 ILE A CA 1
ATOM 2999 C C . ILE A 1 392 ? -2.343 9.597 -15.074 1.00 83.44 392 ILE A C 1
ATOM 3001 O O . ILE A 1 392 ? -2.222 10.745 -15.495 1.00 83.44 392 ILE A O 1
ATOM 3005 N N . SER A 1 393 ? -3.391 9.250 -14.313 1.00 81.81 393 SER A N 1
ATOM 3006 C CA . SER A 1 393 ? -4.503 10.182 -14.036 1.00 81.81 393 SER A CA 1
ATOM 3007 C C . SER A 1 393 ? -4.064 11.458 -13.306 1.00 81.81 393 SER A C 1
ATOM 3009 O O . SER A 1 393 ? -4.669 12.514 -13.485 1.00 81.81 393 SER A O 1
ATOM 3011 N N . LYS A 1 394 ? -2.958 11.404 -12.547 1.00 84.06 394 LYS A N 1
ATOM 3012 C CA . LYS A 1 394 ? -2.408 12.584 -11.861 1.00 84.06 394 LYS A CA 1
ATOM 3013 C C . LYS A 1 394 ? -1.822 13.606 -12.816 1.00 84.06 394 LYS A C 1
ATOM 3015 O O . LYS A 1 394 ? -1.780 14.784 -12.483 1.00 84.06 394 LYS A O 1
ATOM 3020 N N . LEU A 1 395 ? -1.398 13.168 -14.002 1.00 86.38 395 LEU A N 1
ATOM 3021 C CA . LEU A 1 395 ? -0.829 14.057 -15.005 1.00 86.38 395 LEU A CA 1
ATOM 3022 C C . LEU A 1 395 ? -1.878 15.065 -15.483 1.00 86.38 395 LEU A C 1
ATOM 3024 O O . LEU A 1 395 ? -1.510 16.145 -15.914 1.00 86.38 395 LEU A O 1
ATOM 3028 N N . SER A 1 396 ? -3.174 14.773 -15.371 1.00 85.00 396 SER A N 1
ATOM 3029 C CA . SER A 1 396 ? -4.255 15.713 -15.704 1.00 85.00 396 SER A CA 1
ATOM 3030 C C . SER A 1 396 ? -4.779 16.502 -14.496 1.00 85.00 396 SER A C 1
ATOM 3032 O O . SER A 1 396 ? -5.690 17.303 -14.655 1.00 85.00 396 SER A O 1
ATOM 3034 N N . SER A 1 397 ? -4.235 16.290 -13.293 1.00 86.56 397 SER A N 1
ATOM 3035 C CA . SER A 1 397 ? -4.693 16.965 -12.073 1.00 86.56 397 SER A CA 1
ATOM 3036 C C . SER A 1 397 ? -4.061 18.349 -11.924 1.00 86.56 397 SER A C 1
ATOM 3038 O O . SER A 1 397 ? -2.840 18.466 -11.792 1.00 86.56 397 SER A O 1
ATOM 3040 N N . ASP A 1 398 ? -4.892 19.390 -11.866 1.00 86.25 398 ASP A N 1
ATOM 3041 C CA . ASP A 1 398 ? -4.441 20.773 -11.659 1.00 86.25 398 ASP A CA 1
ATOM 3042 C C . ASP A 1 398 ? -3.724 20.955 -10.317 1.00 86.25 398 ASP A C 1
ATOM 3044 O O . ASP A 1 398 ? -2.692 21.621 -10.246 1.00 86.25 398 ASP A O 1
ATOM 3048 N N . ALA A 1 399 ? -4.214 20.301 -9.259 1.00 84.81 399 ALA A N 1
ATOM 3049 C CA . ALA A 1 399 ? -3.588 20.344 -7.940 1.00 84.81 399 ALA A CA 1
ATOM 3050 C C . ALA A 1 399 ? -2.169 19.753 -7.971 1.00 84.81 399 ALA A C 1
ATOM 3052 O O . ALA A 1 399 ? -1.226 20.353 -7.454 1.00 84.81 399 ALA A O 1
ATOM 3053 N N . TRP A 1 400 ? -1.999 18.605 -8.639 1.00 86.69 400 TRP A N 1
ATOM 3054 C CA . TRP A 1 400 ? -0.687 17.979 -8.798 1.00 86.69 400 TRP A CA 1
ATOM 3055 C C . TRP A 1 400 ? 0.246 18.848 -9.654 1.00 86.69 400 TRP A C 1
ATOM 3057 O O . TRP A 1 400 ? 1.393 19.086 -9.274 1.00 86.69 400 TRP A O 1
ATOM 3067 N N . ARG A 1 401 ? -0.254 19.392 -10.772 1.00 89.12 401 ARG A N 1
ATOM 3068 C CA . ARG A 1 401 ? 0.503 20.297 -11.653 1.00 89.12 401 ARG A CA 1
ATOM 3069 C C . ARG A 1 401 ? 0.935 21.585 -10.954 1.00 89.12 401 ARG A C 1
ATOM 3071 O O . ARG A 1 401 ? 2.037 22.064 -11.215 1.00 89.12 401 ARG A O 1
ATOM 3078 N N . SER A 1 402 ? 0.103 22.130 -10.068 1.00 87.25 402 SER A N 1
ATOM 3079 C CA . SER A 1 402 ? 0.458 23.288 -9.243 1.00 87.25 402 SER A CA 1
ATOM 3080 C C . SER A 1 402 ? 1.573 22.947 -8.253 1.00 87.25 402 SER A C 1
ATOM 3082 O O . SER A 1 402 ? 2.514 23.721 -8.113 1.00 87.25 402 SER A O 1
ATOM 3084 N N . GLY A 1 403 ? 1.520 21.774 -7.611 1.00 85.38 403 GLY A N 1
ATOM 3085 C CA . GLY A 1 403 ? 2.578 21.317 -6.700 1.00 85.38 403 GLY A CA 1
ATOM 3086 C C . GLY A 1 403 ? 3.928 21.064 -7.387 1.00 85.38 403 GLY A C 1
ATOM 3087 O O . GLY A 1 403 ? 4.972 21.132 -6.746 1.00 85.38 403 GLY A O 1
ATOM 3088 N N . MET A 1 404 ? 3.936 20.814 -8.701 1.00 90.06 404 MET A N 1
ATOM 3089 C CA . MET A 1 404 ? 5.168 20.622 -9.477 1.00 90.06 404 MET A CA 1
ATOM 3090 C C . MET A 1 404 ? 5.934 21.922 -9.756 1.00 90.06 404 MET A C 1
ATOM 3092 O O . MET A 1 404 ? 7.093 21.847 -10.157 1.00 90.06 404 MET A O 1
ATOM 3096 N N . GLN A 1 405 ? 5.351 23.104 -9.529 1.00 90.00 405 GLN A N 1
ATOM 3097 C CA . GLN A 1 405 ? 6.037 24.378 -9.788 1.00 90.00 405 GLN A CA 1
ATOM 3098 C C . GLN A 1 405 ? 7.326 24.526 -8.965 1.00 90.00 405 GLN A C 1
ATOM 3100 O O . GLN A 1 405 ? 8.345 24.962 -9.500 1.00 90.00 405 GLN A O 1
ATOM 3105 N N . ASP A 1 406 ? 7.329 24.055 -7.715 1.00 88.62 406 ASP A N 1
ATOM 3106 C CA . ASP A 1 406 ? 8.523 24.047 -6.857 1.00 88.62 406 ASP A CA 1
ATOM 3107 C C . ASP A 1 406 ? 9.635 23.148 -7.424 1.00 88.62 406 ASP A C 1
ATOM 3109 O O . ASP A 1 406 ? 10.820 23.483 -7.373 1.00 88.62 406 ASP A O 1
ATOM 3113 N N . VAL A 1 407 ? 9.254 22.014 -8.021 1.00 90.94 407 VAL A N 1
ATOM 3114 C CA . VAL A 1 407 ? 10.179 21.069 -8.666 1.00 90.94 407 VAL A CA 1
ATOM 3115 C C . VAL A 1 407 ? 10.826 21.716 -9.892 1.00 90.94 407 VAL A C 1
ATOM 3117 O O . VAL A 1 407 ? 12.036 21.605 -10.091 1.00 90.94 407 VAL A O 1
ATOM 3120 N N . LEU A 1 408 ? 10.029 22.416 -10.704 1.00 93.62 408 LEU A N 1
ATOM 3121 C CA . LEU A 1 408 ? 10.501 23.119 -11.899 1.00 93.62 408 LEU A CA 1
ATOM 3122 C C . LEU A 1 408 ? 11.436 24.282 -11.548 1.00 93.62 408 LEU A C 1
ATOM 3124 O O . LEU A 1 408 ? 12.473 24.450 -12.194 1.00 93.62 408 LEU A O 1
ATOM 3128 N N . LEU A 1 409 ? 11.105 25.042 -10.501 1.00 91.94 409 LEU A N 1
ATOM 3129 C CA . LEU A 1 409 ? 11.945 26.117 -9.979 1.00 91.94 409 LEU A CA 1
ATOM 3130 C C . LEU A 1 409 ? 13.307 25.582 -9.519 1.00 91.94 409 LEU A C 1
ATOM 3132 O O . LEU A 1 409 ? 14.345 26.122 -9.910 1.00 91.94 409 LEU A O 1
ATOM 3136 N N . GLN A 1 410 ? 13.309 24.493 -8.744 1.00 90.88 410 GLN A N 1
ATOM 3137 C CA . GLN A 1 410 ? 14.541 23.862 -8.270 1.00 90.88 410 GLN A CA 1
ATOM 3138 C C . GLN A 1 410 ? 15.398 23.349 -9.434 1.00 90.88 410 GLN A C 1
ATOM 3140 O O . GLN A 1 410 ? 16.610 23.565 -9.455 1.00 90.88 410 GLN A O 1
ATOM 3145 N N . LEU A 1 411 ? 14.776 22.705 -10.425 1.00 93.25 411 LEU A N 1
ATOM 3146 C CA . LEU A 1 411 ? 15.462 22.206 -11.615 1.00 93.25 411 LEU A CA 1
ATOM 3147 C C . LEU A 1 411 ? 16.143 23.335 -12.402 1.00 93.25 411 LEU A C 1
ATOM 3149 O O . LEU A 1 411 ? 17.319 23.214 -12.748 1.00 93.25 411 LEU A O 1
ATOM 3153 N N . ALA A 1 412 ? 15.436 24.444 -12.636 1.00 92.62 412 ALA A N 1
ATOM 3154 C CA . ALA A 1 412 ? 15.980 25.612 -13.326 1.00 92.62 412 ALA A CA 1
ATOM 3155 C C . ALA A 1 412 ? 17.129 26.264 -12.538 1.00 92.62 412 ALA A C 1
ATOM 3157 O O . ALA A 1 412 ? 18.179 26.579 -13.100 1.00 92.62 412 ALA A O 1
ATOM 3158 N N . SER A 1 413 ? 16.956 26.423 -11.223 1.00 90.50 413 SER A N 1
ATOM 3159 C CA . SER A 1 413 ? 17.961 27.017 -10.339 1.00 90.50 413 SER A CA 1
ATOM 3160 C C . SER A 1 413 ? 19.258 26.198 -10.304 1.00 90.50 413 SER A C 1
ATOM 3162 O O . SER A 1 413 ? 20.354 26.746 -10.447 1.00 90.50 413 SER A O 1
ATOM 3164 N N . ARG A 1 414 ? 19.152 24.865 -10.213 1.00 89.00 414 ARG A N 1
ATOM 3165 C CA . ARG A 1 414 ? 20.312 23.961 -10.250 1.00 89.00 414 ARG A CA 1
ATOM 3166 C C . ARG A 1 414 ? 20.999 23.936 -11.612 1.00 89.00 414 ARG A C 1
ATOM 3168 O O . ARG A 1 414 ? 22.225 23.902 -11.657 1.00 89.00 414 ARG A O 1
ATOM 3175 N N . ALA A 1 415 ? 20.246 23.983 -12.712 1.00 90.00 415 ALA A N 1
ATOM 3176 C CA . ALA A 1 415 ? 20.843 24.024 -14.047 1.00 90.00 415 ALA A CA 1
ATOM 3177 C C . ALA A 1 415 ? 21.709 25.282 -14.224 1.00 90.00 415 ALA A C 1
ATOM 3179 O O . ALA A 1 415 ? 22.842 25.200 -14.699 1.00 90.00 415 ALA A O 1
ATOM 3180 N N . LYS A 1 416 ? 21.218 26.429 -13.739 1.00 87.44 416 LYS A N 1
ATOM 3181 C CA . LYS A 1 416 ? 21.952 27.699 -13.741 1.00 87.44 416 LYS A CA 1
ATOM 3182 C C . LYS A 1 416 ? 23.190 27.667 -12.846 1.00 87.44 416 LYS A C 1
ATOM 3184 O O . LYS A 1 416 ? 24.237 28.165 -13.244 1.00 87.44 416 LYS A O 1
ATOM 3189 N N . GLN A 1 417 ? 23.096 27.041 -11.673 1.00 86.94 417 GLN A N 1
ATOM 3190 C CA . GLN A 1 417 ? 24.247 26.856 -10.786 1.00 86.94 417 GLN A CA 1
ATOM 3191 C C . GLN A 1 417 ? 25.391 26.106 -11.480 1.00 86.94 417 GLN A C 1
ATOM 3193 O O . GLN A 1 417 ? 26.540 26.539 -11.419 1.00 86.94 417 GLN A O 1
ATOM 3198 N N . ILE A 1 418 ? 25.069 25.009 -12.171 1.00 85.75 418 ILE A N 1
ATOM 3199 C CA . ILE A 1 418 ? 26.061 24.215 -12.906 1.00 85.75 418 ILE A CA 1
ATOM 3200 C C . ILE A 1 418 ? 26.612 25.001 -14.096 1.00 85.75 418 ILE A C 1
ATOM 3202 O O . ILE A 1 418 ? 27.821 25.002 -14.313 1.00 85.75 418 ILE A O 1
ATOM 3206 N N . SER A 1 419 ? 25.756 25.720 -14.827 1.00 82.62 419 SER A N 1
ATOM 3207 C CA . SER A 1 419 ? 26.190 26.562 -15.948 1.00 82.62 419 SER A CA 1
ATOM 3208 C C . SER A 1 419 ? 27.151 27.680 -15.529 1.00 82.62 419 SER A C 1
ATOM 3210 O O . SER A 1 419 ? 27.988 28.083 -16.333 1.00 82.62 419 SER A O 1
ATOM 3212 N N . ASN A 1 420 ? 27.048 28.179 -14.295 1.00 80.25 420 ASN A N 1
ATOM 3213 C CA . ASN A 1 420 ? 27.914 29.236 -13.770 1.00 80.25 420 ASN A CA 1
ATOM 3214 C C . ASN A 1 420 ? 29.260 28.717 -13.230 1.00 80.25 420 ASN A C 1
ATOM 3216 O O . ASN A 1 420 ? 30.106 29.520 -12.847 1.00 80.25 420 ASN A O 1
ATOM 3220 N N . GLY A 1 421 ? 29.474 27.396 -13.180 1.00 70.38 421 GLY A N 1
ATOM 3221 C CA . GLY A 1 421 ? 30.686 26.797 -12.609 1.00 70.38 421 GLY A CA 1
ATOM 3222 C C . GLY A 1 421 ? 30.739 26.803 -11.073 1.00 70.38 421 GLY A C 1
ATOM 3223 O O . GLY A 1 421 ? 31.762 26.431 -10.497 1.00 70.38 421 GLY A O 1
ATOM 3224 N N . ASP A 1 422 ? 29.646 27.170 -10.393 1.00 61.41 422 ASP A N 1
ATOM 3225 C CA . ASP A 1 422 ? 29.553 27.205 -8.930 1.00 61.41 422 ASP A CA 1
ATOM 3226 C C . ASP A 1 422 ? 29.310 25.797 -8.359 1.00 61.41 422 ASP A C 1
ATOM 3228 O O . ASP A 1 422 ? 28.215 25.439 -7.920 1.00 61.41 422 ASP A O 1
ATOM 3232 N N . ALA A 1 423 ? 30.364 24.979 -8.331 1.00 53.81 423 ALA A N 1
ATOM 3233 C CA . ALA A 1 423 ? 30.334 23.612 -7.800 1.00 53.81 423 ALA A CA 1
ATOM 3234 C C . ALA A 1 423 ? 30.236 23.529 -6.256 1.00 53.81 423 ALA A C 1
ATOM 3236 O O . ALA A 1 423 ? 30.229 22.433 -5.687 1.00 53.81 423 ALA A O 1
ATOM 3237 N N . SER A 1 424 ? 30.179 24.661 -5.540 1.00 52.25 424 SER A N 1
ATOM 3238 C CA . SER A 1 424 ? 30.131 24.664 -4.073 1.00 52.25 424 SER A CA 1
ATOM 3239 C C . SER A 1 424 ? 28.707 24.420 -3.544 1.00 52.25 424 SER A C 1
ATOM 3241 O O . SER A 1 424 ? 27.770 25.179 -3.777 1.00 52.25 424 SER A O 1
ATOM 3243 N N . SER A 1 425 ? 28.546 23.328 -2.793 1.00 52.94 425 SER A N 1
ATOM 3244 C CA . SER A 1 425 ? 27.264 22.846 -2.242 1.00 52.94 425 SER A CA 1
ATOM 3245 C C . SER A 1 425 ? 26.644 23.716 -1.135 1.00 52.94 425 SER A C 1
ATOM 3247 O O . SER A 1 425 ? 25.548 23.411 -0.667 1.00 52.94 425 SER A O 1
ATOM 3249 N N . LEU A 1 426 ? 27.335 24.777 -0.704 1.00 53.06 426 LEU A N 1
ATOM 3250 C CA . LEU A 1 426 ? 26.983 25.589 0.467 1.00 53.06 426 LEU A CA 1
ATOM 3251 C C . LEU A 1 426 ? 26.294 26.918 0.115 1.00 53.06 426 LEU A C 1
ATOM 3253 O O . LEU A 1 426 ? 25.723 27.550 1.002 1.00 53.06 426 LEU A O 1
ATOM 3257 N N . SER A 1 427 ? 26.314 27.330 -1.155 1.00 55.06 427 SER A N 1
ATOM 3258 C CA . SER A 1 427 ? 25.671 28.567 -1.612 1.00 55.06 427 SER A CA 1
ATOM 3259 C C . SER A 1 427 ? 24.208 28.315 -2.008 1.00 55.06 427 SER A C 1
ATOM 3261 O O . SER A 1 427 ? 23.916 27.275 -2.613 1.00 55.06 427 SER A O 1
ATOM 3263 N N . PRO A 1 428 ? 23.270 29.237 -1.705 1.00 63.56 428 PRO A N 1
ATOM 3264 C CA . PRO A 1 428 ? 21.907 29.160 -2.222 1.00 63.56 428 PRO A CA 1
ATOM 3265 C C . PRO A 1 428 ? 21.948 29.097 -3.749 1.00 63.56 428 PRO A C 1
ATOM 3267 O O . PRO A 1 428 ? 22.667 29.876 -4.377 1.00 63.56 428 PRO A O 1
ATOM 3270 N N . ALA A 1 429 ? 21.197 28.169 -4.343 1.00 65.94 429 ALA A N 1
ATOM 3271 C CA . ALA A 1 429 ? 21.139 28.068 -5.793 1.00 65.94 429 ALA A CA 1
ATOM 3272 C C . ALA A 1 429 ? 20.604 29.399 -6.376 1.00 65.94 429 ALA A C 1
ATOM 3274 O O . ALA A 1 429 ? 19.684 29.997 -5.805 1.00 65.94 429 ALA A O 1
ATOM 3275 N N . PRO A 1 430 ? 21.205 29.916 -7.461 1.00 77.38 430 PRO A N 1
ATOM 3276 C CA . PRO A 1 430 ? 20.880 31.232 -7.988 1.00 77.38 430 PRO A CA 1
ATOM 3277 C C . PRO A 1 430 ? 19.443 31.266 -8.508 1.00 77.38 430 PRO A C 1
ATOM 3279 O O . PRO A 1 430 ? 18.934 30.272 -9.038 1.00 77.38 430 PRO A O 1
ATOM 3282 N N . LEU A 1 431 ? 18.790 32.427 -8.398 1.00 80.94 431 LEU A N 1
ATOM 3283 C CA . LEU A 1 431 ? 17.456 32.598 -8.964 1.00 80.94 431 LEU A CA 1
ATOM 3284 C C . LEU A 1 431 ? 17.510 32.428 -10.496 1.00 80.94 431 LEU A C 1
ATOM 3286 O O . LEU A 1 431 ? 18.296 33.108 -11.179 1.00 80.94 431 LEU A O 1
ATOM 3290 N N . PRO A 1 432 ? 16.690 31.524 -11.057 1.00 85.88 432 PRO A N 1
ATOM 3291 C CA . PRO A 1 432 ? 16.560 31.414 -12.496 1.00 85.88 432 PRO A CA 1
ATOM 3292 C C . PRO A 1 432 ? 15.884 32.672 -13.046 1.00 85.88 432 PRO A C 1
ATOM 3294 O O . PRO A 1 432 ? 15.047 33.304 -12.404 1.00 85.88 432 PRO A O 1
ATOM 3297 N N . ASP A 1 433 ? 16.300 33.062 -14.241 1.00 87.56 433 ASP A N 1
ATOM 3298 C CA . ASP A 1 433 ? 15.693 34.144 -15.006 1.00 87.56 433 ASP A CA 1
ATOM 3299 C C . ASP A 1 433 ? 14.269 33.772 -15.439 1.00 87.56 433 ASP A C 1
ATOM 3301 O O . ASP A 1 433 ? 13.911 32.597 -15.577 1.00 87.56 433 ASP A O 1
ATOM 3305 N N . ALA A 1 434 ? 13.444 34.800 -15.646 1.00 89.31 434 ALA A N 1
ATOM 3306 C CA . ALA A 1 434 ? 12.033 34.630 -15.971 1.00 89.31 434 ALA A CA 1
ATOM 3307 C C . ALA A 1 434 ? 11.823 33.835 -17.269 1.00 89.31 434 ALA A C 1
ATOM 3309 O O . ALA A 1 434 ? 10.852 33.087 -17.379 1.00 89.31 434 ALA A O 1
ATOM 3310 N N . ASP A 1 435 ? 12.730 33.966 -18.235 1.00 90.38 435 ASP A N 1
ATOM 3311 C CA . ASP A 1 435 ? 12.619 33.285 -19.522 1.00 90.38 435 ASP A CA 1
ATOM 3312 C C . ASP A 1 435 ? 12.984 31.800 -19.414 1.00 90.38 435 ASP A C 1
ATOM 3314 O O . ASP A 1 435 ? 12.247 30.961 -19.937 1.00 90.38 435 ASP A O 1
ATOM 3318 N N . THR A 1 436 ? 14.010 31.445 -18.630 1.00 90.38 436 THR A N 1
ATOM 3319 C CA . THR A 1 436 ? 14.291 30.042 -18.281 1.00 90.38 436 THR A CA 1
ATOM 3320 C C . THR A 1 436 ? 13.110 29.394 -17.555 1.00 90.38 436 THR A C 1
ATOM 3322 O O . THR A 1 436 ? 12.714 28.279 -17.896 1.00 90.38 436 THR A O 1
ATOM 3325 N N . LEU A 1 437 ? 12.480 30.085 -16.599 1.00 92.38 437 LEU A N 1
ATOM 3326 C CA . LEU A 1 437 ? 11.299 29.548 -15.910 1.00 92.38 437 LEU A CA 1
ATOM 3327 C C . LEU A 1 437 ? 10.103 29.345 -16.848 1.00 92.38 437 LEU A C 1
ATOM 3329 O O . LEU A 1 437 ? 9.432 28.311 -16.765 1.00 92.38 437 LEU A O 1
ATOM 3333 N N . LYS A 1 438 ? 9.847 30.282 -17.769 1.00 93.56 438 LYS A N 1
ATOM 3334 C CA . LYS A 1 438 ? 8.806 30.123 -18.800 1.00 93.56 438 LYS A CA 1
ATOM 3335 C C . LYS A 1 438 ? 9.091 28.925 -19.702 1.00 93.56 438 LYS A C 1
ATOM 3337 O O . LYS A 1 438 ? 8.173 28.159 -19.986 1.00 93.56 438 LYS A O 1
ATOM 3342 N N . LEU A 1 439 ? 10.346 28.738 -20.118 1.00 94.19 439 LEU A N 1
ATOM 3343 C CA . LEU A 1 439 ? 10.764 27.604 -20.943 1.00 94.19 439 LEU A CA 1
ATOM 3344 C C . LEU A 1 439 ? 10.512 26.274 -20.225 1.00 94.19 439 LEU A C 1
ATOM 3346 O O . LEU A 1 439 ? 9.865 25.391 -20.784 1.00 94.19 439 LEU A O 1
ATOM 3350 N N . VAL A 1 440 ? 10.977 26.146 -18.980 1.00 94.69 440 VAL A N 1
ATOM 3351 C CA . VAL A 1 440 ? 10.812 24.928 -18.171 1.00 94.69 440 VAL A CA 1
ATOM 3352 C C . VAL A 1 440 ? 9.335 24.619 -17.933 1.00 94.69 440 VAL A C 1
ATOM 3354 O O . VAL A 1 440 ? 8.906 23.476 -18.092 1.00 94.69 440 VAL A O 1
ATOM 3357 N N . THR A 1 441 ? 8.540 25.641 -17.615 1.00 94.31 441 THR A N 1
ATOM 3358 C CA . THR A 1 441 ? 7.096 25.498 -17.394 1.00 94.31 441 THR A CA 1
ATOM 3359 C C . THR A 1 441 ? 6.377 25.066 -18.667 1.00 94.31 441 THR A C 1
ATOM 3361 O O . THR A 1 441 ? 5.593 24.118 -18.635 1.00 94.31 441 THR A O 1
ATOM 3364 N N . SER A 1 442 ? 6.682 25.701 -19.802 1.00 94.69 442 SER A N 1
ATOM 3365 C CA . SER A 1 442 ? 6.117 25.332 -21.101 1.00 94.69 442 SER A CA 1
ATOM 3366 C C . SER A 1 442 ? 6.503 23.903 -21.487 1.00 94.69 442 SER A C 1
ATOM 3368 O O . SER A 1 442 ? 5.641 23.104 -21.857 1.00 94.69 442 SER A O 1
ATOM 3370 N N . TYR A 1 4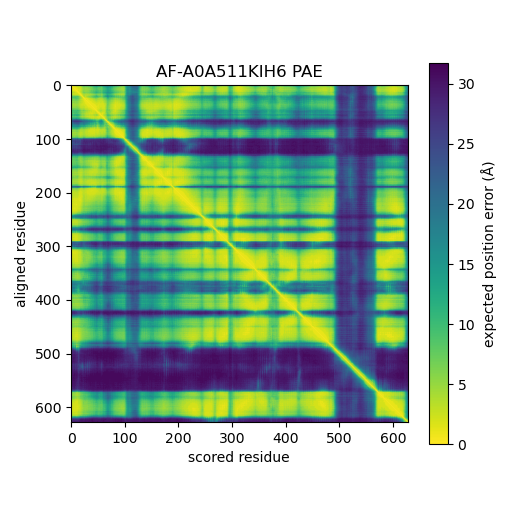43 ? 7.775 23.529 -21.319 1.00 94.94 443 TYR A N 1
ATOM 3371 C CA . TYR A 1 443 ? 8.245 22.173 -21.584 1.00 94.94 443 TYR A CA 1
ATOM 3372 C C . TYR A 1 443 ? 7.495 21.138 -20.740 1.00 94.94 443 TYR A C 1
ATOM 3374 O O . TYR A 1 443 ? 7.030 20.131 -21.278 1.00 94.94 443 TYR A O 1
ATOM 3382 N N . PHE A 1 444 ? 7.339 21.391 -19.438 1.00 94.25 444 PHE A N 1
ATOM 3383 C CA . PHE A 1 444 ? 6.591 20.519 -18.536 1.00 94.25 444 PHE A CA 1
ATOM 3384 C C . PHE A 1 444 ? 5.123 20.390 -18.957 1.00 94.25 444 PHE A C 1
ATOM 3386 O O . PHE A 1 444 ? 4.603 19.279 -19.043 1.00 94.25 444 PHE A O 1
ATOM 3393 N N . GLN A 1 445 ? 4.460 21.507 -19.266 1.00 92.31 445 GLN A N 1
ATOM 3394 C CA . GLN A 1 445 ? 3.052 21.510 -19.657 1.00 92.31 445 GLN A CA 1
ATOM 3395 C C . GLN A 1 445 ? 2.796 20.677 -20.913 1.00 92.31 445 GLN A C 1
ATOM 3397 O O . GLN A 1 445 ? 1.842 19.908 -20.906 1.00 92.31 445 GLN A O 1
ATOM 3402 N N . HIS A 1 446 ? 3.650 20.774 -21.936 1.00 93.62 446 HIS A N 1
ATOM 3403 C CA . HIS A 1 446 ? 3.463 20.068 -23.209 1.00 93.62 446 HIS A CA 1
ATOM 3404 C C . HIS A 1 446 ? 3.925 18.608 -23.178 1.00 93.62 446 HIS A C 1
ATOM 3406 O O . HIS A 1 446 ? 3.335 17.767 -23.850 1.00 93.62 446 HIS A O 1
ATOM 3412 N N . ASN A 1 447 ? 4.986 18.293 -22.426 1.00 93.75 447 ASN A N 1
ATOM 3413 C CA . ASN A 1 447 ? 5.607 16.967 -22.486 1.00 93.75 447 ASN A CA 1
ATOM 3414 C C . ASN A 1 447 ? 5.212 16.044 -21.330 1.00 93.75 447 ASN A C 1
ATOM 3416 O O . ASN A 1 447 ? 5.315 14.832 -21.482 1.00 93.75 447 ASN A O 1
ATOM 3420 N N . VAL A 1 448 ? 4.752 16.567 -20.190 1.00 91.62 448 VAL A N 1
ATOM 3421 C CA . VAL A 1 448 ? 4.247 15.751 -19.073 1.00 91.62 448 VAL A CA 1
ATOM 3422 C C . VAL A 1 448 ? 2.736 15.589 -19.223 1.00 91.62 448 VAL A C 1
ATOM 3424 O O . VAL A 1 448 ? 1.946 16.148 -18.463 1.00 91.62 448 VAL A O 1
ATOM 3427 N N . GLN A 1 449 ? 2.333 14.857 -20.261 1.00 89.88 449 GLN A N 1
ATOM 3428 C CA . GLN A 1 449 ? 0.949 14.468 -20.550 1.00 89.88 449 GLN A CA 1
ATOM 3429 C C . GLN A 1 449 ? 0.922 13.012 -21.031 1.00 89.88 449 GLN A C 1
ATOM 3431 O O . GLN A 1 449 ? 1.901 12.528 -21.594 1.00 89.88 449 GLN A O 1
ATOM 3436 N N . ALA A 1 450 ? -0.190 12.309 -20.813 1.00 86.44 450 ALA A N 1
ATOM 3437 C CA . ALA A 1 450 ? -0.323 10.888 -21.157 1.00 86.44 450 ALA A CA 1
ATOM 3438 C C . ALA A 1 450 ? -0.229 10.614 -22.673 1.00 86.44 450 ALA A C 1
ATOM 3440 O O . ALA A 1 450 ? 0.257 9.574 -23.120 1.00 86.44 450 ALA A O 1
ATOM 3441 N N . ASP A 1 451 ? -0.713 11.560 -23.469 1.00 88.00 451 ASP A N 1
ATOM 3442 C CA . ASP A 1 451 ? -0.782 11.539 -24.927 1.00 88.00 451 ASP A CA 1
ATOM 3443 C C . ASP A 1 451 ? 0.439 12.185 -25.602 1.00 88.00 451 ASP A C 1
ATOM 3445 O O . ASP A 1 451 ? 0.640 12.023 -26.811 1.00 88.00 451 ASP A O 1
ATOM 3449 N N . ALA A 1 452 ? 1.300 12.861 -24.832 1.00 92.81 452 ALA A N 1
ATOM 3450 C CA . ALA A 1 452 ? 2.513 13.472 -25.353 1.00 92.81 452 ALA A CA 1
ATOM 3451 C C . ALA A 1 452 ? 3.455 12.409 -25.939 1.00 92.81 452 ALA A C 1
ATOM 3453 O O . ALA A 1 452 ? 3.854 11.448 -25.276 1.00 92.81 452 ALA A O 1
ATOM 3454 N N . LYS A 1 453 ? 3.886 12.617 -27.190 1.00 94.19 453 LYS A N 1
ATOM 3455 C CA . LYS A 1 453 ? 4.772 11.680 -27.903 1.00 94.19 453 LYS A CA 1
ATOM 3456 C C . LYS A 1 453 ? 6.098 11.457 -27.187 1.00 94.19 453 LYS A C 1
ATOM 3458 O O . LYS A 1 453 ? 6.589 10.331 -27.163 1.00 94.19 453 LYS A O 1
ATOM 3463 N N . LEU A 1 454 ? 6.657 12.507 -26.577 1.00 94.62 454 LEU A N 1
ATOM 3464 C CA . LEU A 1 454 ? 7.875 12.375 -25.784 1.00 94.62 454 LEU A CA 1
ATOM 3465 C C . LEU A 1 454 ? 7.636 11.498 -24.551 1.00 94.62 454 LEU A C 1
ATOM 3467 O O . LEU A 1 454 ? 8.421 10.591 -24.306 1.00 94.62 454 LEU A O 1
ATOM 3471 N N . PHE A 1 455 ? 6.539 11.709 -23.820 1.00 93.69 455 PHE A N 1
ATOM 3472 C CA . PHE A 1 455 ? 6.197 10.889 -22.657 1.00 93.69 455 PHE A CA 1
ATOM 3473 C C . PHE A 1 455 ? 6.062 9.409 -23.031 1.00 93.69 455 PHE A C 1
ATOM 3475 O O . PHE A 1 455 ? 6.719 8.564 -22.430 1.00 93.69 455 PHE A O 1
ATOM 3482 N N . GLN A 1 456 ? 5.300 9.104 -24.087 1.00 92.94 456 GLN A N 1
ATOM 3483 C CA . GLN A 1 456 ? 5.110 7.738 -24.589 1.00 92.94 456 GLN A CA 1
ATOM 3484 C C . GLN A 1 456 ? 6.430 7.087 -25.029 1.00 92.94 456 GLN A C 1
ATOM 3486 O O . GLN A 1 456 ? 6.673 5.915 -24.745 1.00 92.94 456 GLN A O 1
ATOM 3491 N N . LEU A 1 457 ? 7.317 7.847 -25.683 1.00 94.69 457 LEU A N 1
ATOM 3492 C CA . LEU A 1 457 ? 8.641 7.364 -26.077 1.00 94.69 457 LEU A CA 1
ATOM 3493 C C . LEU A 1 457 ? 9.503 7.009 -24.858 1.00 94.69 457 LEU A C 1
ATOM 3495 O O . LEU A 1 457 ? 10.147 5.959 -24.839 1.00 94.69 457 LEU A O 1
ATOM 3499 N N . LEU A 1 458 ? 9.534 7.880 -23.847 1.00 94.62 458 LEU A N 1
ATOM 3500 C CA . LEU A 1 458 ? 10.306 7.651 -22.625 1.00 94.62 458 LEU A CA 1
ATOM 3501 C C . LEU A 1 458 ? 9.733 6.492 -21.809 1.00 94.62 458 LEU A C 1
ATOM 3503 O O . LEU A 1 458 ? 10.496 5.684 -21.285 1.00 94.62 458 LEU A O 1
ATOM 3507 N N . GLN A 1 459 ? 8.409 6.367 -21.772 1.00 93.38 459 GLN A N 1
ATOM 3508 C CA . GLN A 1 459 ? 7.710 5.256 -21.145 1.00 93.38 459 GLN A CA 1
ATOM 3509 C C . GLN A 1 459 ? 8.049 3.923 -21.834 1.00 93.38 459 GLN A C 1
ATOM 3511 O O . GLN A 1 459 ? 8.366 2.951 -21.150 1.00 93.38 459 GLN A O 1
ATOM 3516 N N . LYS A 1 460 ? 8.081 3.887 -23.175 1.00 93.38 460 LYS A N 1
ATOM 3517 C CA . LYS A 1 460 ? 8.519 2.710 -23.943 1.00 93.38 460 LYS A CA 1
ATOM 3518 C C . LYS A 1 460 ? 9.967 2.326 -23.617 1.00 93.38 460 LYS A C 1
ATOM 3520 O O . LYS A 1 460 ? 10.238 1.175 -23.292 1.00 93.38 460 LYS A O 1
ATOM 3525 N N . ARG A 1 461 ? 10.891 3.294 -23.622 1.00 95.50 461 ARG A N 1
ATOM 3526 C CA . ARG A 1 461 ? 12.304 3.055 -23.262 1.00 95.50 461 ARG A CA 1
ATOM 3527 C C . ARG A 1 461 ? 12.463 2.548 -21.831 1.00 95.50 461 ARG A C 1
ATOM 3529 O O . ARG A 1 461 ? 13.295 1.678 -21.574 1.00 95.50 461 ARG A O 1
ATOM 3536 N N . LEU A 1 462 ? 11.684 3.091 -20.895 1.00 95.56 462 LEU A N 1
ATOM 3537 C CA . LEU A 1 462 ? 11.670 2.632 -19.510 1.00 95.56 462 LEU A CA 1
ATOM 3538 C C . LEU A 1 462 ? 11.160 1.188 -19.417 1.00 95.56 462 LEU A C 1
ATOM 3540 O O . LEU A 1 462 ? 11.812 0.383 -18.758 1.00 95.56 462 LEU A O 1
ATOM 3544 N N . ARG A 1 463 ? 10.063 0.849 -20.110 1.00 95.38 463 ARG A N 1
ATOM 3545 C CA . ARG A 1 463 ? 9.518 -0.518 -20.187 1.00 95.38 463 ARG A CA 1
ATOM 3546 C C . ARG A 1 463 ? 10.571 -1.513 -20.680 1.00 95.38 463 ARG A C 1
ATOM 3548 O O . ARG A 1 463 ? 10.854 -2.467 -19.970 1.00 95.38 463 ARG A O 1
ATOM 3555 N N . GLU A 1 464 ? 11.208 -1.245 -21.822 1.00 93.56 464 GLU A N 1
ATOM 3556 C CA . GLU A 1 464 ? 12.270 -2.101 -22.389 1.00 93.56 464 GLU A CA 1
ATOM 3557 C C . GLU A 1 464 ? 13.456 -2.280 -21.423 1.00 93.56 464 GLU A C 1
ATOM 3559 O O . GLU A 1 464 ? 14.049 -3.350 -21.320 1.00 93.56 464 GLU A O 1
ATOM 3564 N N . THR A 1 465 ? 13.821 -1.221 -20.692 1.00 95.75 465 THR A N 1
ATOM 3565 C CA . THR A 1 465 ? 14.924 -1.281 -19.718 1.00 95.75 465 THR A CA 1
ATOM 3566 C C . THR A 1 465 ? 14.540 -2.096 -18.481 1.00 95.75 465 THR A C 1
ATOM 3568 O O . THR A 1 465 ? 15.369 -2.828 -17.943 1.00 95.75 465 THR A O 1
ATOM 3571 N N . LEU A 1 466 ? 13.293 -1.961 -18.019 1.00 96.06 466 LEU A N 1
ATOM 3572 C CA . LEU A 1 466 ? 12.753 -2.738 -16.905 1.00 96.06 466 LEU A CA 1
ATOM 3573 C C . LEU A 1 466 ? 12.624 -4.215 -17.259 1.00 96.06 466 LEU A C 1
ATOM 3575 O O . LEU A 1 466 ? 12.889 -5.042 -16.400 1.00 96.06 466 LEU A O 1
ATOM 3579 N N . GLU A 1 467 ? 12.255 -4.541 -18.493 1.00 94.94 467 GLU A N 1
ATOM 3580 C CA . GLU A 1 467 ? 12.148 -5.919 -18.974 1.00 94.94 467 GLU A CA 1
ATOM 3581 C C . GLU A 1 467 ? 13.469 -6.673 -18.809 1.00 94.94 467 GLU A C 1
ATOM 3583 O O . GLU A 1 467 ? 13.517 -7.667 -18.087 1.00 94.94 467 GLU A O 1
ATOM 3588 N N . LEU A 1 468 ? 14.572 -6.108 -19.311 1.00 94.94 468 LEU A N 1
ATOM 3589 C CA . LEU A 1 468 ? 15.915 -6.675 -19.132 1.00 94.94 468 LEU A CA 1
ATOM 3590 C C . LEU A 1 468 ? 16.319 -6.794 -17.654 1.00 94.94 468 LEU A C 1
ATOM 3592 O O . LEU A 1 468 ? 16.970 -7.757 -17.254 1.00 94.94 468 LEU A O 1
ATOM 3596 N N . ALA A 1 469 ? 15.944 -5.813 -16.829 1.00 94.75 469 ALA A N 1
ATOM 3597 C CA . ALA A 1 469 ? 16.229 -5.839 -15.396 1.00 94.75 469 ALA A CA 1
ATOM 3598 C C . ALA A 1 469 ? 15.439 -6.937 -14.666 1.00 94.75 469 ALA A C 1
ATOM 3600 O O . ALA A 1 469 ? 15.970 -7.593 -13.773 1.00 94.75 469 ALA A O 1
ATOM 3601 N N . ILE A 1 470 ? 14.169 -7.129 -15.032 1.00 94.88 470 ILE A N 1
ATOM 3602 C CA . ILE A 1 470 ? 13.296 -8.163 -14.470 1.00 94.88 470 ILE A CA 1
ATOM 3603 C C . ILE A 1 470 ? 13.810 -9.543 -14.869 1.00 94.88 470 ILE A C 1
ATOM 3605 O O . ILE A 1 470 ? 13.873 -10.418 -14.012 1.00 94.88 470 ILE A O 1
ATOM 3609 N N . GLU A 1 471 ? 14.220 -9.735 -16.122 1.00 92.69 471 GLU A N 1
ATOM 3610 C CA . GLU A 1 471 ? 14.834 -10.984 -16.583 1.00 92.69 471 GLU A CA 1
ATOM 3611 C C . GLU A 1 471 ? 16.115 -11.315 -15.806 1.00 92.69 471 GLU A C 1
ATOM 3613 O O . GLU A 1 471 ? 16.278 -12.447 -15.347 1.00 92.69 471 GLU A O 1
ATOM 3618 N N . GLU A 1 472 ? 16.994 -10.326 -15.593 1.00 92.69 472 GLU A N 1
ATOM 3619 C CA . GLU A 1 472 ? 18.215 -10.494 -14.795 1.00 92.69 472 GLU A CA 1
ATOM 3620 C C . GLU A 1 472 ? 17.888 -10.907 -13.345 1.00 92.69 472 GLU A C 1
ATOM 3622 O O . GLU A 1 472 ? 18.522 -11.805 -12.790 1.00 92.69 472 GLU A O 1
ATOM 3627 N N . GLU A 1 473 ? 16.874 -10.294 -12.725 1.00 90.31 473 GLU A N 1
ATOM 3628 C CA . GLU A 1 473 ? 16.437 -10.641 -11.366 1.00 90.31 473 GLU A CA 1
ATOM 3629 C C . GLU A 1 473 ? 15.731 -12.007 -11.298 1.00 90.31 473 GLU A C 1
ATOM 3631 O O . GLU A 1 473 ? 15.976 -12.777 -10.369 1.00 90.31 473 GLU A O 1
ATOM 3636 N N . LEU A 1 474 ? 14.905 -12.362 -12.285 1.00 90.56 474 LEU A N 1
ATOM 3637 C CA . LEU A 1 474 ? 14.260 -13.678 -12.363 1.00 90.56 474 LEU A CA 1
ATOM 3638 C C . LEU A 1 474 ? 15.282 -14.804 -12.557 1.00 90.56 474 LEU A C 1
ATOM 3640 O O . LEU A 1 474 ? 15.127 -15.871 -11.960 1.00 90.56 474 LEU A O 1
ATOM 3644 N N . ALA A 1 475 ? 16.343 -14.569 -13.334 1.00 90.06 475 ALA A N 1
ATOM 3645 C CA . ALA A 1 475 ? 17.442 -15.518 -13.488 1.00 90.06 475 ALA A CA 1
ATOM 3646 C C . ALA A 1 475 ? 18.157 -15.776 -12.150 1.00 90.06 475 ALA A C 1
ATOM 3648 O O . ALA A 1 475 ? 18.337 -16.932 -11.766 1.00 90.06 475 ALA A O 1
ATOM 3649 N N . LYS A 1 476 ? 18.465 -14.715 -11.387 1.00 87.75 476 LYS A N 1
ATOM 3650 C CA . LYS A 1 476 ? 19.048 -14.835 -10.035 1.00 87.75 476 LYS A CA 1
ATOM 3651 C C . LYS A 1 476 ? 18.145 -15.627 -9.090 1.00 87.75 476 LYS A C 1
ATOM 3653 O O . LYS A 1 476 ? 18.625 -16.433 -8.299 1.00 87.75 476 LYS A O 1
ATOM 3658 N N . GLU A 1 477 ? 16.835 -15.409 -9.153 1.00 82.44 477 GLU A N 1
ATOM 3659 C CA . GLU A 1 477 ? 15.880 -16.141 -8.315 1.00 82.44 477 GLU A CA 1
ATOM 3660 C C . GLU A 1 477 ? 15.773 -17.618 -8.711 1.00 82.44 477 GLU A C 1
ATOM 3662 O O . GLU A 1 477 ? 15.685 -18.484 -7.841 1.00 82.44 477 GLU A O 1
ATOM 3667 N N . LYS A 1 478 ? 15.859 -17.933 -10.007 1.00 82.75 478 LYS A N 1
ATOM 3668 C CA . LYS A 1 478 ? 15.881 -19.316 -10.496 1.00 82.75 478 LYS A CA 1
ATOM 3669 C C . LYS A 1 478 ? 17.076 -20.103 -9.953 1.00 82.75 478 LYS A C 1
ATOM 3671 O O . LYS A 1 478 ? 16.908 -21.264 -9.591 1.00 82.75 478 LYS A O 1
ATOM 3676 N N . GLU A 1 479 ? 18.247 -19.473 -9.849 1.00 84.44 479 GLU A N 1
ATOM 3677 C CA . GLU A 1 479 ? 19.453 -20.083 -9.265 1.00 84.44 479 GLU A CA 1
ATOM 3678 C C . GLU A 1 479 ? 19.323 -20.330 -7.757 1.00 84.44 479 GLU A C 1
ATOM 3680 O O . GLU A 1 479 ? 19.796 -21.343 -7.245 1.00 84.44 479 GLU A O 1
ATOM 3685 N N . ARG A 1 480 ? 18.665 -19.417 -7.034 1.00 81.56 480 ARG A N 1
ATOM 3686 C CA . ARG A 1 480 ? 18.499 -19.505 -5.574 1.00 81.56 480 ARG A CA 1
ATOM 3687 C C . ARG A 1 480 ? 17.364 -20.439 -5.139 1.00 81.56 480 ARG A C 1
ATOM 3689 O O . ARG A 1 480 ? 17.306 -20.819 -3.970 1.00 81.56 480 ARG A O 1
ATOM 3696 N N . GLY A 1 481 ? 16.477 -20.811 -6.060 1.00 73.62 481 GLY A N 1
ATOM 3697 C CA . GLY A 1 481 ? 15.323 -21.671 -5.812 1.00 73.62 481 GLY A CA 1
ATOM 3698 C C . GLY A 1 481 ? 14.031 -20.903 -5.488 1.00 73.62 481 GLY A C 1
ATOM 3699 O O . GLY A 1 481 ? 14.039 -19.689 -5.268 1.00 73.62 481 GLY A O 1
ATOM 3700 N N . PRO A 1 482 ? 12.877 -21.597 -5.471 1.00 65.62 482 PRO A N 1
ATOM 3701 C CA . PRO A 1 482 ? 11.576 -20.965 -5.275 1.00 65.62 482 PRO A CA 1
ATOM 3702 C C . PRO A 1 482 ? 11.505 -20.243 -3.925 1.00 65.62 482 PRO A C 1
ATOM 3704 O O . PRO A 1 482 ? 11.920 -20.781 -2.901 1.00 65.62 482 PRO A O 1
ATOM 3707 N N . LEU A 1 483 ? 10.926 -19.037 -3.932 1.00 69.44 483 LEU A N 1
ATOM 3708 C CA . LEU A 1 483 ? 10.785 -18.151 -2.767 1.00 69.44 483 LEU A CA 1
ATOM 3709 C C . LEU A 1 483 ? 12.093 -17.614 -2.164 1.00 69.44 483 LEU A C 1
ATOM 3711 O O . LEU A 1 483 ? 12.045 -17.041 -1.076 1.00 69.44 483 LEU A O 1
ATOM 3715 N N . ALA A 1 484 ? 13.241 -17.727 -2.837 1.00 73.25 484 ALA A N 1
ATOM 3716 C CA . ALA A 1 484 ? 14.507 -17.214 -2.311 1.00 73.25 484 ALA A CA 1
ATOM 3717 C C . ALA A 1 484 ? 14.464 -15.719 -1.937 1.00 73.25 484 ALA A C 1
ATOM 3719 O O . ALA A 1 484 ? 15.029 -15.319 -0.917 1.00 73.25 484 ALA A O 1
ATOM 3720 N N . PHE A 1 485 ? 13.715 -14.900 -2.681 1.00 71.00 485 PHE A N 1
ATOM 3721 C CA . PHE A 1 485 ? 13.515 -13.480 -2.381 1.00 71.00 485 PHE A CA 1
ATOM 3722 C C . PHE A 1 485 ? 12.876 -13.185 -1.020 1.00 71.00 485 PHE A C 1
ATOM 3724 O O . PHE A 1 485 ? 12.969 -12.048 -0.538 1.00 71.00 485 PHE A O 1
ATOM 3731 N N . ILE A 1 486 ? 12.197 -14.157 -0.403 1.00 68.56 486 ILE A N 1
ATOM 3732 C CA . ILE A 1 486 ? 11.617 -13.960 0.923 1.00 68.56 486 ILE A CA 1
ATOM 3733 C C . ILE A 1 486 ? 12.720 -14.123 2.001 1.00 68.56 486 ILE A C 1
ATOM 3735 O O . ILE A 1 486 ? 12.451 -13.866 3.163 1.00 68.56 486 ILE A O 1
ATOM 3739 N N . GLY A 1 487 ? 13.976 -14.465 1.658 1.00 61.50 487 GLY A N 1
ATOM 3740 C CA . GLY A 1 487 ? 15.073 -14.817 2.584 1.00 61.50 487 GLY A CA 1
ATOM 3741 C C . GLY A 1 487 ? 15.305 -13.887 3.787 1.00 61.50 487 GLY A C 1
ATOM 3742 O O . GLY A 1 487 ? 15.891 -14.312 4.775 1.00 61.50 487 GLY A O 1
ATOM 3743 N N . TRP A 1 488 ? 14.744 -12.674 3.781 1.00 57.94 488 TRP A N 1
ATOM 3744 C CA . TRP A 1 488 ? 14.512 -11.850 4.973 1.00 57.94 488 TRP A CA 1
ATOM 3745 C C . TRP A 1 488 ? 13.784 -12.566 6.135 1.00 57.94 488 TRP A C 1
ATOM 3747 O O . TRP A 1 488 ? 13.920 -12.131 7.277 1.00 57.94 488 TRP A O 1
ATOM 3757 N N . TRP A 1 489 ? 13.019 -13.643 5.898 1.00 59.41 489 TRP A N 1
ATOM 3758 C CA . TRP A 1 489 ? 12.426 -14.463 6.970 1.00 59.41 489 TRP A CA 1
ATOM 3759 C C . TRP A 1 489 ? 13.462 -15.365 7.647 1.00 59.41 489 TRP A C 1
ATOM 3761 O O . TRP A 1 489 ? 13.311 -15.708 8.822 1.00 59.41 489 TRP A O 1
ATOM 3771 N N . GLN A 1 490 ? 14.497 -15.773 6.909 1.00 51.84 490 GLN A N 1
ATOM 3772 C CA . GLN A 1 490 ? 15.610 -16.546 7.436 1.00 51.84 490 GLN A CA 1
ATOM 3773 C C . GLN A 1 490 ? 16.561 -15.568 8.116 1.00 51.84 490 GLN A C 1
ATOM 3775 O O . GLN A 1 490 ? 17.610 -15.216 7.588 1.00 51.84 490 GLN A O 1
ATOM 3780 N N . SER A 1 491 ? 16.191 -15.094 9.305 1.00 41.31 491 SER A N 1
ATOM 3781 C CA . SER A 1 491 ? 17.191 -14.507 10.191 1.00 41.31 491 SER A CA 1
ATOM 3782 C C . SER A 1 491 ? 18.295 -15.551 10.358 1.00 41.31 491 SER A C 1
ATOM 3784 O O . SER A 1 491 ? 17.990 -16.676 10.765 1.00 41.31 491 SER A O 1
ATOM 3786 N N . SER A 1 492 ? 19.535 -15.205 9.997 1.00 34.78 492 SER A N 1
ATOM 3787 C CA . SER A 1 492 ? 20.703 -16.077 10.108 1.00 34.78 492 SER A CA 1
ATOM 3788 C C . SER A 1 492 ? 20.689 -16.795 11.454 1.00 34.78 492 SER A C 1
ATOM 3790 O O . SER A 1 492 ? 20.929 -16.192 12.499 1.00 34.78 492 SER A O 1
ATOM 3792 N N . ARG A 1 493 ? 20.402 -18.100 11.439 1.00 33.91 493 ARG A N 1
ATOM 3793 C CA . ARG A 1 493 ? 20.837 -18.996 12.507 1.00 33.91 493 ARG A CA 1
ATOM 3794 C C . ARG A 1 493 ? 22.335 -19.174 12.301 1.00 33.91 493 ARG A C 1
ATOM 3796 O O . ARG A 1 493 ? 22.759 -20.177 11.742 1.00 33.91 493 ARG A O 1
ATOM 3803 N N . GLU A 1 494 ? 23.131 -18.196 12.715 1.00 26.53 494 GLU A N 1
ATOM 3804 C CA . GLU A 1 494 ? 24.500 -18.533 13.079 1.00 26.53 494 GLU A CA 1
ATOM 3805 C C . GLU A 1 494 ? 24.428 -19.286 14.412 1.00 26.53 494 GLU A C 1
ATOM 3807 O O . GLU A 1 494 ? 23.901 -18.745 15.392 1.00 26.53 494 GLU A O 1
ATOM 3812 N N . PRO A 1 495 ? 24.884 -20.547 14.481 1.00 30.64 495 PRO A N 1
ATOM 3813 C CA . PRO A 1 495 ? 25.093 -21.205 15.754 1.00 30.64 495 PRO A CA 1
ATOM 3814 C C . PRO A 1 495 ? 26.282 -20.511 16.418 1.00 30.64 495 PRO A C 1
ATOM 3816 O O . PRO A 1 495 ? 27.434 -20.858 16.179 1.00 30.64 495 PRO A O 1
ATOM 3819 N N . GLY A 1 496 ? 26.003 -19.496 17.234 1.00 28.77 496 GLY A N 1
ATOM 3820 C CA . GLY A 1 496 ? 26.999 -18.918 18.122 1.00 28.77 496 GLY A CA 1
ATOM 3821 C C . GLY A 1 496 ? 27.500 -20.007 19.064 1.00 28.77 496 GLY A C 1
ATOM 3822 O O . GLY A 1 496 ? 26.840 -20.342 20.047 1.00 28.77 496 GLY A O 1
ATOM 3823 N N . THR A 1 497 ? 28.654 -20.587 18.748 1.00 27.50 497 THR A N 1
ATOM 3824 C CA . THR A 1 497 ? 29.434 -21.411 19.665 1.00 27.50 497 THR A CA 1
ATOM 3825 C C . THR A 1 497 ? 29.738 -20.573 20.898 1.00 27.50 497 THR A C 1
ATOM 3827 O O . THR A 1 497 ? 30.570 -19.668 20.859 1.00 27.50 497 THR A O 1
ATOM 3830 N N . MET A 1 498 ? 29.036 -20.854 21.995 1.00 26.22 498 MET A N 1
ATOM 3831 C CA . MET A 1 498 ? 29.348 -20.303 23.306 1.00 26.22 498 MET A CA 1
ATOM 3832 C C . MET A 1 498 ? 30.699 -20.855 23.764 1.00 26.22 498 MET A C 1
ATOM 3834 O O . MET A 1 498 ? 30.783 -21.951 24.312 1.00 26.22 498 MET A O 1
ATOM 3838 N N . THR A 1 499 ? 31.769 -20.095 23.559 1.00 28.14 499 THR A N 1
ATOM 3839 C CA . THR A 1 499 ? 33.004 -20.276 24.322 1.00 28.14 499 THR A CA 1
ATOM 3840 C C . THR A 1 499 ? 32.845 -19.559 25.656 1.00 28.14 499 THR A C 1
ATOM 3842 O O . THR A 1 499 ? 32.755 -18.332 25.709 1.00 28.14 499 THR A O 1
ATOM 3845 N N . ALA A 1 500 ? 32.782 -20.333 26.737 1.00 27.78 500 ALA A N 1
ATOM 3846 C CA . ALA A 1 500 ? 32.818 -19.829 28.101 1.00 27.78 500 ALA A CA 1
ATOM 3847 C C . ALA A 1 500 ? 34.120 -19.043 28.347 1.00 27.78 500 ALA A C 1
ATOM 3849 O O . ALA A 1 500 ? 35.213 -19.555 28.117 1.00 27.78 500 ALA A O 1
ATOM 3850 N N . GLY A 1 501 ? 34.001 -17.807 28.834 1.00 25.19 501 GLY A N 1
ATOM 3851 C CA . GLY A 1 501 ? 35.144 -16.931 29.086 1.00 25.19 501 GLY A CA 1
ATOM 3852 C C . GLY A 1 501 ? 34.829 -15.819 30.083 1.00 25.19 501 GLY A C 1
ATOM 3853 O O . GLY A 1 501 ? 34.507 -14.710 29.693 1.00 25.19 501 GLY A O 1
ATOM 3854 N N . SER A 1 502 ? 34.910 -16.178 31.365 1.00 24.72 502 SER A N 1
ATOM 3855 C CA . SER A 1 502 ? 35.214 -15.381 32.565 1.00 24.72 502 SER A CA 1
ATOM 3856 C C . SER A 1 502 ? 34.782 -13.904 32.672 1.00 24.72 502 SER A C 1
ATOM 3858 O O . SER A 1 502 ? 35.246 -13.010 31.971 1.00 24.72 502 SER A O 1
ATOM 3860 N N . ALA A 1 503 ? 34.020 -13.649 33.737 1.00 25.33 503 ALA A N 1
ATOM 3861 C CA . ALA A 1 503 ? 33.650 -12.352 34.284 1.00 25.33 503 ALA A CA 1
ATOM 3862 C C . ALA A 1 503 ? 34.819 -11.364 34.470 1.00 25.33 503 ALA A C 1
ATOM 3864 O O . ALA A 1 503 ? 35.860 -11.724 35.021 1.00 25.33 503 ALA A O 1
ATOM 3865 N N . ARG A 1 504 ? 34.561 -10.077 34.193 1.00 25.31 504 ARG A N 1
ATOM 3866 C CA . ARG A 1 504 ? 35.035 -8.962 35.028 1.00 25.31 504 ARG A CA 1
ATOM 3867 C C . ARG A 1 504 ? 34.061 -7.780 35.006 1.00 25.31 504 ARG A C 1
ATOM 3869 O O . ARG A 1 504 ? 33.428 -7.458 34.012 1.00 25.31 504 ARG A O 1
ATOM 3876 N N . ARG A 1 505 ? 33.940 -7.218 36.202 1.00 24.42 505 ARG A N 1
ATOM 3877 C CA . ARG A 1 505 ? 32.973 -6.265 36.753 1.00 24.42 505 ARG A CA 1
ATOM 3878 C C . ARG A 1 505 ? 33.337 -4.827 36.357 1.00 24.42 505 ARG A C 1
ATOM 3880 O O . ARG A 1 505 ? 34.516 -4.494 36.382 1.00 24.42 505 ARG A O 1
ATOM 3887 N N . GLY A 1 506 ? 32.349 -3.967 36.109 1.00 23.69 506 GLY A N 1
ATOM 3888 C CA . GLY A 1 506 ? 32.566 -2.527 35.919 1.00 23.69 506 GLY A CA 1
ATOM 3889 C C . GLY A 1 506 ? 31.261 -1.743 35.788 1.00 23.69 506 GLY A C 1
ATOM 3890 O O . GLY A 1 506 ? 30.770 -1.530 34.690 1.00 23.69 506 GLY A O 1
ATOM 3891 N N . SER A 1 507 ? 30.692 -1.356 36.929 1.00 22.12 507 SER A N 1
ATOM 3892 C CA . SER A 1 507 ? 29.512 -0.497 37.072 1.00 22.12 507 SER A CA 1
ATOM 3893 C C . SER A 1 507 ? 29.923 0.975 37.037 1.00 22.12 507 SER A C 1
ATOM 3895 O O . SER A 1 507 ? 30.784 1.348 37.829 1.00 22.12 507 SER A O 1
ATOM 3897 N N . VAL A 1 508 ? 29.246 1.819 36.250 1.00 23.61 508 VAL A N 1
ATOM 3898 C CA . VAL A 1 508 ? 29.116 3.258 36.546 1.00 23.61 508 VAL A CA 1
ATOM 3899 C C . VAL A 1 508 ? 27.689 3.715 36.245 1.00 23.61 508 VAL A C 1
ATOM 3901 O O . VAL A 1 508 ? 27.217 3.684 35.113 1.00 23.61 508 VAL A O 1
ATOM 3904 N N . VAL A 1 509 ? 27.021 4.124 37.320 1.00 24.16 509 VAL A N 1
ATOM 3905 C CA . VAL A 1 509 ? 25.738 4.823 37.384 1.00 24.16 509 VAL A CA 1
ATOM 3906 C C . VAL A 1 509 ? 25.990 6.313 37.148 1.00 24.16 509 VAL A C 1
ATOM 3908 O O . VAL A 1 509 ? 26.900 6.870 37.755 1.00 24.16 509 VAL A O 1
ATOM 3911 N N . ALA A 1 510 ? 25.143 6.981 36.364 1.00 24.06 510 ALA A N 1
ATOM 3912 C CA . ALA A 1 510 ? 24.986 8.432 36.439 1.00 24.06 510 ALA A CA 1
ATOM 3913 C C . ALA A 1 510 ? 23.504 8.807 36.296 1.00 24.06 510 ALA A C 1
ATOM 3915 O O . ALA A 1 510 ? 22.929 8.804 35.211 1.00 24.06 510 ALA A O 1
ATOM 3916 N N . ASN A 1 511 ? 22.899 9.099 37.447 1.00 22.62 511 ASN A N 1
ATOM 3917 C CA . ASN A 1 511 ? 21.632 9.804 37.596 1.00 22.62 511 ASN A CA 1
ATOM 3918 C C . ASN A 1 511 ? 21.762 11.226 37.032 1.00 22.62 511 ASN A C 1
ATOM 3920 O O . ASN A 1 511 ? 22.742 11.901 37.339 1.00 22.62 511 ASN A O 1
ATOM 3924 N N . ASN A 1 512 ? 20.713 11.748 36.393 1.00 24.08 512 ASN A N 1
ATOM 3925 C CA . ASN A 1 512 ? 20.345 13.135 36.663 1.00 24.08 512 ASN A CA 1
ATOM 3926 C C . ASN A 1 512 ? 18.833 13.355 36.545 1.00 24.08 512 ASN A C 1
ATOM 3928 O O . ASN A 1 512 ? 18.220 13.102 35.510 1.00 24.08 512 ASN A O 1
ATOM 3932 N N . LYS A 1 513 ? 18.248 13.811 37.654 1.00 24.12 513 LYS A N 1
ATOM 3933 C CA . LYS A 1 513 ? 16.873 14.298 37.776 1.00 24.12 513 LYS A CA 1
ATOM 3934 C C . LYS A 1 513 ? 16.860 15.776 37.394 1.00 24.12 513 LYS A C 1
ATOM 3936 O O . LYS A 1 513 ? 17.756 16.494 37.812 1.00 24.12 513 LYS A O 1
ATOM 3941 N N . ASN A 1 514 ? 15.818 16.224 36.698 1.00 25.39 514 ASN A N 1
ATOM 3942 C CA . ASN A 1 514 ? 15.150 17.503 36.960 1.00 25.39 514 ASN A CA 1
ATOM 3943 C C . ASN A 1 514 ? 13.812 17.529 36.215 1.00 25.39 514 ASN A C 1
ATOM 3945 O O . ASN A 1 514 ? 13.765 17.367 35.000 1.00 25.39 514 ASN A O 1
ATOM 3949 N N . GLY A 1 515 ? 12.728 17.710 36.968 1.00 22.44 515 GLY A N 1
ATOM 3950 C CA . GLY A 1 515 ? 11.389 17.945 36.444 1.00 22.44 515 GLY A CA 1
ATOM 3951 C C . GLY A 1 515 ? 10.956 19.388 36.693 1.00 22.44 515 GLY A C 1
ATOM 3952 O O . GLY A 1 515 ? 11.271 19.953 37.737 1.00 22.44 515 GLY A O 1
ATOM 3953 N N . ALA A 1 516 ? 10.192 19.949 35.757 1.00 23.86 516 ALA A N 1
ATOM 3954 C CA . ALA A 1 516 ? 9.272 21.062 35.980 1.00 23.86 516 ALA A CA 1
ATOM 3955 C C . ALA A 1 516 ? 8.122 20.993 34.953 1.00 23.86 516 ALA A C 1
ATOM 3957 O O . ALA A 1 516 ? 8.301 20.537 33.828 1.00 23.86 516 ALA A O 1
ATOM 3958 N N . ARG A 1 517 ? 6.926 21.373 35.414 1.00 24.72 517 ARG A N 1
ATOM 3959 C CA . ARG A 1 517 ? 5.577 21.091 34.892 1.00 24.72 517 ARG A CA 1
ATOM 3960 C C . ARG A 1 517 ? 5.081 22.004 33.749 1.00 24.72 517 ARG A C 1
ATOM 3962 O O . ARG A 1 517 ? 5.218 23.213 33.832 1.00 24.72 517 ARG A O 1
ATOM 3969 N N . LEU A 1 518 ? 4.367 21.357 32.817 1.00 26.33 518 LEU A N 1
ATOM 3970 C CA . LEU A 1 518 ? 3.067 21.651 32.165 1.00 26.33 518 LEU A CA 1
ATOM 3971 C C . LEU A 1 518 ? 2.692 23.052 31.622 1.00 26.33 518 LEU A C 1
ATOM 3973 O O . LEU A 1 518 ? 2.453 23.989 32.376 1.00 26.33 518 LEU A O 1
ATOM 3977 N N . GLY A 1 519 ? 2.382 23.064 30.317 1.00 23.70 519 GLY A N 1
ATOM 3978 C CA . GLY A 1 519 ? 1.427 23.941 29.629 1.00 23.70 519 GLY A CA 1
ATOM 3979 C C . GLY A 1 519 ? 0.826 23.176 28.438 1.00 23.70 519 GLY A C 1
ATOM 3980 O O . GLY A 1 519 ? 1.554 22.495 27.723 1.00 23.70 519 GLY A O 1
ATOM 3981 N N . ALA A 1 520 ? -0.499 23.193 28.310 1.00 24.38 520 ALA A N 1
ATOM 3982 C CA . ALA A 1 520 ? -1.304 22.373 27.408 1.00 24.38 520 ALA A CA 1
ATOM 3983 C C . ALA A 1 520 ? -1.261 22.839 25.942 1.00 24.38 520 ALA A C 1
ATOM 3985 O O . ALA A 1 520 ? -1.325 24.036 25.708 1.00 24.38 520 ALA A O 1
ATOM 3986 N N . GLU A 1 521 ? -1.235 21.891 24.995 1.00 25.33 521 GLU A N 1
ATOM 3987 C CA . GLU A 1 521 ? -1.916 21.939 23.685 1.00 25.33 521 GLU A CA 1
ATOM 3988 C C . GLU A 1 521 ? -1.720 20.585 22.970 1.00 25.33 521 GLU A C 1
ATOM 3990 O O . GLU A 1 521 ? -0.615 20.190 22.602 1.00 25.33 521 GLU A O 1
ATOM 3995 N N . LEU A 1 522 ? -2.810 19.822 22.850 1.00 26.98 522 LEU A N 1
ATOM 3996 C CA . LEU A 1 522 ? -2.892 18.544 22.142 1.00 26.98 522 LEU A CA 1
ATOM 3997 C C . LEU A 1 522 ? -3.524 18.778 20.762 1.00 26.98 522 LEU A C 1
ATOM 3999 O O . LEU A 1 522 ? -4.515 19.495 20.662 1.00 26.98 522 LEU A O 1
ATOM 4003 N N . MET A 1 523 ? -3.010 18.055 19.761 1.00 27.45 523 MET A N 1
ATOM 4004 C CA . MET A 1 523 ? -3.498 17.902 18.377 1.00 27.45 523 MET A CA 1
ATOM 4005 C C . MET A 1 523 ? -3.067 18.967 17.352 1.00 27.45 523 MET A C 1
ATOM 4007 O O . MET A 1 523 ? -3.829 19.865 17.016 1.00 27.45 523 MET A O 1
ATOM 4011 N N . ALA A 1 524 ? -1.905 18.757 16.723 1.00 23.70 524 ALA A N 1
ATOM 4012 C CA . ALA A 1 524 ? -1.685 19.111 15.317 1.00 23.70 524 ALA A CA 1
ATOM 4013 C C . ALA A 1 524 ? -0.516 18.303 14.719 1.00 23.70 524 ALA A C 1
ATOM 4015 O O . ALA A 1 524 ? 0.563 18.221 15.299 1.00 23.70 524 ALA A O 1
ATOM 4016 N N . SER A 1 525 ? -0.778 17.690 13.562 1.00 27.12 525 SER A N 1
ATOM 4017 C CA . SER A 1 525 ? 0.156 17.264 12.504 1.00 27.12 525 SER A CA 1
ATOM 4018 C C . SER A 1 525 ? 1.665 17.410 12.775 1.00 27.12 525 SER A C 1
ATOM 4020 O O . SER A 1 525 ? 2.224 18.502 12.678 1.00 27.12 525 SER A O 1
ATOM 4022 N N . SER A 1 526 ? 2.367 16.295 12.987 1.00 24.58 526 SER A N 1
ATOM 4023 C CA . SER A 1 526 ? 3.831 16.280 13.050 1.00 24.58 526 SER A CA 1
ATOM 4024 C C . SER A 1 526 ? 4.453 16.095 11.658 1.00 24.58 526 SER A C 1
ATOM 4026 O O . SER A 1 526 ? 4.771 14.981 11.243 1.00 24.58 526 SER A O 1
ATOM 4028 N N . THR A 1 527 ? 4.657 17.202 10.946 1.00 25.72 527 THR A N 1
ATOM 4029 C CA . THR A 1 527 ? 5.739 17.360 9.957 1.00 25.72 527 THR A CA 1
ATOM 4030 C C . THR A 1 527 ? 6.995 17.867 10.678 1.00 25.72 527 THR A C 1
ATOM 4032 O O . THR A 1 527 ? 6.872 18.778 11.500 1.00 25.72 527 THR A O 1
ATOM 4035 N N . PRO A 1 528 ? 8.207 17.352 10.408 1.00 26.58 528 PRO A N 1
ATOM 4036 C CA . PRO A 1 528 ? 9.401 17.821 11.102 1.00 26.58 528 PRO A CA 1
ATOM 4037 C C . PRO A 1 528 ? 9.864 19.170 10.528 1.00 26.58 528 PRO A C 1
ATOM 4039 O O . PRO A 1 528 ? 10.417 19.242 9.431 1.00 26.58 528 PRO A O 1
ATOM 4042 N N . ALA A 1 529 ? 9.653 20.249 11.285 1.00 24.89 529 ALA A N 1
ATOM 4043 C CA . ALA A 1 529 ? 10.224 21.562 11.002 1.00 24.89 529 ALA A CA 1
ATOM 4044 C C . ALA A 1 529 ? 11.700 21.616 11.441 1.00 24.89 529 ALA A C 1
ATOM 4046 O O . ALA A 1 529 ? 12.049 21.317 12.583 1.00 24.89 529 ALA A O 1
ATOM 4047 N N . ARG A 1 530 ? 12.572 22.009 10.504 1.00 28.41 530 ARG A N 1
ATOM 4048 C CA . ARG A 1 530 ? 14.005 22.269 10.704 1.00 28.41 530 ARG A CA 1
ATOM 4049 C C . ARG A 1 530 ? 14.216 23.432 11.680 1.00 28.41 530 ARG A C 1
ATOM 4051 O O . ARG A 1 530 ? 13.789 24.551 11.409 1.00 28.41 530 ARG A O 1
ATOM 4058 N N . GLY A 1 531 ? 14.952 23.192 12.763 1.00 24.52 531 GLY A N 1
ATOM 4059 C CA . GLY A 1 531 ? 15.429 24.243 13.660 1.00 24.52 531 GLY A CA 1
ATOM 4060 C C . GLY A 1 531 ? 16.545 25.080 13.025 1.00 24.52 531 GLY A C 1
ATOM 4061 O O . GLY A 1 531 ? 17.627 24.571 12.743 1.00 24.52 531 GLY A O 1
ATOM 4062 N N . HIS A 1 532 ? 16.283 26.373 12.833 1.00 22.86 532 HIS A N 1
ATOM 4063 C CA . HIS A 1 532 ? 17.297 27.419 12.685 1.00 22.86 532 HIS A CA 1
ATOM 4064 C C . HIS A 1 532 ? 17.989 27.654 14.038 1.00 22.86 532 HIS A C 1
ATOM 4066 O O . HIS A 1 532 ? 17.316 27.973 15.018 1.00 22.86 532 HIS A O 1
ATOM 4072 N N . LYS A 1 533 ? 19.324 27.583 14.095 1.00 25.92 533 LYS A N 1
ATOM 4073 C CA . LYS A 1 533 ? 20.106 28.201 15.179 1.00 25.92 533 LYS A CA 1
ATOM 4074 C C . LYS A 1 533 ? 20.746 29.486 14.663 1.00 25.92 533 LYS A C 1
ATOM 4076 O O . LYS A 1 533 ? 21.510 29.464 13.704 1.00 25.92 533 LYS A O 1
ATOM 4081 N N . ARG A 1 534 ? 20.378 30.596 15.308 1.00 25.09 534 ARG A N 1
ATOM 4082 C CA . ARG A 1 534 ? 20.974 31.927 15.156 1.00 25.09 534 ARG A CA 1
ATOM 4083 C C . ARG A 1 534 ? 22.380 31.954 15.758 1.00 25.09 534 ARG A C 1
ATOM 4085 O O . ARG A 1 534 ? 22.644 31.289 16.756 1.00 25.09 534 ARG A O 1
ATOM 4092 N N . SER A 1 535 ? 23.232 32.757 15.131 1.00 25.94 535 SER A N 1
ATOM 4093 C CA . SER A 1 535 ? 24.567 33.156 15.572 1.00 25.94 535 SER A CA 1
ATOM 4094 C C . SER A 1 535 ? 24.533 34.093 16.779 1.00 25.94 535 SER A C 1
ATOM 4096 O O . SER A 1 535 ? 23.624 34.916 16.863 1.00 25.94 535 SER A O 1
ATOM 4098 N N . LEU A 1 536 ? 25.567 33.998 17.617 1.00 25.66 536 LEU A N 1
ATOM 4099 C CA . LEU A 1 536 ? 26.194 34.981 18.529 1.00 25.66 536 LEU A CA 1
ATOM 4100 C C . LEU A 1 536 ? 27.165 34.110 19.362 1.00 25.66 536 LEU A C 1
ATOM 4102 O O . LEU A 1 536 ? 26.712 33.142 19.957 1.00 25.66 536 LEU A O 1
ATOM 4106 N N . GLY A 1 537 ? 28.492 34.219 19.362 1.00 24.94 537 GLY A N 1
ATOM 4107 C CA . GLY A 1 537 ? 29.380 35.358 19.191 1.00 24.94 537 GLY A CA 1
ATOM 4108 C C . GLY A 1 537 ? 30.022 35.643 20.549 1.00 24.94 537 GLY A C 1
ATOM 4109 O O . GLY A 1 537 ? 29.445 36.435 21.275 1.00 24.94 537 GLY A O 1
ATOM 4110 N N . ASP A 1 538 ? 31.139 34.985 20.897 1.00 23.66 538 ASP A N 1
ATOM 4111 C CA . ASP A 1 538 ? 32.254 35.633 21.609 1.00 23.66 538 ASP A CA 1
ATOM 4112 C C . ASP A 1 538 ? 33.545 34.786 21.619 1.00 23.66 538 ASP A C 1
ATOM 4114 O O . ASP A 1 538 ? 33.513 33.562 21.488 1.00 23.66 538 ASP A O 1
ATOM 4118 N N . ARG A 1 539 ? 34.668 35.501 21.715 1.00 27.41 539 ARG A N 1
ATOM 4119 C CA . ARG A 1 539 ? 36.080 35.093 21.660 1.00 27.41 539 ARG A CA 1
ATOM 4120 C C . ARG A 1 539 ? 36.550 34.417 22.958 1.00 27.41 539 ARG A C 1
ATOM 4122 O O . ARG A 1 539 ? 36.120 34.819 24.028 1.00 27.41 539 ARG A O 1
ATOM 4129 N N . ASP A 1 540 ? 37.486 33.465 22.882 1.00 25.77 540 ASP A N 1
ATOM 4130 C CA . ASP A 1 540 ? 38.911 33.711 23.181 1.00 25.77 540 ASP A CA 1
ATOM 4131 C C . ASP A 1 540 ? 39.795 32.456 22.999 1.00 25.77 540 ASP A C 1
ATOM 4133 O O . ASP A 1 540 ? 39.312 31.332 22.885 1.00 25.77 540 ASP A O 1
ATOM 4137 N N . GLN A 1 541 ? 41.095 32.738 22.881 1.00 27.69 541 GLN A N 1
ATOM 4138 C CA . GLN A 1 541 ? 42.283 31.903 22.628 1.00 27.69 541 GLN A CA 1
ATOM 4139 C C . GLN A 1 541 ? 42.409 30.722 23.640 1.00 27.69 541 GLN A C 1
ATOM 4141 O O . GLN A 1 541 ? 41.823 30.779 24.712 1.00 27.69 541 GLN A O 1
ATOM 4146 N N . ASP A 1 542 ? 43.114 29.599 23.430 1.00 24.69 542 ASP A N 1
ATOM 4147 C CA . ASP A 1 542 ? 44.514 29.475 23.012 1.00 24.69 542 ASP A CA 1
ATOM 4148 C C . ASP A 1 542 ? 44.970 27.983 22.900 1.00 24.69 542 ASP A C 1
ATOM 4150 O O . ASP A 1 542 ? 44.385 27.103 23.529 1.00 24.69 542 ASP A O 1
ATOM 4154 N N . VAL A 1 543 ? 46.087 27.750 22.187 1.00 27.89 543 VAL A N 1
ATOM 4155 C CA . VAL A 1 543 ? 47.050 26.610 22.263 1.00 27.89 543 VAL A CA 1
ATOM 4156 C C . VAL A 1 543 ? 46.660 25.226 21.694 1.00 27.89 543 VAL A C 1
ATOM 4158 O O . VAL A 1 543 ? 45.752 24.532 22.142 1.00 27.89 543 VAL A O 1
ATOM 4161 N N . GLY A 1 544 ? 47.444 24.794 20.695 1.00 24.41 544 GLY A N 1
ATOM 4162 C CA . GLY A 1 544 ? 47.220 23.596 19.886 1.00 24.41 544 GLY A CA 1
ATOM 4163 C C . GLY A 1 544 ? 47.929 22.311 20.319 1.00 24.41 544 GLY A C 1
ATOM 4164 O O . GLY A 1 544 ? 48.725 22.274 21.250 1.00 24.41 544 GLY A O 1
ATOM 4165 N N . CYS A 1 545 ? 47.665 21.250 19.553 1.00 24.47 545 CYS A N 1
ATOM 4166 C CA . CYS A 1 545 ? 48.562 20.112 19.390 1.00 24.47 545 CYS A CA 1
ATOM 4167 C C . CYS A 1 545 ? 48.253 19.416 18.055 1.00 24.47 545 CYS A C 1
ATOM 4169 O O . CYS A 1 545 ? 47.113 19.041 17.779 1.00 24.47 545 CYS A O 1
ATOM 4171 N N . ALA A 1 546 ? 49.271 19.310 17.205 1.00 26.41 546 ALA A N 1
ATOM 4172 C CA . ALA A 1 546 ? 49.211 18.711 15.881 1.00 26.41 546 ALA A CA 1
ATOM 4173 C C . ALA A 1 546 ? 49.237 17.175 15.955 1.00 26.41 546 ALA A C 1
ATOM 4175 O O . ALA A 1 546 ? 50.000 16.600 16.729 1.00 26.41 546 ALA A O 1
ATOM 4176 N N . SER A 1 547 ? 48.469 16.505 15.092 1.00 29.12 547 SER A N 1
ATOM 4177 C CA . SER A 1 547 ? 48.735 15.117 14.691 1.00 29.12 547 SER A CA 1
ATOM 4178 C C . SER A 1 547 ? 48.384 14.900 13.210 1.00 29.12 547 SER A C 1
ATOM 4180 O O . SER A 1 547 ? 47.455 15.503 12.677 1.00 29.12 547 SER A O 1
ATOM 4182 N N . SER A 1 548 ? 49.244 14.122 12.550 1.00 28.22 548 SER A N 1
ATOM 4183 C CA . SER A 1 548 ? 49.546 14.065 11.109 1.00 28.22 548 SER A CA 1
ATOM 4184 C C . SER A 1 548 ? 48.477 13.374 10.231 1.00 28.22 548 SER A C 1
ATOM 4186 O O . SER A 1 548 ? 47.778 12.488 10.728 1.00 28.22 548 SER A O 1
ATOM 4188 N N . PRO A 1 549 ? 48.369 13.685 8.918 1.00 34.00 549 PRO A N 1
ATOM 4189 C CA . PRO A 1 549 ? 47.358 13.130 8.023 1.00 34.00 549 PRO A CA 1
ATOM 4190 C C . PRO A 1 549 ? 47.926 12.035 7.097 1.00 34.00 549 PRO A C 1
ATOM 4192 O O . PRO A 1 549 ? 48.050 12.261 5.900 1.00 34.00 549 PRO A O 1
ATOM 4195 N N . ASP A 1 550 ? 48.226 10.835 7.606 1.00 28.88 550 ASP A N 1
ATOM 4196 C CA . ASP A 1 550 ? 48.735 9.733 6.753 1.00 28.88 550 ASP A CA 1
ATOM 4197 C C . ASP A 1 550 ? 47.779 8.536 6.580 1.00 28.88 550 ASP A C 1
ATOM 4199 O O . ASP A 1 550 ? 48.038 7.647 5.774 1.00 28.88 550 ASP A O 1
ATOM 4203 N N . HIS A 1 551 ? 46.607 8.528 7.226 1.00 31.97 551 HIS A N 1
ATOM 4204 C CA . HIS A 1 551 ? 45.634 7.430 7.068 1.00 31.97 551 HIS A CA 1
ATOM 4205 C C . HIS A 1 551 ? 44.531 7.673 6.020 1.00 31.97 551 HIS A C 1
ATOM 4207 O O . HIS A 1 551 ? 43.918 6.717 5.550 1.00 31.97 551 HIS A O 1
ATOM 4213 N N . ALA A 1 552 ? 44.303 8.917 5.583 1.00 33.72 552 ALA A N 1
ATOM 4214 C CA . ALA A 1 552 ? 43.211 9.257 4.656 1.00 33.72 552 ALA A CA 1
ATOM 4215 C C . ALA A 1 552 ? 43.563 9.084 3.161 1.00 33.72 552 ALA A C 1
ATOM 4217 O O . ALA A 1 552 ? 42.684 9.128 2.299 1.00 33.72 552 ALA A O 1
ATOM 4218 N N . VAL A 1 553 ? 44.844 8.885 2.828 1.00 35.69 553 VAL A N 1
ATOM 4219 C CA . VAL A 1 553 ? 45.314 8.772 1.433 1.00 35.69 553 VAL A CA 1
ATOM 4220 C C . VAL A 1 553 ? 45.329 7.314 0.944 1.00 35.69 553 VAL A C 1
ATOM 4222 O O . VAL A 1 553 ? 45.187 7.068 -0.255 1.00 35.69 553 VAL A O 1
ATOM 4225 N N . ALA A 1 554 ? 45.398 6.336 1.854 1.00 31.70 554 ALA A N 1
ATOM 4226 C CA . ALA A 1 554 ? 45.397 4.912 1.506 1.00 31.70 554 ALA A CA 1
ATOM 4227 C C . ALA A 1 554 ? 44.012 4.405 1.045 1.00 31.70 554 ALA A C 1
ATOM 4229 O O . ALA A 1 554 ? 43.923 3.708 0.034 1.00 31.70 554 ALA A O 1
ATOM 4230 N N . GLU A 1 555 ? 42.918 4.838 1.686 1.00 34.16 555 GLU A N 1
ATOM 4231 C CA . GLU A 1 555 ? 41.546 4.461 1.286 1.00 34.16 555 GLU A CA 1
ATOM 4232 C C . GLU A 1 555 ? 41.121 5.058 -0.067 1.00 34.16 555 GLU A C 1
ATOM 4234 O O . GLU A 1 555 ? 40.311 4.475 -0.793 1.00 34.16 555 GLU A O 1
ATOM 4239 N N . LYS A 1 556 ? 41.687 6.209 -0.454 1.00 35.91 556 LYS A N 1
ATOM 4240 C CA . LYS A 1 556 ? 41.342 6.880 -1.716 1.00 35.91 556 LYS A CA 1
ATOM 4241 C C . LYS A 1 556 ? 42.014 6.233 -2.933 1.00 35.91 556 LYS A C 1
ATOM 4243 O O . LYS A 1 556 ? 41.439 6.280 -4.016 1.00 35.91 556 LYS A O 1
ATOM 4248 N N . ARG A 1 557 ? 43.168 5.570 -2.756 1.00 32.59 557 ARG A N 1
ATOM 4249 C CA . ARG A 1 557 ? 43.863 4.830 -3.829 1.00 32.59 557 ARG A CA 1
ATOM 4250 C C . ARG A 1 557 ? 43.235 3.464 -4.133 1.00 32.59 557 ARG A C 1
ATOM 4252 O O . ARG A 1 557 ? 43.136 3.107 -5.305 1.00 32.59 557 ARG A O 1
ATOM 4259 N N . GLN A 1 558 ? 42.696 2.758 -3.134 1.00 33.84 558 GLN A N 1
ATOM 4260 C CA . GLN A 1 558 ? 41.991 1.481 -3.359 1.00 33.84 558 GLN A CA 1
ATOM 4261 C C . GLN A 1 558 ? 40.655 1.640 -4.113 1.00 33.84 558 GLN A C 1
ATOM 4263 O O . GLN A 1 558 ? 40.237 0.736 -4.840 1.00 33.84 558 GLN A O 1
ATOM 4268 N N . ARG A 1 559 ? 40.000 2.809 -4.021 1.00 35.81 559 ARG A N 1
ATOM 4269 C CA . ARG A 1 559 ? 38.799 3.126 -4.822 1.00 35.81 559 ARG A CA 1
ATOM 4270 C C . ARG A 1 559 ? 39.095 3.487 -6.280 1.00 35.81 559 ARG A C 1
ATOM 4272 O O . ARG A 1 559 ? 38.234 3.278 -7.127 1.00 35.81 559 ARG A O 1
ATOM 4279 N N . THR A 1 560 ? 40.281 4.010 -6.595 1.00 34.59 560 THR A N 1
ATOM 4280 C CA . THR A 1 560 ? 40.654 4.337 -7.984 1.00 34.59 560 THR A CA 1
ATOM 4281 C C . THR A 1 560 ? 41.235 3.144 -8.745 1.00 34.59 560 THR A C 1
ATOM 4283 O O . THR A 1 560 ? 41.006 3.034 -9.946 1.00 34.59 560 THR A O 1
ATOM 4286 N N . GLU A 1 561 ? 41.895 2.197 -8.073 1.00 30.33 561 GLU A N 1
ATOM 4287 C CA . GLU A 1 561 ? 42.405 0.973 -8.723 1.00 30.33 561 GLU A CA 1
ATOM 4288 C C . GLU A 1 561 ? 41.303 -0.066 -9.016 1.00 30.33 561 GLU A C 1
ATOM 4290 O O . GLU A 1 561 ? 41.378 -0.793 -10.010 1.00 30.33 561 GLU A O 1
ATOM 4295 N N . SER A 1 562 ? 40.216 -0.074 -8.235 1.00 30.66 562 SER A N 1
ATOM 4296 C CA . SER A 1 562 ? 39.014 -0.884 -8.513 1.00 30.66 562 SER A CA 1
ATOM 4297 C C . SER A 1 562 ? 38.152 -0.333 -9.663 1.00 30.66 562 SER A C 1
ATOM 4299 O O . SER A 1 562 ? 37.413 -1.084 -10.297 1.00 30.66 562 SER A O 1
ATOM 4301 N N . ALA A 1 563 ? 38.280 0.957 -9.999 1.00 34.97 563 ALA A N 1
ATOM 4302 C CA . ALA A 1 563 ? 37.581 1.569 -11.133 1.00 34.97 563 ALA A CA 1
ATOM 4303 C C . ALA A 1 563 ? 38.269 1.293 -12.486 1.00 34.97 563 ALA A C 1
ATOM 4305 O O . ALA A 1 563 ? 37.599 1.211 -13.514 1.00 34.97 563 ALA A O 1
ATOM 4306 N N . LEU A 1 564 ? 39.593 1.101 -12.495 1.00 35.34 564 LEU A N 1
ATOM 4307 C CA . LEU A 1 564 ? 40.374 0.828 -13.712 1.00 35.34 564 LEU A CA 1
ATOM 4308 C C . LEU A 1 564 ? 40.434 -0.667 -14.077 1.00 35.34 564 LEU A C 1
ATOM 4310 O O . LEU A 1 564 ? 40.718 -1.005 -15.222 1.00 35.34 564 LEU A O 1
ATOM 4314 N N . SER A 1 565 ? 40.104 -1.562 -13.143 1.00 33.59 565 SER A N 1
ATOM 4315 C CA . SER A 1 565 ? 40.040 -3.018 -13.361 1.00 33.59 565 SER A CA 1
ATOM 4316 C C . SER A 1 565 ? 38.652 -3.527 -13.804 1.00 33.59 565 SER A C 1
ATOM 4318 O O . SER A 1 565 ? 38.519 -4.676 -14.217 1.00 33.59 565 SER A O 1
ATOM 4320 N N . SER A 1 566 ? 37.626 -2.665 -13.805 1.00 38.88 566 SER A N 1
ATOM 4321 C CA . SER A 1 566 ? 36.241 -2.982 -14.213 1.00 38.88 566 SER A CA 1
ATOM 4322 C C . SER A 1 566 ? 35.990 -2.890 -15.733 1.00 38.88 566 SER A C 1
ATOM 4324 O O . SER A 1 566 ? 34.988 -3.390 -16.243 1.00 38.88 566 SER A O 1
ATOM 4326 N N . ALA A 1 567 ? 36.920 -2.318 -16.506 1.00 37.50 567 ALA A N 1
ATOM 4327 C CA . ALA A 1 567 ? 36.722 -2.064 -17.938 1.00 37.50 567 ALA A CA 1
ATOM 4328 C C . ALA A 1 567 ? 36.631 -3.325 -18.830 1.00 37.50 567 ALA A C 1
ATOM 4330 O O . ALA A 1 567 ? 36.272 -3.196 -19.997 1.00 37.50 567 ALA A O 1
ATOM 4331 N N . ASN A 1 568 ? 36.905 -4.524 -18.295 1.00 38.34 568 ASN A N 1
ATOM 4332 C CA . ASN A 1 568 ? 36.951 -5.780 -19.058 1.00 38.34 568 ASN A CA 1
ATOM 4333 C C . ASN A 1 568 ? 35.922 -6.848 -18.633 1.00 38.34 568 ASN A C 1
ATOM 4335 O O . ASN A 1 568 ? 36.021 -7.987 -19.086 1.00 38.34 568 ASN A O 1
ATOM 4339 N N . SER A 1 569 ? 34.921 -6.521 -17.808 1.00 44.62 569 SER A N 1
ATOM 4340 C CA . SER A 1 569 ? 33.764 -7.419 -17.637 1.00 44.62 569 SER A CA 1
ATOM 4341 C C . SER A 1 569 ? 32.724 -7.152 -18.732 1.00 44.62 569 SER A C 1
ATOM 4343 O O . SER A 1 569 ? 32.468 -5.982 -19.034 1.00 44.62 569 SER A O 1
ATOM 4345 N N . PRO A 1 570 ? 32.105 -8.183 -19.341 1.00 52.03 570 PRO A N 1
ATOM 4346 C CA . PRO A 1 570 ? 30.999 -7.961 -20.264 1.00 52.03 570 PRO A CA 1
ATOM 4347 C C . PRO A 1 570 ? 29.888 -7.218 -19.512 1.00 52.03 570 PRO A C 1
ATOM 4349 O O . PRO A 1 570 ? 29.342 -7.734 -18.538 1.00 52.03 570 PRO A O 1
ATOM 4352 N N . ARG A 1 571 ? 29.592 -5.979 -19.929 1.00 69.88 571 ARG A N 1
ATOM 4353 C CA . ARG A 1 571 ? 28.495 -5.183 -19.356 1.00 69.88 571 ARG A CA 1
ATOM 4354 C C . ARG A 1 571 ? 27.202 -5.980 -19.478 1.00 69.88 571 ARG A C 1
ATOM 4356 O O . ARG A 1 571 ? 26.922 -6.505 -20.559 1.00 69.88 571 ARG A O 1
ATOM 4363 N N . SER A 1 572 ? 26.417 -6.064 -18.400 1.00 87.25 572 SER A N 1
ATOM 4364 C CA . SER A 1 572 ? 25.138 -6.774 -18.473 1.00 87.25 572 SER A CA 1
ATOM 4365 C C . SER A 1 572 ? 24.222 -6.097 -19.511 1.00 87.25 572 SER A C 1
ATOM 4367 O O . SER A 1 572 ? 24.328 -4.880 -19.724 1.00 87.25 572 SER A O 1
ATOM 4369 N N . PRO A 1 573 ? 23.317 -6.839 -20.179 1.00 89.56 573 PRO A N 1
ATOM 4370 C CA . PRO A 1 573 ? 22.372 -6.256 -21.136 1.00 89.56 573 PRO A CA 1
ATOM 4371 C C . PRO A 1 573 ? 21.577 -5.084 -20.543 1.00 89.56 573 PRO A C 1
ATOM 4373 O O . PRO A 1 573 ? 21.345 -4.076 -21.213 1.00 89.56 573 PRO A O 1
ATOM 4376 N N . PHE A 1 574 ? 21.239 -5.179 -19.255 1.00 91.81 574 PHE A N 1
ATOM 4377 C CA . PHE A 1 574 ? 20.592 -4.119 -18.491 1.00 91.81 574 PHE A CA 1
ATOM 4378 C C . PHE A 1 574 ? 21.467 -2.862 -18.352 1.00 91.81 574 PHE A C 1
ATOM 4380 O O . PHE A 1 574 ? 20.995 -1.753 -18.612 1.00 91.81 574 PHE A O 1
ATOM 4387 N N . GLU A 1 575 ? 22.750 -2.996 -18.000 1.00 91.81 575 GLU A N 1
ATOM 4388 C CA . GLU A 1 575 ? 23.665 -1.848 -17.898 1.00 91.81 575 GLU A CA 1
ATOM 4389 C C . GLU A 1 575 ? 23.880 -1.152 -19.247 1.00 91.81 575 GLU A C 1
ATOM 4391 O O . GLU A 1 575 ? 23.913 0.082 -19.325 1.00 91.81 575 GLU A O 1
ATOM 4396 N N . ALA A 1 576 ? 23.967 -1.930 -20.329 1.00 92.50 576 ALA A N 1
ATOM 4397 C CA . ALA A 1 576 ? 24.033 -1.393 -21.683 1.00 92.50 576 ALA A CA 1
ATOM 4398 C C . ALA A 1 576 ? 22.748 -0.627 -22.056 1.00 92.50 576 ALA A C 1
ATOM 4400 O O . ALA A 1 576 ? 22.827 0.466 -22.626 1.00 92.50 576 ALA A O 1
ATOM 4401 N N . ALA A 1 577 ? 21.572 -1.147 -21.690 1.00 92.12 577 ALA A N 1
ATOM 4402 C CA . ALA A 1 577 ? 20.289 -0.485 -21.920 1.00 92.12 577 ALA A CA 1
ATOM 4403 C C . ALA A 1 577 ? 20.135 0.810 -21.105 1.00 92.12 577 ALA A C 1
ATOM 4405 O O . ALA A 1 577 ? 19.694 1.820 -21.656 1.00 92.12 577 ALA A O 1
ATOM 4406 N N . LEU A 1 578 ? 20.565 0.831 -19.836 1.00 92.56 578 LEU A N 1
ATOM 4407 C CA . LEU A 1 578 ? 20.582 2.042 -19.004 1.00 92.56 578 LEU A CA 1
ATOM 4408 C C . LEU A 1 578 ? 21.403 3.163 -19.649 1.00 92.56 578 LEU A C 1
ATOM 4410 O O . LEU A 1 578 ? 20.967 4.317 -19.668 1.00 92.56 578 LEU A O 1
ATOM 4414 N N . LEU A 1 579 ? 22.582 2.827 -20.181 1.00 91.44 579 LEU A N 1
ATOM 4415 C CA . LEU A 1 579 ? 23.445 3.770 -20.891 1.00 91.44 579 LEU A CA 1
ATOM 4416 C C . LEU A 1 579 ? 22.793 4.252 -22.190 1.00 91.44 579 LEU A C 1
ATOM 4418 O O . LEU A 1 579 ? 22.668 5.459 -22.390 1.00 91.44 579 LEU A O 1
ATOM 4422 N N . ARG A 1 580 ? 22.319 3.323 -23.032 1.00 92.25 580 ARG A N 1
ATOM 4423 C CA . ARG A 1 580 ? 21.660 3.623 -24.315 1.00 92.25 580 ARG A CA 1
ATOM 4424 C C . ARG A 1 580 ? 20.448 4.535 -24.142 1.00 92.25 580 ARG A C 1
ATOM 4426 O O . ARG A 1 580 ? 20.251 5.461 -24.924 1.00 92.25 580 ARG A O 1
ATOM 4433 N N . ASN A 1 581 ? 19.654 4.286 -23.106 1.00 92.31 581 ASN A N 1
ATOM 4434 C CA . ASN A 1 581 ? 18.442 5.040 -22.820 1.00 92.31 581 ASN A CA 1
ATOM 4435 C C . ASN A 1 581 ? 18.705 6.259 -21.916 1.00 92.31 581 ASN A C 1
ATOM 4437 O O . ASN A 1 581 ? 17.787 7.024 -21.649 1.00 92.31 581 ASN A O 1
ATOM 4441 N N . GLY A 1 582 ? 19.933 6.509 -21.454 1.00 88.75 582 GLY A N 1
ATOM 4442 C CA . GLY A 1 582 ? 20.247 7.676 -20.619 1.00 88.75 582 GLY A CA 1
ATOM 4443 C C . GLY A 1 582 ? 19.619 7.651 -19.216 1.00 88.75 582 GLY A C 1
ATOM 4444 O O . GLY A 1 582 ? 19.468 8.707 -18.600 1.00 88.75 582 GLY A O 1
ATOM 4445 N N . LEU A 1 583 ? 19.285 6.460 -18.711 1.00 90.12 583 LEU A N 1
ATOM 4446 C CA . LEU A 1 583 ? 18.653 6.199 -17.410 1.00 90.12 583 LEU A CA 1
ATOM 4447 C C . LEU A 1 583 ? 19.667 5.945 -16.280 1.00 90.12 583 LEU A C 1
ATOM 4449 O O . LEU A 1 583 ? 19.287 5.568 -15.177 1.00 90.12 583 LEU A O 1
ATOM 4453 N N . THR A 1 584 ? 20.963 6.158 -16.519 1.00 89.38 584 THR A N 1
ATOM 4454 C CA . THR A 1 584 ? 22.039 5.862 -15.553 1.00 89.38 584 THR A CA 1
ATOM 4455 C C . THR A 1 584 ? 21.853 6.530 -14.188 1.00 89.38 584 THR A C 1
ATOM 4457 O O . THR A 1 584 ? 22.076 5.890 -13.160 1.00 89.38 584 THR A O 1
ATOM 4460 N N . ALA A 1 585 ? 21.386 7.782 -14.167 1.00 87.38 585 ALA A N 1
ATOM 4461 C CA . ALA A 1 585 ? 21.111 8.534 -12.939 1.00 87.38 585 ALA A CA 1
ATOM 4462 C C . ALA A 1 585 ? 19.931 7.976 -12.123 1.00 87.38 585 ALA A C 1
ATOM 4464 O O . ALA A 1 585 ? 19.862 8.216 -10.925 1.00 87.38 585 ALA A O 1
ATOM 4465 N N . LEU A 1 586 ? 19.038 7.220 -12.772 1.00 89.44 586 LEU A N 1
ATOM 4466 C CA . LEU A 1 586 ? 17.869 6.562 -12.178 1.00 89.44 586 LEU A CA 1
ATOM 4467 C C . LEU A 1 586 ? 18.080 5.042 -12.051 1.00 89.44 586 LEU A C 1
ATOM 4469 O O . LEU A 1 586 ? 17.130 4.273 -11.926 1.00 89.44 586 LEU A O 1
ATOM 4473 N N . SER A 1 587 ? 19.323 4.564 -12.147 1.00 91.19 587 SER A N 1
ATOM 4474 C CA . SER A 1 587 ? 19.621 3.126 -12.183 1.00 91.19 587 SER A CA 1
ATOM 4475 C C . SER A 1 587 ? 19.191 2.389 -10.910 1.00 91.19 587 SER A C 1
ATOM 4477 O O . SER A 1 587 ? 18.731 1.249 -10.988 1.00 91.19 587 SER A O 1
ATOM 4479 N N . LYS A 1 588 ? 19.306 3.033 -9.741 1.00 88.69 588 LYS A N 1
ATOM 4480 C CA . LYS A 1 588 ? 18.909 2.468 -8.438 1.00 88.69 588 LYS A CA 1
ATOM 4481 C C . LYS A 1 588 ? 17.394 2.299 -8.371 1.00 88.69 588 LYS A C 1
ATOM 4483 O O . LYS A 1 588 ? 16.903 1.244 -7.982 1.00 88.69 588 LYS A O 1
ATOM 4488 N N . GLU A 1 589 ? 16.683 3.323 -8.810 1.00 89.31 589 GLU A N 1
ATOM 4489 C CA . GLU A 1 589 ? 15.236 3.424 -8.890 1.00 89.31 589 GLU A CA 1
ATOM 4490 C C . GLU A 1 589 ? 14.644 2.375 -9.845 1.00 89.31 589 GLU A C 1
ATOM 4492 O O . GLU A 1 589 ? 13.755 1.605 -9.473 1.00 89.31 589 GLU A O 1
ATOM 4497 N N . VAL A 1 590 ? 15.189 2.287 -11.063 1.00 92.56 590 VAL A N 1
ATOM 4498 C CA . VAL A 1 590 ? 14.782 1.301 -12.076 1.00 92.56 590 VAL A CA 1
ATOM 4499 C C . VAL A 1 590 ? 15.021 -0.122 -11.567 1.00 92.56 590 VAL A C 1
ATOM 4501 O O . VAL A 1 590 ? 14.125 -0.959 -11.658 1.00 92.56 590 VAL A O 1
ATOM 4504 N N . ARG A 1 591 ? 16.188 -0.395 -10.962 1.00 91.88 591 ARG A N 1
ATOM 4505 C CA . ARG A 1 591 ? 16.499 -1.712 -10.382 1.00 91.88 591 ARG A CA 1
ATOM 4506 C C . ARG A 1 591 ? 15.571 -2.060 -9.214 1.00 91.88 591 ARG A C 1
ATOM 4508 O O . ARG A 1 591 ? 15.169 -3.212 -9.085 1.00 91.88 591 ARG A O 1
ATOM 4515 N N . LEU A 1 592 ? 15.200 -1.084 -8.383 1.00 88.81 592 LEU A N 1
ATOM 4516 C CA . LEU A 1 592 ? 14.269 -1.295 -7.273 1.00 88.81 592 LEU A CA 1
ATOM 4517 C C . LEU A 1 592 ? 12.867 -1.671 -7.773 1.00 88.81 592 LEU A C 1
ATOM 4519 O O . LEU A 1 592 ? 12.281 -2.628 -7.263 1.00 88.81 592 LEU A O 1
ATOM 4523 N N . LEU A 1 593 ? 12.341 -0.954 -8.772 1.00 90.81 593 LEU A N 1
ATOM 4524 C CA . LEU A 1 593 ? 11.045 -1.274 -9.376 1.00 90.81 593 LEU A CA 1
ATOM 4525 C C . LEU A 1 593 ? 11.075 -2.654 -10.047 1.00 90.81 593 LEU A C 1
ATOM 4527 O O . LEU A 1 593 ? 10.211 -3.486 -9.768 1.00 90.81 593 LEU A O 1
ATOM 4531 N N . ALA A 1 594 ? 12.106 -2.925 -10.853 1.00 93.31 594 ALA A N 1
ATOM 4532 C CA . ALA A 1 594 ? 12.303 -4.217 -11.506 1.00 93.31 594 ALA A CA 1
ATOM 4533 C C . ALA A 1 594 ? 12.359 -5.368 -10.496 1.00 93.31 594 ALA A C 1
ATOM 4535 O O . ALA A 1 594 ? 11.621 -6.338 -10.635 1.00 93.31 594 ALA A O 1
ATOM 4536 N N . GLY A 1 595 ? 13.147 -5.234 -9.425 1.00 90.31 595 GLY A N 1
ATOM 4537 C CA . GLY A 1 595 ? 13.246 -6.255 -8.384 1.00 90.31 595 GLY A CA 1
ATOM 4538 C C . GLY A 1 595 ? 11.912 -6.530 -7.685 1.00 90.31 595 GLY A C 1
ATOM 4539 O O . GLY A 1 595 ? 11.629 -7.664 -7.311 1.00 90.31 595 GLY A O 1
ATOM 4540 N N . ARG A 1 596 ? 11.043 -5.526 -7.523 1.00 89.31 596 ARG A N 1
ATOM 4541 C CA . ARG A 1 596 ? 9.704 -5.736 -6.944 1.00 89.31 596 ARG A CA 1
ATOM 4542 C C . ARG A 1 596 ? 8.747 -6.427 -7.905 1.00 89.31 596 ARG A C 1
ATOM 4544 O O . ARG A 1 596 ? 8.019 -7.316 -7.468 1.00 89.31 596 ARG A O 1
ATOM 4551 N N . ILE A 1 597 ? 8.774 -6.057 -9.184 1.00 92.62 597 ILE A N 1
ATOM 4552 C CA . ILE A 1 597 ? 7.995 -6.736 -10.227 1.00 92.62 597 ILE A CA 1
ATOM 4553 C C . ILE A 1 597 ? 8.464 -8.191 -10.354 1.00 92.62 597 ILE A C 1
ATOM 4555 O O . ILE A 1 597 ? 7.637 -9.098 -10.338 1.00 92.62 597 ILE A O 1
ATOM 4559 N N . ALA A 1 598 ? 9.779 -8.433 -10.364 1.00 92.69 598 ALA A N 1
ATOM 4560 C CA . ALA A 1 598 ? 10.373 -9.766 -10.431 1.00 92.69 598 ALA A CA 1
ATOM 4561 C C . ALA A 1 598 ? 9.972 -10.653 -9.241 1.00 92.69 598 ALA A C 1
ATOM 4563 O O . ALA A 1 598 ? 9.698 -11.834 -9.429 1.00 92.69 598 ALA A O 1
ATOM 4564 N N . LYS A 1 599 ? 9.857 -10.103 -8.023 1.00 90.38 599 LYS A N 1
ATOM 4565 C CA . LYS A 1 599 ? 9.348 -10.848 -6.853 1.00 90.38 599 LYS A CA 1
ATOM 4566 C C . LYS A 1 599 ? 7.901 -11.299 -7.036 1.00 90.38 599 LYS A C 1
ATOM 4568 O O . LYS A 1 599 ? 7.583 -12.452 -6.749 1.00 90.38 599 LYS A O 1
ATOM 4573 N N . VAL A 1 600 ? 7.036 -10.403 -7.519 1.00 92.19 600 VAL A N 1
ATOM 4574 C CA . VAL A 1 600 ? 5.631 -10.725 -7.820 1.00 92.19 600 VAL A CA 1
ATOM 4575 C C . VAL A 1 600 ? 5.558 -11.781 -8.923 1.00 92.19 600 VAL A C 1
ATOM 4577 O O . VAL A 1 600 ? 4.896 -12.801 -8.745 1.00 92.19 600 VAL A O 1
ATOM 4580 N N . ALA A 1 601 ? 6.312 -11.599 -10.009 1.00 93.62 601 ALA A N 1
ATOM 4581 C CA . ALA A 1 601 ? 6.400 -12.554 -11.108 1.00 93.62 601 ALA A CA 1
ATOM 4582 C C . ALA A 1 601 ? 6.893 -13.932 -10.634 1.00 93.62 601 ALA A C 1
ATOM 4584 O O . ALA A 1 601 ? 6.244 -14.937 -10.898 1.00 93.62 601 ALA A O 1
ATOM 4585 N N . SER A 1 602 ? 7.988 -13.987 -9.873 1.00 92.31 602 SER A N 1
ATOM 4586 C CA . SER A 1 602 ? 8.578 -15.225 -9.345 1.00 92.31 602 SER A CA 1
ATOM 4587 C C . SER A 1 602 ? 7.599 -16.000 -8.461 1.00 92.31 602 SER A C 1
ATOM 4589 O O . SER A 1 602 ? 7.417 -17.211 -8.636 1.00 92.31 602 SER A O 1
ATOM 4591 N N . PHE A 1 603 ? 6.908 -15.311 -7.547 1.00 92.81 603 PHE A N 1
ATOM 4592 C CA . PHE A 1 603 ? 5.875 -15.928 -6.719 1.00 92.81 603 PHE A CA 1
ATOM 4593 C C . PHE A 1 603 ? 4.711 -16.449 -7.569 1.00 92.81 603 PHE A C 1
ATOM 4595 O O . PHE A 1 603 ? 4.326 -17.612 -7.443 1.00 92.81 603 PHE A O 1
ATOM 4602 N N . ASN A 1 604 ? 4.199 -15.620 -8.481 1.00 94.25 604 ASN A N 1
ATOM 4603 C CA . ASN A 1 604 ? 3.092 -15.963 -9.365 1.00 94.25 604 ASN A CA 1
ATOM 4604 C C . ASN A 1 604 ? 3.412 -17.196 -10.229 1.00 94.25 604 ASN A C 1
ATOM 4606 O O . ASN A 1 604 ? 2.660 -18.173 -10.237 1.00 94.25 604 ASN A O 1
ATOM 4610 N N . ILE A 1 605 ? 4.581 -17.206 -10.872 1.00 93.38 605 ILE A N 1
ATOM 4611 C CA . ILE A 1 605 ? 5.090 -18.342 -11.645 1.00 93.38 605 ILE A CA 1
ATOM 4612 C C . ILE A 1 605 ? 5.203 -19.578 -10.746 1.00 93.38 605 ILE A C 1
ATOM 4614 O O . ILE A 1 605 ? 4.749 -20.653 -11.123 1.00 93.38 605 ILE A O 1
ATOM 4618 N N . SER A 1 606 ? 5.733 -19.454 -9.529 1.00 91.94 606 SER A N 1
ATOM 4619 C CA . SER A 1 606 ? 5.865 -20.593 -8.606 1.00 91.94 606 SER A CA 1
ATOM 4620 C C . SER A 1 606 ? 4.515 -21.232 -8.241 1.00 91.94 606 SER A C 1
ATOM 4622 O O . SER A 1 606 ? 4.419 -22.456 -8.095 1.00 91.94 606 SER A O 1
ATOM 4624 N N . VAL A 1 607 ? 3.449 -20.434 -8.126 1.00 92.62 607 VAL A N 1
ATOM 4625 C CA . VAL A 1 607 ? 2.093 -20.941 -7.863 1.00 92.62 607 VAL A CA 1
ATOM 4626 C C . VAL A 1 607 ? 1.492 -21.589 -9.115 1.00 92.62 607 VAL A C 1
ATOM 4628 O O . VAL A 1 607 ? 1.002 -22.724 -9.028 1.00 92.62 607 VAL A O 1
ATOM 4631 N N . TYR A 1 608 ? 1.553 -20.896 -10.259 1.00 93.50 608 TYR A N 1
ATOM 4632 C CA . TYR A 1 608 ? 0.741 -21.173 -11.452 1.00 93.50 608 TYR A CA 1
ATOM 4633 C C . TYR A 1 608 ? 1.496 -21.790 -12.641 1.00 93.50 608 TYR A C 1
ATOM 4635 O O . TYR A 1 608 ? 0.861 -22.080 -13.652 1.00 93.50 608 TYR A O 1
ATOM 4643 N N . ARG A 1 609 ? 2.804 -22.067 -12.541 1.00 92.75 609 ARG A N 1
ATOM 4644 C CA . ARG A 1 609 ? 3.626 -22.617 -13.643 1.00 92.75 609 ARG A CA 1
ATOM 4645 C C . ARG A 1 609 ? 2.968 -23.772 -14.415 1.00 92.75 609 ARG A C 1
ATOM 4647 O O . ARG A 1 609 ? 2.885 -23.647 -15.632 1.00 92.75 609 ARG A O 1
ATOM 4654 N N . PRO A 1 610 ? 2.414 -24.828 -13.780 1.00 91.56 610 PRO A N 1
ATOM 4655 C CA . PRO A 1 610 ? 1.792 -25.924 -14.530 1.00 91.56 610 PRO A CA 1
ATOM 4656 C C . PRO A 1 610 ? 0.603 -25.481 -15.396 1.00 91.56 610 PRO A C 1
ATOM 4658 O O . PRO A 1 610 ? 0.355 -26.052 -16.454 1.00 91.56 610 PRO A O 1
ATOM 4661 N N . LEU A 1 611 ? -0.142 -24.462 -14.951 1.00 91.12 611 LEU A N 1
ATOM 4662 C CA . LEU A 1 611 ? -1.240 -23.880 -15.722 1.00 91.12 611 LEU A CA 1
ATOM 4663 C C . LEU A 1 611 ? -0.700 -23.103 -16.926 1.00 91.12 611 LEU A C 1
ATOM 4665 O O . LEU A 1 611 ? -1.221 -23.254 -18.026 1.00 91.12 611 LEU A O 1
ATOM 4669 N N . TYR A 1 612 ? 0.344 -22.299 -16.722 1.00 93.88 612 TYR A N 1
ATOM 4670 C CA . TYR A 1 612 ? 0.962 -21.507 -17.785 1.00 93.88 612 TYR A CA 1
ATOM 4671 C C . TYR A 1 612 ? 1.598 -22.390 -18.855 1.00 93.88 612 TYR A C 1
ATOM 4673 O O . TYR A 1 612 ? 1.310 -22.207 -20.033 1.00 93.88 612 TYR A O 1
ATOM 4681 N N . GLU A 1 613 ? 2.360 -23.409 -18.463 1.00 93.00 613 GLU A N 1
ATOM 4682 C CA . GLU A 1 613 ? 2.943 -24.384 -19.393 1.00 93.00 613 GLU A CA 1
ATOM 4683 C C . GLU A 1 613 ? 1.860 -25.087 -20.222 1.00 93.00 613 GLU A C 1
ATOM 4685 O O . GLU A 1 613 ? 1.985 -25.196 -21.440 1.00 93.00 613 GLU A O 1
ATOM 4690 N N . ALA A 1 614 ? 0.752 -25.498 -19.594 1.00 90.81 614 ALA A N 1
ATOM 4691 C CA . ALA A 1 614 ? -0.356 -26.147 -20.293 1.00 90.81 614 ALA A CA 1
ATOM 4692 C C . ALA A 1 614 ? -1.063 -25.232 -21.309 1.00 90.81 614 ALA A C 1
ATOM 4694 O O . ALA A 1 614 ? -1.584 -25.728 -22.309 1.00 90.81 614 ALA A O 1
ATOM 4695 N N . ILE A 1 615 ? -1.106 -23.920 -21.058 1.00 89.44 615 ILE A N 1
ATOM 4696 C CA . ILE A 1 615 ? -1.661 -22.935 -21.995 1.00 89.44 615 ILE A CA 1
ATOM 4697 C C . ILE A 1 615 ? -0.673 -22.686 -23.138 1.00 89.44 615 ILE A C 1
ATOM 4699 O O . ILE A 1 615 ? -1.069 -22.767 -24.297 1.00 89.44 615 ILE A O 1
ATOM 4703 N N . LEU A 1 616 ? 0.613 -22.478 -22.833 1.00 89.38 616 LEU A N 1
ATOM 4704 C CA . LEU A 1 616 ? 1.645 -22.222 -23.844 1.00 89.38 616 LEU A CA 1
ATOM 4705 C C . LEU A 1 616 ? 1.818 -23.391 -24.823 1.00 89.38 616 LEU A C 1
ATOM 4707 O O . LEU A 1 616 ? 1.993 -23.167 -26.013 1.00 89.38 616 LEU A O 1
ATOM 4711 N N . VAL A 1 617 ? 1.692 -24.640 -24.360 1.00 88.75 617 VAL A N 1
ATOM 4712 C CA . VAL A 1 617 ? 1.725 -25.833 -25.232 1.00 88.75 617 VAL A CA 1
ATOM 4713 C C . VAL A 1 617 ? 0.579 -25.852 -26.252 1.00 88.75 617 VAL A C 1
ATOM 4715 O O . VAL A 1 617 ? 0.704 -26.468 -27.307 1.00 88.75 617 VAL A O 1
ATOM 4718 N N . ARG A 1 618 ? -0.551 -25.203 -25.950 1.00 84.88 618 ARG A N 1
ATOM 4719 C CA . ARG A 1 618 ? -1.727 -25.156 -26.832 1.00 84.88 618 ARG A CA 1
ATOM 4720 C C . ARG A 1 618 ? -1.703 -23.987 -27.808 1.00 84.88 618 ARG A C 1
ATOM 4722 O O . ARG A 1 618 ? -2.613 -23.899 -28.632 1.00 84.88 618 ARG A O 1
ATOM 4729 N N . LEU A 1 619 ? -0.707 -23.105 -27.719 1.00 79.25 619 LEU A N 1
ATOM 4730 C CA . LEU A 1 619 ? -0.575 -22.007 -28.662 1.00 79.25 619 LEU A CA 1
ATOM 4731 C C . LEU A 1 619 ? -0.373 -22.572 -30.072 1.00 79.25 619 LEU A C 1
ATOM 4733 O O . LEU A 1 619 ? 0.469 -23.455 -30.261 1.00 79.25 619 LEU A O 1
ATOM 4737 N N . PRO A 1 620 ? -1.137 -22.097 -31.070 1.00 70.62 620 PRO A N 1
ATOM 4738 C CA . PRO A 1 620 ? -0.899 -22.503 -32.442 1.00 70.62 620 PRO A CA 1
ATOM 4739 C C . PRO A 1 620 ? 0.533 -22.107 -32.841 1.00 70.62 620 PRO A C 1
ATOM 4741 O O . PRO A 1 620 ? 0.978 -21.010 -32.490 1.00 70.62 620 PRO A O 1
ATOM 4744 N N . PRO A 1 621 ? 1.270 -22.963 -33.576 1.00 60.66 621 PRO A N 1
ATOM 4745 C CA . PRO A 1 621 ? 2.539 -22.549 -34.158 1.00 60.66 621 PRO A CA 1
ATOM 4746 C C . PRO A 1 621 ? 2.269 -21.333 -35.045 1.00 60.66 621 PRO A C 1
ATOM 4748 O O . PRO A 1 621 ? 1.303 -21.346 -35.812 1.00 60.66 621 PRO A O 1
ATOM 4751 N N . SER A 1 622 ? 3.085 -20.284 -34.906 1.00 55.22 622 SER A N 1
ATOM 4752 C CA . SER A 1 622 ? 2.928 -19.041 -35.661 1.00 55.22 622 SER A CA 1
ATOM 4753 C C . SER A 1 622 ? 2.731 -19.368 -37.140 1.00 55.22 622 SER A C 1
ATOM 4755 O O . SER A 1 622 ? 3.613 -19.920 -37.800 1.00 55.22 622 SER A O 1
ATOM 4757 N N . SER A 1 623 ? 1.530 -19.099 -37.658 1.00 43.72 623 SER A N 1
ATOM 4758 C CA . SER A 1 623 ? 1.272 -19.246 -39.080 1.00 43.72 623 SER A CA 1
ATOM 4759 C C . SER A 1 623 ? 2.186 -18.256 -39.782 1.00 43.72 623 SER A C 1
ATOM 4761 O O . SER A 1 623 ? 2.010 -17.043 -39.639 1.00 43.72 623 SER A O 1
ATOM 4763 N N . SER A 1 624 ? 3.167 -18.768 -40.523 1.00 40.75 624 SER A N 1
ATOM 4764 C CA . SER A 1 624 ? 3.805 -18.026 -41.601 1.00 40.75 624 SER A CA 1
ATOM 4765 C C . SER A 1 624 ? 2.713 -17.272 -42.354 1.00 40.75 624 SER A C 1
ATOM 4767 O O . SER A 1 624 ? 1.728 -17.893 -42.765 1.00 40.75 624 SER A O 1
ATOM 4769 N N . ALA A 1 625 ? 2.857 -15.952 -42.466 1.00 37.19 625 ALA A N 1
ATOM 4770 C CA . ALA A 1 625 ? 1.937 -15.097 -43.202 1.00 37.19 625 ALA A CA 1
ATOM 4771 C C . ALA A 1 625 ? 1.517 -15.769 -44.525 1.00 37.19 625 ALA A C 1
ATOM 4773 O O . ALA A 1 625 ? 2.391 -16.300 -45.222 1.00 37.19 625 ALA A O 1
ATOM 4774 N N . PRO A 1 626 ? 0.223 -15.784 -44.896 1.00 39.16 626 PRO A N 1
ATOM 4775 C CA . PRO A 1 626 ? -0.133 -16.175 -46.246 1.00 39.16 626 PRO A CA 1
ATOM 4776 C C . PRO A 1 626 ? 0.465 -15.118 -47.175 1.00 39.16 626 PRO A C 1
ATOM 4778 O O . PRO A 1 626 ? 0.134 -13.938 -47.080 1.00 39.16 626 PRO A O 1
ATOM 4781 N N . GLY A 1 627 ? 1.405 -15.540 -48.017 1.00 45.41 627 GLY A N 1
ATOM 4782 C CA . GLY A 1 627 ? 1.926 -14.696 -49.077 1.00 45.41 627 GLY A CA 1
ATOM 4783 C C . GLY A 1 627 ? 0.799 -14.277 -50.016 1.00 45.41 627 GLY A C 1
ATOM 4784 O O . GLY A 1 627 ? 0.057 -15.131 -50.504 1.00 45.41 627 GLY A O 1
ATOM 4785 N N . ALA A 1 628 ? 0.701 -12.973 -50.253 1.00 31.64 628 ALA A N 1
ATOM 4786 C CA . ALA A 1 628 ? 0.171 -12.359 -51.464 1.00 31.64 628 ALA A CA 1
ATOM 4787 C C . ALA A 1 628 ? 0.716 -10.931 -51.552 1.00 31.64 628 ALA A C 1
ATOM 4789 O O . ALA A 1 628 ? 0.481 -10.162 -50.592 1.00 31.64 628 ALA A O 1
#

InterPro domains:
  IPR008862 T-complex 11 [PF05794] (6-616)
  IPR008862 T-complex 11 [PTHR12832] (3-616)

Secondary structure (DSSP, 8-state):
---HHHHHHHHH-TT-----S--HHHHHHHHHHHHHHHHHHHHHHHHS-----EETTEEPPPSGGGSS-HHHHHHHHHTSPPHHHHHHHHHHHHHHHHH--SPPS-SPPPPP--------------THHHHHHHHHHHHHT-HHHHHHHHHTT---HHHHHHHHHHHHHHHS-GGGHHHHHHHHHHHHHSS-HHHHHHHHHHHHHHHHHHHHHHHHHHHHHHHHHTHHHHHHHHHHHHHHTSS-GGGGGHHHHHHHHHHHHHHHHH-SS-PPP-GGGHHHHHHHHHHHHHH----TTS--TTSTTSS-GGGGGGHHHHHHHHHHHHHHHHHHHHHHHHHHHTTTT---HHHHHHHHHHHHHHHHHHS-PPPPTTSGGGGSSSS--S----GGGGGG-HHHHHHTHHHHHHHHHHHHHHHTT---TTSPPPPPPHHHHHHHHHHHHHHSSSS-HHHHHHHHHHHHHHHHHHHHHHHHHHHH-TTGGGGGGS--------------------------------------PPPPPPP---------------STTHHHHHHHHHHHSGGGS---HHHHHHHHTT-GGGHHHHHHHHHHHHHHHHHHHHHHHHHHHHHHTTSPP-------

Organism: Rhodotorula toruloides (NCBI:txid5286)

pLDDT: mean 73.83, std 23.53, range [22.12, 96.06]

Mean predicted aligned error: 15.11 Å

Sequence (628 aa):
MRNPQLRHDVVFDPNLMFRPNYDGERGERKRLATEQYWLAVTREVLLGCRCAAFRGNALLPCICMSFDNAKSCADFSSRLPSRIFQLIVELRDIMSTLLSGAPPQNSPTPPPVATFDATCASTTSSPASTADAREAVAEMLDPDHLAQQISHGVADIPTLARFLGATLKMHCAPMRDEIVDAMVKATCEGEGIVKGLRLCFEILELMKLDIANHQLRSLRPYLVSTALEFERRFFQSSTARRRRPLKAFEHISAWLESSANGLQVESATPRQVGPGDVEQVVAHGLLDLIFSPSGPSSPPITSLASLPETVLLDSYRLKAFHADSTDLTVMYLLSMLFKQLAVPAHPSTEDMERLCKELWIIMTTCTGSPLSLVGPAASVIGIPQGPPGHGISKLSSDAWRSGMQDVLLQLASRAKQISNGDASSLSPAPLPDADTLKLVTSYFQHNVQADAKLFQLLQKRLRETLELAIEEELAKEKERGPLAFIGWWQSSREPGTMTAGSARRGSVVANNKNGARLGAELMASSTPARGHKRSLGDRDQDVGCASSPDHAVAEKRQRTESALSSANSPRSPFEAALLRNGLTALSKEVRLLAGRIAKVASFNISVYRPLYEAILVRLPPSSSAPGA

Foldseek 3Di:
DQDLLVLVVLLFFVPDFDDPPLDDPVNVVVVLVVLQLLVLLVCCLPVVANDWDDDRSDTDDDPLVVDPDPVSSCVVRVVHDHPQLVLLVVLLVLLLVLLPPDDDPPDDDDDDDDDDDDPDPPPDDDPPPSVVLSVVSCVLSPSVVQVVCSSVVNDPQLVSLVSLLVSLCVRDDVVCNVLSVVLSCCPPPHDHDSSSSVSSVVSSVVSVRVVRRVVCNVCSVVSNVCSLVSVLVVLVVVLVPDPDNPVLCVLVLVLLLVLQVVVCVPDPDRDQDALVCLLLSLLSSLLCLLLPAPDPPDDPSLPLVNDRPLCSSVSQVSLQLLQLLLVLLVLLLLLVVLQVLLPPLGDDLVLLLVLSQVLLVLLCPQQVWPRRCLHPVNVVTGSDPPGRTPHQVLLPDPSNLVSCLVSLQSSQLSSVCSNVVVPDPPDDRDGHDPVSSVVSSVSCNQQSHSPRPNSSVSSVLLSVLLSLLLVVLLVVDVVCDASSVSCVVCPDPPVPPDDDDDDDDDDDDDDDDDDDDDDDDDDDDDDDDDDDDDDDDDDDDDDDDDDDDDPPVVVVVVVVVVVVVPPPDDQRPSNVSCVVSVVSSSSSSSSVSSNSSSSSSSSSCSNCSVVSNVSSNPNDSPPDPDDD

Radius of gyration: 32.16 Å; Cα contacts (8 Å, |Δi|>4): 538; chains: 1; bounding box: 93×70×94 Å

Solvent-accessible surface area (backbone atoms only — not comparable to full-atom values): 37656 Å² total; per-residue (Å²): 137,85,58,63,59,64,52,57,48,54,61,55,22,89,80,70,64,72,69,85,82,57,67,62,74,68,11,48,53,49,50,54,53,50,51,54,50,50,54,39,46,47,41,29,72,75,69,72,34,53,68,68,51,66,62,86,91,44,75,51,80,66,73,51,76,75,48,100,42,72,67,61,29,51,58,59,27,68,74,41,76,61,64,64,43,51,49,34,46,51,50,34,53,51,50,48,55,71,55,45,90,65,78,80,89,85,65,88,78,77,81,92,77,80,92,75,92,74,87,67,87,76,78,87,76,72,83,61,69,50,55,55,52,40,52,54,44,50,66,72,41,32,39,67,62,49,45,49,28,53,76,71,72,69,54,63,57,53,61,51,35,50,50,51,34,55,55,45,56,77,74,47,62,78,89,46,42,66,62,38,51,49,22,32,45,28,35,60,79,52,84,30,62,64,54,17,51,50,44,49,54,53,50,51,53,50,47,54,35,51,52,53,36,50,51,48,61,72,44,40,68,60,48,51,78,43,35,55,65,50,50,43,53,48,49,52,55,52,48,72,68,42,98,54,59,83,65,69,46,49,53,44,49,54,48,53,51,52,21,43,50,51,53,43,71,73,41,95,56,98,57,84,76,42,56,89,40,52,70,59,32,52,50,50,37,52,47,46,63,38,65,58,80,90,46,99,88,50,77,73,82,77,46,80,86,75,52,32,74,89,46,55,85,43,50,62,56,45,42,31,49,22,16,36,52,43,52,52,39,51,51,52,52,51,54,51,51,38,53,63,59,11,59,88,58,57,76,50,71,65,54,44,40,51,48,54,55,51,45,47,52,44,49,44,67,50,35,74,46,55,76,60,69,47,42,92,77,29,84,84,49,56,71,74,91,65,72,56,39,68,30,69,66,41,57,76,31,65,69,39,57,59,27,42,50,64,43,54,52,51,48,46,11,50,19,51,26,50,53,72,67,58,82,61,90,84,60,81,67,48,85,60,53,72,64,59,52,50,51,53,51,50,50,45,66,62,38,56,33,83,83,21,67,64,36,48,52,50,42,50,53,49,50,60,40,34,50,46,38,21,52,55,44,44,51,55,37,62,75,66,34,91,71,43,89,48,48,82,75,61,66,80,83,70,84,77,77,83,75,88,76,80,93,84,88,86,89,83,89,80,88,83,88,86,87,85,85,89,83,92,86,86,90,75,86,92,71,91,77,84,82,83,83,82,89,84,89,84,87,82,87,82,89,89,83,91,82,83,90,74,73,74,62,60,65,58,51,60,61,53,57,58,60,69,67,54,80,78,60,85,72,50,74,40,60,50,39,28,58,76,70,67,39,60,68,45,44,68,35,50,49,51,51,17,50,52,52,25,51,52,47,52,52,45,44,71,50,43,40,74,60,51,33,62,52,40,67,66,53,75,76,81,74,73,74,84,86,129